Protein AF-A0A673GNB3-F1 (afdb_monomer_lite)

Foldseek 3Di:
DPLCPDPPFLLAADLALVRLVVVLVVLVVVLVVCVVCVVVLVVVLVVLCVVLVVDPPCVVVSVVVSVVSVVVSVVVNVSSVLSSVLSVLVNQLRVLLVQLVVLLVVLVVLLVPVVPDPDPPCLVVNLVVLVVSLVSNVVSLVSNVVSLVVNLVSLVVSCPPPSNVDHSSVVSSVNRNCSSVVSNVVSVVSSVVSVVSSVVVSVVSVVVNVVVVVVVVVVVVVVVVVVVVVVVVVVVVVLVVVLVVLVVVVVPDDDPVCPVSVVVSVVSVVVVVVVVVVVVVVVVLVVLVVQLVVLLVQLVVLVVVVVVVVVVVVPDDDDDLVVVLVVLVVSLVVLVVSLPVNLVSLVVSLVVDDPPDPVNVVSVVSNVVSVVVSVLSNVLSVLVVVLSVLVVVLVVLVVVLVVDDDDPVCPVVVVVSVVVSVVSVVVSVVSVVVSVVSVVVVVVVVVVVVVVVVVPD

Structure (mmCIF, N/CA/C/O backbone):
data_AF-A0A673GNB3-F1
#
_entry.id   AF-A0A673GNB3-F1
#
loop_
_atom_site.group_PDB
_atom_site.id
_atom_site.type_symbol
_atom_site.label_atom_id
_atom_site.label_alt_id
_atom_site.label_comp_id
_atom_site.label_asym_id
_atom_site.label_entity_id
_atom_site.label_seq_id
_atom_site.pdbx_PDB_ins_code
_atom_site.Cartn_x
_atom_site.Cartn_y
_atom_site.Cartn_z
_atom_site.occupancy
_atom_site.B_iso_or_equiv
_atom_site.auth_seq_id
_atom_site.auth_comp_id
_atom_site.auth_asym_id
_atom_site.auth_atom_id
_atom_site.pdbx_PDB_model_num
ATOM 1 N N . LEU A 1 1 ? -24.285 -6.007 40.464 1.00 45.19 1 LEU A N 1
ATOM 2 C CA . LEU A 1 1 ? -24.582 -6.164 39.019 1.00 45.19 1 LEU A CA 1
ATOM 3 C C . LEU A 1 1 ? -23.348 -6.726 38.317 1.00 45.19 1 LEU A C 1
ATOM 5 O O . LEU A 1 1 ? -22.386 -5.992 38.129 1.00 45.19 1 LEU A O 1
ATOM 9 N N . GLN A 1 2 ? -23.335 -8.018 37.974 1.00 54.91 2 GLN A N 1
ATOM 10 C CA . GLN A 1 2 ? -22.237 -8.650 37.222 1.00 54.91 2 GLN A CA 1
ATOM 11 C C . GLN A 1 2 ? -22.321 -8.281 35.728 1.00 54.91 2 GLN A C 1
ATOM 13 O O . GLN A 1 2 ? -22.554 -9.117 34.864 1.00 54.91 2 GLN A O 1
ATOM 18 N N . LEU A 1 3 ? -22.131 -6.997 35.406 1.00 57.84 3 LEU A N 1
ATOM 19 C CA . LEU A 1 3 ? -22.045 -6.506 34.018 1.00 57.84 3 LEU A CA 1
ATOM 20 C C . LEU A 1 3 ? -20.883 -7.136 33.232 1.00 57.84 3 LEU A C 1
ATOM 22 O O . LEU A 1 3 ? -20.882 -7.144 32.005 1.00 57.84 3 LEU A O 1
ATOM 26 N N . THR A 1 4 ? -19.913 -7.703 33.946 1.00 55.66 4 THR A N 1
ATOM 27 C CA . THR A 1 4 ? -18.800 -8.502 33.427 1.00 55.66 4 THR A CA 1
ATOM 28 C C . THR A 1 4 ? -19.223 -9.859 32.848 1.00 55.66 4 THR A C 1
ATOM 30 O O . THR A 1 4 ? -18.401 -10.518 32.210 1.00 55.66 4 THR A O 1
ATOM 33 N N . GLU A 1 5 ? -20.479 -10.278 33.043 1.00 60.00 5 GLU A N 1
ATOM 34 C CA . GLU A 1 5 ? -21.048 -11.534 32.532 1.00 60.00 5 GLU A CA 1
ATOM 35 C C . GLU A 1 5 ? -22.046 -11.338 31.380 1.00 60.00 5 GLU A C 1
ATOM 37 O O . GLU A 1 5 ? -22.580 -12.319 30.866 1.00 60.00 5 GLU A O 1
ATOM 42 N N . ALA A 1 6 ? -22.277 -10.096 30.940 1.00 64.25 6 ALA A N 1
ATOM 43 C CA . ALA A 1 6 ? -23.158 -9.811 29.812 1.00 64.25 6 ALA A CA 1
ATOM 44 C C . ALA A 1 6 ? -22.643 -10.451 28.506 1.00 64.25 6 ALA A C 1
ATOM 46 O O . ALA A 1 6 ? -21.442 -10.427 28.218 1.00 64.25 6 ALA A O 1
ATOM 47 N N . GLN A 1 7 ? -23.569 -10.999 27.714 1.00 65.31 7 GLN A N 1
ATOM 48 C CA . GLN A 1 7 ? -23.326 -11.480 26.355 1.00 65.31 7 GLN A CA 1
ATOM 49 C C . GLN A 1 7 ? -24.079 -10.596 25.351 1.00 65.31 7 GLN A C 1
ATOM 51 O O . GLN A 1 7 ? -25.292 -10.434 25.504 1.00 65.31 7 GLN A O 1
ATOM 56 N N . PRO A 1 8 ? -23.409 -10.058 24.316 1.00 69.62 8 PRO A N 1
ATOM 57 C CA . PRO A 1 8 ? -21.959 -10.066 24.092 1.00 69.62 8 PRO A CA 1
ATOM 58 C C . PRO A 1 8 ? -21.201 -9.197 25.109 1.00 69.62 8 PRO A C 1
ATOM 60 O O . PRO A 1 8 ? -21.782 -8.339 25.777 1.00 69.62 8 PRO A O 1
ATOM 63 N N . ASN A 1 9 ? -19.896 -9.437 25.240 1.00 81.88 9 ASN A N 1
ATOM 64 C CA . ASN A 1 9 ? -19.072 -8.783 26.253 1.00 81.88 9 ASN A CA 1
ATOM 65 C C . ASN A 1 9 ? -19.045 -7.258 26.065 1.00 81.88 9 ASN A C 1
ATOM 67 O O . ASN A 1 9 ? -18.984 -6.780 24.936 1.00 81.88 9 ASN A O 1
ATOM 71 N N . LEU A 1 10 ? -19.016 -6.485 27.158 1.00 84.62 10 LEU A N 1
ATOM 72 C CA . LEU A 1 10 ? -19.120 -5.019 27.124 1.00 84.62 10 LEU A CA 1
ATOM 73 C C . LEU A 1 10 ? -18.053 -4.322 26.255 1.00 84.62 10 LEU A C 1
ATOM 75 O O . LEU A 1 10 ? -18.330 -3.262 25.690 1.00 84.62 10 LEU A O 1
ATOM 79 N N . LEU A 1 11 ? -16.864 -4.916 26.133 1.00 88.00 11 LEU A N 1
ATOM 80 C CA . LEU A 1 11 ? -15.742 -4.384 25.349 1.00 88.00 11 LEU A CA 1
ATOM 81 C C . LEU A 1 11 ? -15.547 -5.101 24.009 1.00 88.00 11 LEU A C 1
ATOM 83 O O . LEU A 1 11 ? -14.656 -4.738 23.244 1.00 88.00 11 LEU A O 1
ATOM 87 N N . GLU A 1 12 ? -16.366 -6.105 23.713 1.00 88.94 12 GLU A N 1
ATOM 88 C CA . GLU A 1 12 ? -16.326 -6.816 22.441 1.00 88.94 12 GLU A CA 1
ATOM 89 C C . GLU A 1 12 ? -16.997 -5.995 21.337 1.00 88.94 12 GLU A C 1
ATOM 91 O O . GLU A 1 12 ? -18.131 -5.524 21.496 1.00 88.94 12 GLU A O 1
ATOM 96 N N . ILE A 1 13 ? -16.269 -5.850 20.228 1.00 92.31 13 ILE A N 1
ATOM 97 C CA . ILE A 1 13 ? -16.733 -5.286 18.956 1.00 92.31 13 ILE A CA 1
ATOM 98 C C . ILE A 1 13 ? -16.946 -6.409 17.926 1.00 92.31 13 ILE A C 1
ATOM 100 O O . ILE A 1 13 ? -16.361 -7.493 18.048 1.00 92.31 13 ILE A O 1
ATOM 104 N N . GLY A 1 14 ? -17.755 -6.145 16.896 1.00 90.62 14 GLY A N 1
ATOM 105 C CA . GLY A 1 14 ? -17.973 -7.075 15.781 1.00 90.62 14 GLY A CA 1
ATOM 106 C C . GLY A 1 14 ? -16.702 -7.316 14.959 1.00 90.62 14 GLY A C 1
ATOM 107 O O . GLY A 1 14 ? -15.718 -6.588 15.086 1.00 90.62 14 GLY A O 1
ATOM 108 N N . ASN A 1 15 ? -16.693 -8.353 14.120 1.00 89.50 15 ASN A N 1
ATOM 109 C CA . ASN A 1 15 ? -15.533 -8.667 13.274 1.00 89.50 15 ASN A CA 1
ATOM 110 C C . ASN A 1 15 ? -15.468 -7.819 11.996 1.00 89.50 15 ASN A C 1
ATOM 112 O O . ASN A 1 15 ? -14.422 -7.739 11.357 1.00 89.50 15 ASN A O 1
ATOM 116 N N . ASN A 1 16 ? -16.586 -7.214 11.604 1.00 90.94 16 ASN A N 1
ATOM 117 C CA . ASN A 1 16 ? -16.725 -6.423 10.387 1.00 90.94 16 ASN A CA 1
ATOM 118 C C . ASN A 1 16 ? -17.782 -5.320 10.576 1.00 90.94 16 ASN A C 1
ATOM 120 O O . ASN A 1 16 ? -18.380 -5.179 11.651 1.00 90.94 16 ASN A O 1
ATOM 124 N N . GLN A 1 17 ? -17.997 -4.525 9.523 1.00 92.50 17 GLN A N 1
ATOM 125 C CA . GLN A 1 17 ? -18.946 -3.413 9.532 1.00 92.50 17 GLN A CA 1
ATOM 126 C C . GLN A 1 17 ? -20.375 -3.874 9.856 1.00 92.50 17 GLN A C 1
ATOM 128 O O . GLN A 1 17 ? -21.034 -3.251 10.687 1.00 92.50 17 GLN A O 1
ATOM 133 N N . ASP A 1 18 ? -20.837 -4.965 9.245 1.00 93.50 18 ASP A N 1
ATOM 134 C CA . ASP A 1 18 ? -22.217 -5.441 9.377 1.00 93.50 18 ASP A CA 1
ATOM 135 C C . ASP A 1 18 ? -22.498 -5.997 10.773 1.00 93.50 18 ASP A C 1
ATOM 137 O O . ASP A 1 18 ? -23.482 -5.625 11.411 1.00 93.50 18 ASP A O 1
ATOM 141 N N . GLU A 1 19 ? -21.594 -6.826 11.298 1.00 94.25 19 GLU A N 1
ATOM 142 C CA . GLU A 1 19 ? -21.684 -7.343 12.664 1.00 94.25 19 GLU A CA 1
ATOM 143 C C . GLU A 1 19 ? -21.661 -6.212 13.693 1.00 94.25 19 GLU A C 1
ATOM 145 O O . GLU A 1 19 ? -22.434 -6.227 14.647 1.00 94.25 19 GLU A O 1
ATOM 150 N N . THR A 1 20 ? -20.805 -5.206 13.500 1.00 94.81 20 THR A N 1
ATOM 151 C CA . THR A 1 20 ? -20.715 -4.072 14.430 1.00 94.81 20 THR A CA 1
ATOM 152 C C . THR A 1 20 ? -21.973 -3.208 14.386 1.00 94.81 20 THR A C 1
ATOM 154 O O . THR A 1 20 ? -22.466 -2.808 15.441 1.00 94.81 20 THR A O 1
ATOM 157 N N . LYS A 1 21 ? -22.539 -2.968 13.195 1.00 94.62 21 LYS A N 1
ATOM 158 C CA . LYS A 1 21 ? -23.822 -2.266 13.038 1.00 94.62 21 LYS A CA 1
ATOM 159 C C . LYS A 1 21 ? -24.962 -3.027 13.705 1.00 94.62 21 LYS A C 1
ATOM 161 O O . LYS A 1 21 ? -25.739 -2.422 14.435 1.00 94.62 21 LYS A O 1
ATOM 166 N N . LYS A 1 22 ? -25.019 -4.348 13.522 1.00 95.19 22 LYS A N 1
ATOM 167 C CA . LYS A 1 22 ? -26.011 -5.204 14.180 1.00 95.19 22 LYS A CA 1
ATOM 168 C C . LYS A 1 22 ? -25.894 -5.134 15.706 1.00 95.19 22 LYS A C 1
ATOM 170 O O . LYS A 1 22 ? -26.893 -4.929 16.386 1.00 95.19 22 LYS A O 1
ATOM 175 N N . LEU A 1 23 ? -24.674 -5.231 16.241 1.00 94.62 23 LEU A N 1
ATOM 176 C CA . LEU A 1 23 ? -24.421 -5.086 17.678 1.00 94.62 23 LEU A CA 1
ATOM 177 C C . LEU A 1 23 ? -24.840 -3.708 18.206 1.00 94.62 23 LEU A C 1
ATOM 179 O O . LEU A 1 23 ? -25.363 -3.615 19.316 1.00 94.62 23 LEU A O 1
ATOM 183 N N . LEU A 1 24 ? -24.606 -2.641 17.435 1.00 95.75 24 LEU A N 1
ATOM 184 C CA . LEU A 1 24 ? -25.037 -1.290 17.791 1.00 95.75 24 LEU A CA 1
ATOM 185 C C . LEU A 1 24 ? -26.564 -1.191 17.839 1.00 95.75 24 LEU A C 1
ATOM 187 O O . LEU A 1 24 ? -27.097 -0.685 18.822 1.00 95.75 24 LEU A O 1
ATOM 191 N N . GLU A 1 25 ? -27.257 -1.708 16.827 1.00 95.56 25 GLU A N 1
ATOM 192 C CA . GLU A 1 25 ? -28.718 -1.682 16.759 1.00 95.56 25 GLU A CA 1
ATOM 193 C C . GLU A 1 25 ? -29.354 -2.448 17.930 1.00 95.56 25 GLU A C 1
ATOM 195 O O . GLU A 1 25 ? -30.211 -1.915 18.638 1.00 95.56 25 GLU A O 1
ATOM 200 N N . GLU A 1 26 ? -28.888 -3.671 18.199 1.00 93.56 26 GLU A N 1
ATOM 201 C CA . GLU A 1 26 ? -29.346 -4.477 19.337 1.00 93.56 26 GLU A CA 1
ATOM 202 C C . GLU A 1 26 ? -29.107 -3.756 20.676 1.00 93.56 26 GLU A C 1
ATOM 204 O O . GLU A 1 26 ? -29.965 -3.764 21.568 1.00 93.56 26 GLU A O 1
ATOM 209 N N . HIS A 1 27 ? -27.964 -3.077 20.814 1.00 94.00 27 HIS A N 1
ATOM 210 C CA . HIS A 1 27 ? -27.614 -2.318 22.015 1.00 94.00 27 HIS A CA 1
ATOM 211 C C . HIS A 1 27 ? -28.463 -1.049 22.186 1.00 94.00 27 HIS A C 1
ATOM 213 O O . HIS A 1 27 ? -28.886 -0.733 23.300 1.00 94.00 27 HIS A O 1
ATOM 219 N N . GLU A 1 28 ? -28.770 -0.335 21.103 1.00 94.19 28 GLU A N 1
ATOM 220 C CA . GLU A 1 28 ? -29.668 0.826 21.131 1.00 94.19 28 GLU A CA 1
ATOM 221 C C . GLU A 1 28 ? -31.108 0.424 21.478 1.00 94.19 28 GLU A C 1
ATOM 223 O O . GLU A 1 28 ? -31.759 1.094 22.285 1.00 94.19 28 GLU A O 1
ATOM 228 N N . GLN A 1 29 ? -31.586 -0.715 20.966 1.00 92.94 29 GLN A N 1
ATOM 229 C CA . GLN A 1 29 ? -32.883 -1.277 21.352 1.00 92.94 29 GLN A CA 1
ATOM 230 C C . GLN A 1 29 ? -32.926 -1.652 22.842 1.00 92.94 29 GLN A C 1
ATOM 232 O O . GLN A 1 29 ? -33.930 -1.400 23.518 1.00 92.94 29 GLN A O 1
ATOM 237 N N . LEU A 1 30 ? -31.848 -2.234 23.379 1.00 90.38 30 LEU A N 1
ATOM 238 C CA . LEU A 1 30 ? -31.727 -2.539 24.806 1.00 90.38 30 LEU A CA 1
ATOM 239 C C . LEU A 1 30 ? -31.753 -1.261 25.658 1.00 90.38 30 LEU A C 1
ATOM 241 O O . LEU A 1 30 ? -32.502 -1.195 26.634 1.00 90.38 30 LEU A O 1
ATOM 245 N N . LEU A 1 31 ? -30.9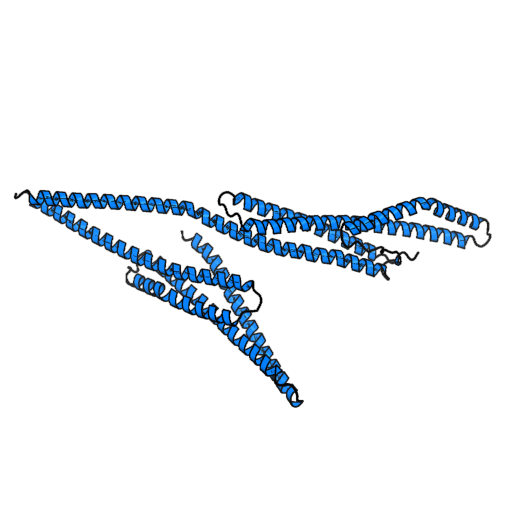96 -0.232 25.269 1.00 89.25 31 LEU A N 1
ATOM 246 C CA . LEU A 1 31 ? -31.004 1.071 25.939 1.00 89.25 31 LEU A CA 1
ATOM 247 C C . LEU A 1 31 ? -32.396 1.714 25.934 1.00 89.25 31 LEU A C 1
ATOM 249 O O . LEU A 1 31 ? -32.831 2.231 26.962 1.00 89.25 31 LEU A O 1
ATOM 253 N N . ALA A 1 32 ? -33.122 1.645 24.816 1.00 89.94 32 ALA A N 1
ATOM 254 C CA . ALA A 1 32 ? -34.486 2.157 24.724 1.00 89.94 32 ALA A CA 1
ATOM 255 C C . ALA A 1 32 ? -35.447 1.421 25.676 1.00 89.94 32 ALA A C 1
ATOM 257 O O . ALA A 1 32 ? -36.248 2.056 26.365 1.00 89.94 32 ALA A O 1
ATOM 258 N N . LYS A 1 33 ? -35.340 0.087 25.772 1.00 88.44 33 LYS A N 1
ATOM 259 C CA . LYS A 1 33 ? -36.127 -0.723 26.721 1.00 88.44 33 LYS A CA 1
ATOM 260 C C . LYS A 1 33 ? -35.794 -0.388 28.178 1.00 88.44 33 LYS A C 1
ATOM 262 O O . LYS A 1 33 ? -36.706 -0.256 28.989 1.00 88.44 33 LYS A O 1
ATOM 267 N N . LEU A 1 34 ? -34.513 -0.213 28.504 1.00 86.31 34 LEU A N 1
ATOM 268 C CA . LEU A 1 34 ? -34.065 0.181 29.844 1.00 86.31 34 LEU A CA 1
ATOM 269 C C . LEU A 1 34 ? -34.589 1.564 30.240 1.00 86.31 34 LEU A C 1
ATOM 271 O O . LEU A 1 34 ? -35.147 1.699 31.325 1.00 86.31 34 LEU A O 1
ATOM 275 N N . LYS A 1 35 ? -34.493 2.556 29.345 1.00 86.00 35 LYS A N 1
ATOM 276 C CA . LYS A 1 35 ? -35.039 3.906 29.572 1.00 86.00 35 LYS A CA 1
ATOM 277 C C . LYS A 1 35 ? -36.557 3.892 29.759 1.00 86.00 35 LYS A C 1
ATOM 279 O O . LYS A 1 35 ? -37.076 4.594 30.616 1.00 86.00 35 LYS A O 1
ATOM 284 N N . LYS A 1 36 ? -37.287 3.045 29.027 1.00 88.12 36 LYS A N 1
ATOM 285 C CA . LYS A 1 36 ? -38.739 2.887 29.221 1.00 88.12 36 LYS A CA 1
ATOM 286 C C . LYS A 1 36 ? -39.097 2.342 30.612 1.00 88.12 36 LYS A C 1
ATOM 288 O O . LYS A 1 36 ? -40.123 2.723 31.168 1.00 88.12 36 LYS A O 1
ATOM 293 N N . ASN A 1 37 ? -38.254 1.474 31.169 1.00 83.81 37 ASN A N 1
ATOM 294 C CA . ASN A 1 37 ? -38.468 0.856 32.480 1.00 83.81 37 ASN A CA 1
ATOM 295 C C . ASN A 1 37 ? -37.892 1.680 33.645 1.00 83.81 37 ASN A C 1
ATOM 297 O O . ASN A 1 37 ? -38.102 1.321 34.802 1.00 83.81 37 ASN A O 1
ATOM 301 N N . GLU A 1 38 ? -37.204 2.787 33.358 1.00 83.69 38 GLU A N 1
ATOM 302 C CA . GLU A 1 38 ? -36.570 3.655 34.353 1.00 83.69 38 GLU A CA 1
ATOM 303 C C . GLU A 1 38 ? -37.576 4.185 35.385 1.00 83.69 38 GLU A C 1
ATOM 305 O O . GLU A 1 38 ? -37.302 4.154 36.582 1.00 83.69 38 GLU A O 1
ATOM 310 N N . GLY A 1 39 ? -38.782 4.568 34.952 1.00 81.94 39 GLY A N 1
ATOM 311 C CA . GLY A 1 39 ? -39.847 5.002 35.864 1.00 81.94 39 GLY A CA 1
ATOM 312 C C . GLY A 1 39 ? -40.254 3.933 36.887 1.00 81.94 39 GLY A C 1
ATOM 313 O O . GLY A 1 39 ? -40.563 4.264 38.026 1.00 81.94 39 GLY A O 1
ATOM 314 N N . GLY A 1 40 ? -40.190 2.647 36.518 1.00 81.50 40 GLY A N 1
ATOM 315 C CA . GLY A 1 40 ? -40.452 1.540 37.441 1.00 81.50 40 GLY A CA 1
ATOM 316 C C . GLY A 1 40 ? -39.346 1.359 38.484 1.00 81.50 40 GLY A C 1
ATOM 317 O O . GLY A 1 40 ? -39.633 1.028 39.630 1.00 81.50 40 GLY A O 1
ATOM 318 N N . VAL A 1 41 ? -38.089 1.628 38.117 1.00 79.75 41 VAL A N 1
ATOM 319 C CA . VAL A 1 41 ? -36.953 1.611 39.055 1.00 79.75 41 VAL A CA 1
ATOM 320 C C . VAL A 1 41 ? -37.069 2.758 40.060 1.00 79.75 41 VAL A C 1
ATOM 322 O O . VAL A 1 41 ? -36.877 2.539 41.252 1.00 79.75 41 VAL A O 1
ATOM 325 N N . TRP A 1 42 ? -37.456 3.953 39.604 1.00 81.44 42 TRP A N 1
ATOM 326 C CA . TRP A 1 42 ? -37.707 5.093 40.491 1.00 81.44 42 TRP A CA 1
ATOM 327 C C . TRP A 1 42 ? -38.902 4.869 41.420 1.00 81.44 42 TRP A C 1
ATOM 329 O O . TRP A 1 42 ? -38.804 5.181 42.601 1.00 81.44 42 TRP A O 1
ATOM 339 N N . ALA A 1 43 ? -39.983 4.259 40.930 1.00 83.81 43 ALA A N 1
ATOM 340 C CA . ALA A 1 43 ? -41.129 3.907 41.768 1.00 83.81 43 ALA A CA 1
ATOM 341 C C . ALA A 1 43 ? -40.762 2.897 42.872 1.00 83.81 43 ALA A C 1
ATOM 343 O O . ALA A 1 43 ? -41.227 3.022 44.001 1.00 83.81 43 ALA A O 1
ATOM 344 N N . LEU A 1 44 ? -39.899 1.918 42.574 1.00 80.75 44 LEU A N 1
ATOM 345 C CA . LEU A 1 44 ? -39.399 0.963 43.571 1.00 80.75 44 LEU A CA 1
ATOM 346 C C . LEU A 1 44 ? -38.493 1.621 44.620 1.00 80.75 44 LEU A C 1
ATOM 348 O O . LEU A 1 44 ? -38.538 1.233 45.784 1.00 80.75 44 LEU A O 1
ATOM 352 N N . LEU A 1 45 ? -37.685 2.606 44.218 1.00 78.62 45 LEU A N 1
ATOM 353 C CA . LEU A 1 45 ? -36.885 3.409 45.146 1.00 78.62 45 LEU A CA 1
ATOM 354 C C . LEU A 1 45 ? -37.783 4.251 46.063 1.00 78.62 45 LEU A C 1
ATOM 356 O O . LEU A 1 45 ? -37.593 4.236 47.273 1.00 78.62 45 LEU A O 1
ATOM 360 N N . GLU A 1 46 ? -38.814 4.893 45.510 1.00 81.25 46 GLU A N 1
ATOM 361 C CA . GLU A 1 46 ? -39.776 5.686 46.285 1.00 81.25 46 GLU A CA 1
ATOM 362 C C . GLU A 1 46 ? -40.566 4.823 47.288 1.00 81.25 46 GLU A C 1
ATOM 364 O O . GLU A 1 46 ? -40.839 5.246 48.411 1.00 81.25 46 GLU A O 1
ATOM 369 N N . GLU A 1 47 ? -40.918 3.591 46.910 1.00 80.81 47 GLU A N 1
ATOM 370 C CA . GLU A 1 47 ? -41.572 2.635 47.810 1.00 80.81 47 GLU A CA 1
ATOM 371 C C . GLU A 1 47 ? -40.628 2.156 48.925 1.00 80.81 47 GLU A C 1
ATOM 373 O O . GLU A 1 47 ? -41.046 2.006 50.078 1.00 80.81 47 GLU A O 1
ATOM 378 N N . ALA A 1 48 ? -39.341 1.962 48.618 1.00 75.75 48 ALA A N 1
ATOM 379 C CA . ALA A 1 48 ? -38.327 1.639 49.620 1.00 75.75 48 ALA A CA 1
ATOM 380 C C . ALA A 1 48 ? -38.155 2.783 50.637 1.00 75.75 48 ALA A C 1
ATOM 382 O O . ALA A 1 48 ? -38.132 2.517 51.840 1.00 75.75 48 ALA A O 1
ATOM 383 N N . ASP A 1 49 ? -38.143 4.037 50.175 1.00 76.44 49 ASP A N 1
ATOM 384 C CA . ASP A 1 49 ? -38.072 5.228 51.032 1.00 76.44 49 ASP A CA 1
ATOM 385 C C . ASP A 1 49 ? -39.315 5.356 51.935 1.00 76.44 49 ASP A C 1
ATOM 387 O O . ASP A 1 49 ? -39.206 5.613 53.137 1.00 76.44 49 ASP A O 1
ATOM 391 N N . LYS A 1 50 ? -40.518 5.099 51.397 1.00 80.88 50 LYS A N 1
ATOM 392 C CA . LYS A 1 50 ? -41.767 5.064 52.186 1.00 80.88 50 LYS A CA 1
ATOM 393 C C . LYS A 1 50 ? -41.753 3.964 53.246 1.00 80.88 50 LYS A C 1
ATOM 395 O O . LYS A 1 50 ? -42.211 4.185 54.368 1.00 80.88 50 LYS A O 1
ATOM 400 N N . THR A 1 51 ? -41.228 2.789 52.906 1.00 77.25 51 THR A N 1
ATOM 401 C CA . THR A 1 51 ? -41.125 1.645 53.826 1.00 77.25 51 THR A CA 1
ATOM 402 C C . THR A 1 51 ? -40.111 1.921 54.943 1.00 77.25 51 THR A C 1
ATOM 404 O O . THR A 1 51 ? -40.362 1.563 56.097 1.00 77.25 51 THR A O 1
ATOM 407 N N . ALA A 1 52 ? -39.010 2.615 54.631 1.00 74.75 52 ALA A N 1
ATOM 408 C CA . ALA A 1 52 ? -38.025 3.075 55.610 1.00 74.75 52 ALA A CA 1
ATOM 409 C C . ALA A 1 52 ? -38.677 3.953 56.689 1.00 74.75 52 ALA A C 1
ATOM 411 O O . ALA A 1 52 ? -38.547 3.662 57.876 1.00 74.75 52 ALA A O 1
ATOM 412 N N . ALA A 1 53 ? -39.473 4.945 56.274 1.00 75.19 53 ALA A N 1
ATOM 413 C CA . ALA A 1 53 ? -40.157 5.877 57.176 1.00 75.19 53 ALA A CA 1
ATOM 414 C C . ALA A 1 53 ? -41.197 5.206 58.101 1.00 75.19 53 ALA A C 1
ATOM 416 O O . ALA A 1 53 ? -41.554 5.744 59.150 1.00 75.19 53 ALA A O 1
ATOM 417 N N . GLN A 1 54 ? -41.712 4.030 57.723 1.00 77.00 54 GLN A N 1
ATOM 418 C CA . GLN A 1 54 ? -42.689 3.280 58.521 1.00 77.00 54 GLN A CA 1
ATOM 419 C C . GLN A 1 54 ? -42.034 2.326 59.535 1.00 77.00 54 GLN A C 1
ATOM 421 O O . GLN A 1 54 ? -42.619 2.053 60.588 1.00 77.00 54 GLN A O 1
ATOM 426 N N . LYS A 1 55 ? -40.824 1.819 59.260 1.00 72.31 55 LYS A N 1
ATOM 427 C CA . LYS A 1 55 ? -40.107 0.878 60.135 1.00 72.31 55 LYS A CA 1
ATOM 428 C C . LYS A 1 55 ? -39.124 1.597 61.066 1.00 72.31 55 LYS A C 1
ATOM 430 O O . LYS A 1 55 ? -37.948 1.776 60.752 1.00 72.3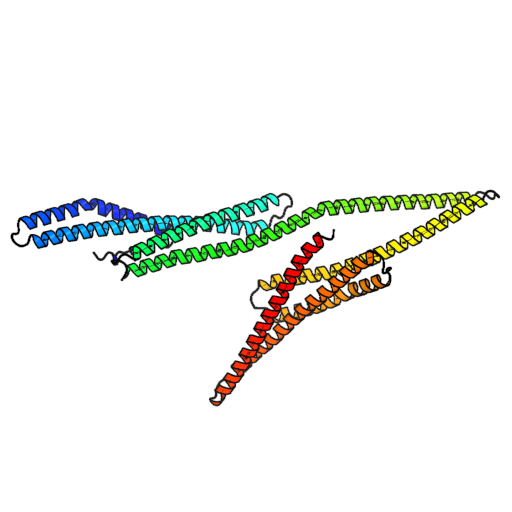1 55 LYS A O 1
ATOM 435 N N . LYS A 1 56 ? -39.585 1.928 62.278 1.00 64.81 56 LYS A N 1
ATOM 436 C CA . LYS A 1 56 ? -38.732 2.488 63.344 1.00 64.81 56 LYS A CA 1
ATOM 437 C C . LYS A 1 56 ? -37.550 1.560 63.667 1.00 64.81 56 LYS A C 1
ATOM 439 O O . LYS A 1 56 ? -37.757 0.465 64.182 1.00 64.81 56 LYS A O 1
ATOM 444 N N . GLY A 1 57 ? -36.327 2.036 63.418 1.00 68.75 57 GLY A N 1
ATOM 445 C CA . GLY A 1 57 ? -35.067 1.360 63.765 1.00 68.75 57 GLY A CA 1
ATOM 446 C C . GLY A 1 57 ? -34.269 0.785 62.587 1.00 68.75 57 GLY A C 1
ATOM 447 O O . GLY A 1 57 ? -33.099 0.467 62.772 1.00 68.75 57 GLY A O 1
ATOM 448 N N . GLU A 1 58 ? -34.852 0.698 61.385 1.00 71.38 58 GLU A N 1
ATOM 449 C CA . GLU A 1 58 ? -34.176 0.187 60.174 1.00 71.38 58 GLU A CA 1
ATOM 450 C C . GLU A 1 58 ? -33.929 1.272 59.101 1.00 71.38 58 GLU A C 1
ATOM 452 O O . GLU A 1 58 ? -33.367 0.962 58.052 1.00 71.38 58 GLU A O 1
ATOM 457 N N . GLU A 1 59 ? -34.301 2.537 59.349 1.00 73.69 59 GLU A N 1
ATOM 458 C CA . GLU A 1 59 ? -34.202 3.655 58.383 1.00 73.69 59 GLU A CA 1
ATOM 459 C C . GLU A 1 59 ? -32.830 3.754 57.701 1.00 73.69 59 GLU A C 1
ATOM 461 O O . GLU A 1 59 ? -32.762 3.810 56.476 1.00 73.69 59 GLU A O 1
ATOM 466 N N . LEU A 1 60 ? -31.738 3.665 58.471 1.00 74.88 60 LEU A N 1
ATOM 467 C CA . LEU A 1 60 ? -30.368 3.761 57.948 1.00 74.88 60 LEU A CA 1
ATOM 468 C C . LEU A 1 60 ? -30.025 2.661 56.931 1.00 74.88 60 LEU A C 1
ATOM 470 O O . LEU A 1 60 ? -29.213 2.880 56.034 1.00 74.88 60 LEU A O 1
ATOM 474 N N . VAL A 1 61 ? -30.617 1.469 57.064 1.00 80.56 61 VAL A N 1
ATOM 475 C CA . VAL A 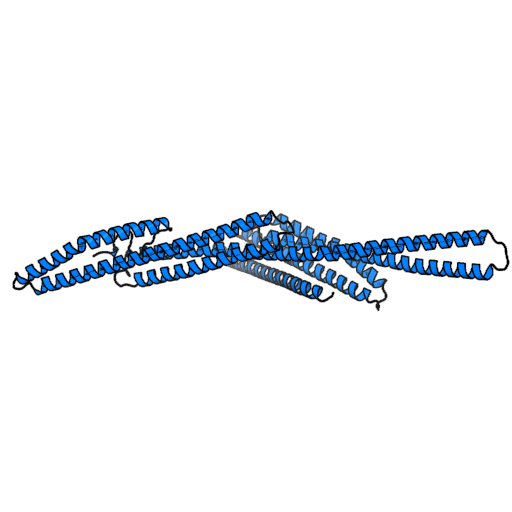1 61 ? -30.365 0.346 56.150 1.00 80.56 61 VAL A CA 1
ATOM 476 C C . VAL A 1 61 ? -31.093 0.573 54.830 1.00 80.56 61 VAL A C 1
ATOM 478 O O . VAL A 1 61 ? -30.485 0.417 53.772 1.00 80.56 61 VAL A O 1
ATOM 481 N N . TYR A 1 62 ? -32.364 0.981 54.875 1.00 77.94 62 TYR A N 1
ATOM 482 C CA . TYR A 1 62 ? -33.133 1.266 53.661 1.00 77.94 62 TYR A CA 1
ATOM 483 C C . TYR A 1 62 ? -32.606 2.503 52.930 1.00 77.94 62 TYR A C 1
ATOM 485 O O . TYR A 1 62 ? -32.495 2.467 51.708 1.00 77.94 62 TYR A O 1
ATOM 493 N N . GLU A 1 63 ? -32.184 3.541 53.657 1.00 78.06 63 GLU A N 1
ATOM 494 C CA . GLU A 1 63 ? -31.538 4.717 53.071 1.00 78.06 63 GLU A CA 1
ATOM 495 C C . GLU A 1 63 ? -30.222 4.336 52.370 1.00 78.06 63 GLU A C 1
ATOM 497 O O . GLU A 1 63 ? -30.015 4.662 51.199 1.00 78.06 63 GLU A O 1
ATOM 502 N N . ALA A 1 64 ? -29.359 3.549 53.024 1.00 81.19 64 ALA A N 1
ATOM 503 C CA . ALA A 1 64 ? -28.130 3.051 52.404 1.00 81.19 64 ALA A CA 1
ATOM 504 C C . ALA A 1 64 ? -28.403 2.157 51.177 1.00 81.19 64 ALA A C 1
ATOM 506 O O . ALA A 1 64 ? -27.667 2.219 50.187 1.00 81.19 64 ALA A O 1
ATOM 507 N N . MET A 1 65 ? -29.467 1.345 51.203 1.00 80.62 65 MET A N 1
ATOM 508 C CA . MET A 1 65 ? -29.889 0.520 50.066 1.00 80.62 65 MET A CA 1
ATOM 509 C C . MET A 1 65 ? -30.405 1.364 48.896 1.00 80.62 65 MET A C 1
ATOM 511 O O . MET A 1 65 ? -30.026 1.091 47.756 1.00 80.62 65 MET A O 1
ATOM 515 N N . ALA A 1 66 ? -31.219 2.390 49.152 1.00 79.31 66 ALA A N 1
ATOM 516 C CA . ALA A 1 66 ? -31.726 3.301 48.128 1.00 79.31 66 ALA A CA 1
ATOM 517 C C . ALA A 1 66 ? -30.582 4.078 47.456 1.00 79.31 66 ALA A C 1
ATOM 519 O O . ALA A 1 66 ? -30.503 4.133 46.224 1.00 79.31 66 ALA A O 1
ATOM 520 N N . VAL A 1 67 ? -29.630 4.589 48.249 1.00 81.88 67 VAL A N 1
ATOM 521 C CA . VAL A 1 67 ? -28.410 5.244 47.746 1.00 81.88 67 VAL A CA 1
ATOM 522 C C . VAL A 1 67 ? -27.578 4.278 46.901 1.00 81.88 67 VAL A C 1
ATOM 524 O O . VAL A 1 67 ? -27.223 4.608 45.767 1.00 81.88 67 VAL A O 1
ATOM 527 N N . SER A 1 68 ? -27.326 3.063 47.397 1.00 85.00 68 SER A N 1
ATOM 528 C CA . SER A 1 68 ? -26.550 2.049 46.674 1.00 85.00 68 SER A CA 1
ATOM 529 C C . SER A 1 68 ? -27.213 1.635 45.356 1.00 85.00 68 SER A C 1
ATOM 531 O O . SER A 1 68 ? -26.541 1.515 44.331 1.00 85.00 68 SER A O 1
ATOM 533 N N . LEU A 1 69 ? -28.537 1.461 45.346 1.00 82.62 69 LEU A N 1
ATOM 534 C CA . LEU A 1 69 ? -29.294 1.081 44.155 1.00 82.62 69 LEU A CA 1
ATOM 535 C C . LEU A 1 69 ? -29.335 2.221 43.121 1.00 82.62 69 LEU A C 1
ATOM 537 O O . LEU A 1 69 ? -29.153 1.969 41.929 1.00 82.62 69 LEU A O 1
ATOM 541 N N . SER A 1 70 ? -29.496 3.470 43.568 1.00 81.94 70 SER A N 1
ATOM 542 C CA . SER A 1 70 ? -29.414 4.669 42.720 1.00 81.94 70 SER A CA 1
ATOM 543 C C . SER A 1 70 ? -28.033 4.815 42.074 1.00 81.94 70 SER A C 1
ATOM 545 O O . SER A 1 70 ? -27.918 5.028 40.863 1.00 81.94 70 SER A O 1
ATOM 547 N N . G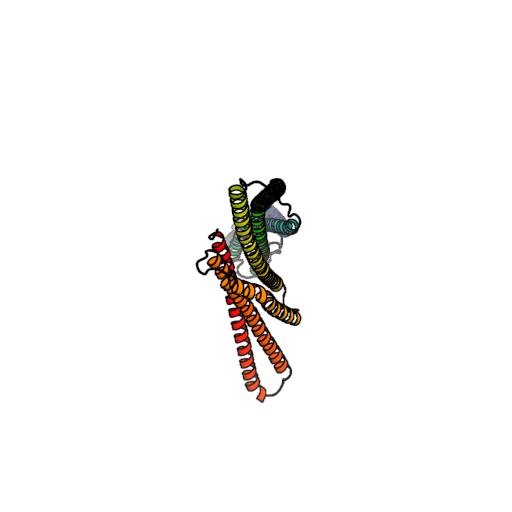LU A 1 71 ? -26.963 4.644 42.851 1.00 84.44 71 GLU A N 1
ATOM 548 C CA . GLU A 1 71 ? -25.587 4.696 42.351 1.00 84.44 71 GLU A CA 1
ATOM 549 C C . GLU A 1 71 ? -25.280 3.538 41.389 1.00 84.44 71 GLU A C 1
ATOM 551 O O . GLU A 1 71 ? -24.666 3.741 40.334 1.00 84.44 71 GLU A O 1
ATOM 556 N N . ALA A 1 72 ? -25.776 2.335 41.686 1.00 83.25 72 ALA A N 1
ATOM 557 C CA . ALA A 1 72 ? -25.656 1.173 40.814 1.00 83.25 72 ALA A CA 1
ATOM 558 C C . ALA A 1 72 ? -26.391 1.372 39.476 1.00 83.25 72 ALA A C 1
ATOM 560 O O . ALA A 1 72 ? -25.840 1.034 38.425 1.00 83.25 72 ALA A O 1
ATOM 561 N N . TRP A 1 73 ? -27.594 1.960 39.490 1.00 84.88 73 TRP A N 1
ATOM 562 C CA . TRP A 1 73 ? -28.347 2.298 38.278 1.00 84.88 73 TRP A CA 1
ATOM 563 C C . TRP A 1 73 ? -27.617 3.343 37.429 1.00 84.88 73 TRP A C 1
ATOM 565 O O . TRP A 1 73 ? -27.388 3.121 36.239 1.00 84.88 73 TRP A O 1
ATOM 575 N N . LYS A 1 74 ? -27.160 4.446 38.039 1.00 85.69 74 LYS A N 1
ATOM 576 C CA . LYS A 1 74 ? -26.366 5.480 37.349 1.00 85.69 74 LYS A CA 1
ATOM 577 C C . LYS A 1 74 ? -25.104 4.891 36.720 1.00 85.69 74 LYS A C 1
ATOM 579 O O . LYS A 1 74 ? -24.788 5.182 35.566 1.00 85.69 74 LYS A O 1
ATOM 584 N N . THR A 1 75 ? -24.412 4.020 37.452 1.00 85.62 75 THR A N 1
ATOM 585 C CA . THR A 1 75 ? -23.212 3.331 36.968 1.00 85.62 75 THR A CA 1
ATOM 586 C C . THR A 1 75 ? -23.529 2.415 35.786 1.00 85.62 75 THR A C 1
ATOM 588 O O . THR A 1 75 ? -22.801 2.438 34.792 1.00 85.62 75 THR A O 1
ATOM 591 N N . LEU A 1 76 ? -24.617 1.643 35.851 1.00 85.00 76 LEU A N 1
ATOM 592 C CA . LEU A 1 76 ? -25.082 0.784 34.759 1.00 85.00 76 LEU A CA 1
ATOM 593 C C . LEU A 1 76 ? -25.364 1.595 33.489 1.00 85.00 76 LEU A C 1
ATOM 595 O O . LEU A 1 76 ? -24.812 1.284 32.433 1.00 85.00 76 LEU A O 1
ATOM 599 N N . VAL A 1 77 ? -26.173 2.653 33.594 1.00 86.56 77 VAL A N 1
ATOM 600 C CA . VAL A 1 77 ? -26.517 3.520 32.456 1.00 86.56 77 VAL A CA 1
ATOM 601 C C . VAL A 1 77 ? -25.255 4.137 31.850 1.00 86.56 77 VAL A C 1
ATOM 603 O O . VAL A 1 77 ? -25.076 4.094 30.634 1.00 86.56 77 VAL A O 1
ATOM 606 N N . ALA A 1 78 ? -24.324 4.618 32.681 1.00 88.19 78 ALA A N 1
ATOM 607 C CA . ALA A 1 78 ? -23.055 5.169 32.214 1.00 88.19 78 ALA A CA 1
ATOM 608 C C . ALA A 1 78 ? -22.199 4.143 31.442 1.00 88.19 78 ALA A C 1
ATOM 610 O O . ALA A 1 78 ? -21.603 4.483 30.419 1.00 88.19 78 ALA A O 1
ATOM 611 N N . HIS A 1 79 ? -22.142 2.884 31.891 1.00 87.19 79 HIS A N 1
ATOM 612 C CA . HIS A 1 79 ? -21.415 1.822 31.183 1.00 87.19 79 HIS A CA 1
ATOM 613 C C . HIS A 1 79 ? -22.077 1.457 29.848 1.00 87.19 79 HIS A C 1
ATOM 615 O O . HIS A 1 79 ? -21.377 1.231 28.858 1.00 87.19 79 HIS A O 1
ATOM 621 N N . LEU A 1 80 ? -23.410 1.423 29.794 1.00 88.94 80 LEU A N 1
ATOM 622 C CA . LEU A 1 80 ? -24.141 1.126 28.563 1.00 88.94 80 LEU A CA 1
ATOM 623 C C . LEU A 1 80 ? -24.015 2.257 27.535 1.00 88.94 80 LEU A C 1
ATOM 625 O O . LEU A 1 80 ? -23.792 1.976 26.360 1.00 88.94 80 LEU A O 1
ATOM 629 N N . GLU A 1 81 ? -24.076 3.522 27.950 1.00 92.00 81 GLU A N 1
ATOM 630 C CA . GLU A 1 81 ? -23.823 4.653 27.046 1.00 92.00 81 GLU A CA 1
ATOM 631 C C . GLU A 1 81 ? -22.360 4.658 26.554 1.00 92.00 81 GLU A C 1
ATOM 633 O O . GLU A 1 81 ? -22.106 4.883 25.372 1.00 92.00 81 GLU A O 1
ATOM 638 N N . LYS A 1 82 ? -21.379 4.290 27.396 1.00 91.94 82 LYS A N 1
ATOM 639 C CA . LYS A 1 82 ? -19.985 4.098 26.940 1.00 91.94 82 LYS A CA 1
ATOM 640 C C . LYS A 1 82 ? -19.847 2.976 25.911 1.00 91.94 82 LYS A C 1
ATOM 642 O O . LYS A 1 82 ? -19.132 3.151 24.926 1.00 91.94 82 LYS A O 1
ATOM 647 N N . ARG A 1 83 ? -20.535 1.845 26.100 1.00 92.25 83 ARG A N 1
ATOM 648 C CA . ARG A 1 83 ? -20.571 0.765 25.099 1.00 92.25 83 ARG A CA 1
ATOM 649 C C . ARG A 1 83 ? -21.196 1.228 23.787 1.00 92.25 83 ARG A C 1
ATOM 651 O O . ARG A 1 83 ? -20.687 0.877 22.728 1.00 92.25 83 ARG A O 1
ATOM 658 N N . ARG A 1 84 ? -22.245 2.049 23.839 1.00 94.69 84 ARG A N 1
ATOM 659 C CA . ARG A 1 84 ? -22.836 2.649 22.639 1.00 94.69 84 ARG A CA 1
ATOM 660 C C . ARG A 1 84 ? -21.808 3.499 21.888 1.00 94.69 84 ARG A C 1
ATOM 662 O O . ARG A 1 84 ? -21.601 3.283 20.698 1.00 94.69 84 ARG A O 1
ATOM 669 N N . SER A 1 85 ? -21.107 4.392 22.587 1.00 96.31 85 SER A N 1
ATOM 670 C CA . SER A 1 85 ? -20.033 5.204 21.996 1.00 96.31 85 SER A CA 1
ATOM 671 C C . SER A 1 85 ? -18.907 4.355 21.397 1.00 96.31 85 SER A C 1
ATOM 673 O O . SER A 1 85 ? -18.437 4.657 20.301 1.00 96.31 85 SER A O 1
ATOM 675 N N . LEU A 1 86 ? -18.516 3.262 22.065 1.00 95.75 86 LEU A N 1
ATOM 676 C CA . LEU A 1 86 ? -17.541 2.301 21.539 1.00 95.75 86 LEU A CA 1
ATOM 677 C C . LEU A 1 86 ? -18.002 1.693 20.207 1.00 95.75 86 LEU A C 1
ATOM 679 O O . LEU A 1 86 ? -17.234 1.663 19.248 1.00 95.75 86 LEU A O 1
ATOM 683 N N . LEU A 1 87 ? -19.246 1.212 20.142 1.00 96.12 87 LEU A N 1
ATOM 684 C CA . LEU A 1 87 ? -19.795 0.570 18.945 1.00 96.12 87 LEU A CA 1
ATOM 685 C C . LEU A 1 87 ? -19.959 1.558 17.781 1.00 96.12 87 LEU A C 1
ATOM 687 O O . LEU A 1 87 ? -19.681 1.196 16.639 1.00 96.12 87 LEU A O 1
ATOM 691 N N . ILE A 1 88 ? -20.326 2.813 18.058 1.00 96.69 88 ILE A N 1
ATOM 692 C CA . ILE A 1 88 ? -20.356 3.889 17.052 1.00 96.69 88 ILE A CA 1
ATOM 693 C C . ILE A 1 88 ? -18.953 4.129 16.482 1.00 96.69 88 ILE A C 1
ATOM 695 O O . ILE A 1 88 ? -18.768 4.195 15.267 1.00 96.69 88 ILE A O 1
ATOM 699 N N . LEU A 1 89 ? -17.943 4.223 17.348 1.00 97.25 89 LEU A N 1
ATOM 700 C CA . LEU A 1 89 ? -16.563 4.436 16.921 1.00 97.25 89 LEU A CA 1
ATOM 701 C C . LEU A 1 89 ? -16.018 3.242 16.121 1.00 97.25 89 LEU A C 1
ATOM 703 O O . LEU A 1 89 ? -15.335 3.435 15.115 1.00 97.25 89 LEU A O 1
ATOM 707 N N . ALA A 1 90 ? -16.379 2.020 16.517 1.00 97.38 90 ALA A N 1
ATOM 708 C CA . ALA A 1 90 ? -16.065 0.808 15.770 1.00 97.38 90 ALA A CA 1
ATOM 709 C C . ALA A 1 90 ? -16.745 0.787 14.388 1.00 97.38 90 ALA A C 1
ATOM 711 O O . ALA A 1 90 ? -16.090 0.444 13.405 1.00 97.38 90 ALA A O 1
ATOM 712 N N . CYS A 1 91 ? -18.006 1.225 14.273 1.00 96.81 91 CYS A N 1
ATOM 713 C CA . CYS A 1 91 ? -18.685 1.364 12.979 1.00 96.81 91 CYS A CA 1
ATOM 714 C C . CYS A 1 91 ? -17.923 2.307 12.040 1.00 96.81 91 CYS A C 1
ATOM 716 O O . CYS A 1 91 ? -17.637 1.931 10.904 1.00 96.81 91 CYS A O 1
ATOM 718 N N . HIS A 1 92 ? -17.539 3.493 12.526 1.00 97.00 92 HIS A N 1
ATOM 719 C CA . HIS A 1 92 ? -16.763 4.451 11.734 1.00 97.00 92 HIS A CA 1
ATOM 720 C C . HIS A 1 92 ? -15.391 3.901 11.330 1.00 97.00 92 HIS A C 1
ATOM 722 O O . HIS A 1 92 ? -14.937 4.137 10.211 1.00 97.00 92 HIS A O 1
ATOM 728 N N . PHE A 1 93 ? -14.721 3.162 12.220 1.00 98.06 93 PHE A N 1
ATOM 729 C CA . PHE A 1 93 ? -13.459 2.500 11.898 1.00 98.06 93 PHE A CA 1
ATOM 730 C C . PHE A 1 93 ? -13.628 1.491 10.756 1.00 98.06 93 PHE A C 1
ATOM 732 O O . PHE A 1 93 ? -12.893 1.573 9.772 1.00 98.06 93 PHE A O 1
ATOM 739 N N . PHE A 1 94 ? -14.600 0.577 10.852 1.00 97.62 94 PHE A N 1
ATOM 740 C CA . PHE A 1 94 ? -14.822 -0.436 9.819 1.00 97.62 94 PHE A CA 1
ATOM 741 C C . PHE A 1 94 ? -15.286 0.167 8.490 1.00 97.62 94 PHE A C 1
ATOM 743 O O . PHE A 1 94 ? -14.892 -0.321 7.436 1.00 97.62 94 PHE A O 1
ATOM 750 N N . GLU A 1 95 ? -16.061 1.251 8.521 1.00 96.38 95 GLU A N 1
ATOM 751 C CA . GLU A 1 95 ? -16.422 2.010 7.322 1.00 96.38 95 GLU A CA 1
ATOM 752 C C . GLU A 1 95 ? -15.185 2.619 6.646 1.00 96.38 95 GLU A C 1
ATOM 754 O O . GLU A 1 95 ? -14.955 2.392 5.460 1.00 96.38 95 GLU A O 1
ATOM 759 N N . CYS A 1 96 ? -14.320 3.296 7.409 1.00 97.25 96 CYS A N 1
ATOM 760 C CA . CYS A 1 96 ? -13.063 3.834 6.881 1.00 97.25 96 CYS A CA 1
ATOM 761 C C . CYS A 1 96 ? -12.132 2.727 6.357 1.00 97.25 96 CYS A C 1
ATOM 763 O O . CYS A 1 96 ? -11.433 2.922 5.362 1.00 97.25 96 CYS A O 1
ATOM 765 N N . ALA A 1 97 ? -12.104 1.570 7.024 1.00 97.69 97 ALA A N 1
ATOM 766 C CA . ALA A 1 97 ? -11.310 0.419 6.608 1.00 97.69 97 ALA A CA 1
ATOM 767 C C . ALA A 1 97 ? -11.812 -0.172 5.283 1.00 97.69 97 ALA A C 1
ATOM 769 O O . ALA A 1 97 ? -10.997 -0.489 4.417 1.00 97.69 97 ALA A O 1
ATOM 770 N N . LEU A 1 98 ? -13.133 -0.259 5.098 1.00 96.38 98 LEU A N 1
ATOM 771 C CA . LEU A 1 98 ? -13.746 -0.697 3.846 1.00 96.38 98 LEU A CA 1
ATOM 772 C C . LEU A 1 98 ? -13.439 0.278 2.706 1.00 96.38 98 LEU A C 1
ATOM 774 O O . LEU A 1 98 ? -12.985 -0.141 1.646 1.00 96.38 98 LEU A O 1
ATOM 778 N N . GLU A 1 99 ? -13.616 1.582 2.928 1.00 96.38 99 GLU A N 1
ATOM 779 C CA . GLU A 1 99 ? -13.266 2.597 1.930 1.00 96.38 99 GLU A CA 1
ATOM 780 C C . GLU A 1 99 ? -11.785 2.535 1.542 1.00 96.38 99 GLU A C 1
ATOM 782 O O . GLU A 1 99 ? -11.439 2.701 0.372 1.00 96.38 99 GLU A O 1
ATOM 787 N N . PHE A 1 100 ? -10.899 2.298 2.511 1.00 98.06 100 PHE A N 1
ATOM 788 C CA . PHE A 1 100 ? -9.478 2.133 2.240 1.00 98.06 100 PHE A CA 1
ATOM 789 C C . PHE A 1 100 ? -9.196 0.872 1.419 1.00 98.06 100 PHE A C 1
ATOM 791 O O . PHE A 1 100 ? -8.444 0.956 0.449 1.00 98.06 100 PHE A O 1
ATOM 798 N N . ALA A 1 101 ? -9.825 -0.258 1.753 1.00 97.19 101 ALA A N 1
ATOM 799 C CA . ALA A 1 101 ? -9.711 -1.493 0.983 1.00 97.19 101 ALA A CA 1
ATOM 800 C C . ALA A 1 101 ? -10.147 -1.291 -0.476 1.00 97.19 101 ALA A C 1
ATOM 802 O O . ALA A 1 101 ? -9.383 -1.624 -1.375 1.00 97.19 101 ALA A O 1
ATOM 803 N N . ILE A 1 102 ? -11.280 -0.618 -0.712 1.00 96.44 102 ILE A N 1
ATOM 804 C CA . ILE A 1 102 ? -11.756 -0.285 -2.065 1.00 96.44 102 ILE A CA 1
ATOM 805 C C . ILE A 1 102 ? -10.703 0.522 -2.841 1.00 96.44 102 ILE A C 1
ATOM 807 O O . ILE A 1 102 ? -10.455 0.252 -4.011 1.00 96.44 102 ILE A O 1
ATOM 811 N N . ARG A 1 103 ? -10.027 1.491 -2.205 1.00 95.88 103 ARG A N 1
ATOM 812 C CA . ARG A 1 103 ? -8.958 2.261 -2.874 1.00 95.88 103 ARG A CA 1
ATOM 813 C C . ARG A 1 103 ? -7.701 1.450 -3.167 1.00 95.88 103 ARG A C 1
ATOM 815 O O . ARG A 1 103 ? -6.994 1.774 -4.119 1.00 95.88 103 ARG A O 1
ATOM 822 N N . ILE A 1 104 ? -7.401 0.441 -2.353 1.00 96.19 104 ILE A N 1
ATOM 823 C CA . ILE A 1 104 ? -6.325 -0.513 -2.640 1.00 96.19 104 ILE A CA 1
ATOM 824 C C . ILE A 1 104 ? -6.720 -1.357 -3.856 1.00 96.19 104 ILE A C 1
ATOM 826 O O . ILE A 1 104 ? -5.921 -1.466 -4.782 1.00 96.19 104 ILE A O 1
ATOM 830 N N . ASP A 1 105 ? -7.953 -1.862 -3.896 1.00 94.94 105 ASP A N 1
ATOM 831 C CA . ASP A 1 105 ? -8.468 -2.670 -5.007 1.00 94.94 105 ASP A CA 1
ATOM 832 C C . ASP A 1 105 ? -8.467 -1.865 -6.324 1.00 94.94 105 ASP A C 1
ATOM 834 O O . ASP A 1 105 ? -7.928 -2.319 -7.329 1.00 94.94 105 ASP A O 1
ATOM 838 N N . GLU A 1 106 ? -8.934 -0.608 -6.308 1.00 92.25 106 GLU A N 1
ATOM 839 C CA . GLU A 1 106 ? -8.854 0.311 -7.459 1.00 92.25 106 GLU A CA 1
ATOM 840 C C . GLU A 1 106 ? -7.411 0.487 -7.973 1.00 92.25 106 GLU A C 1
ATOM 842 O O . GLU A 1 106 ? -7.167 0.607 -9.180 1.00 92.25 106 GLU A O 1
ATOM 847 N N . ALA A 1 107 ? -6.435 0.528 -7.061 1.00 91.38 107 ALA A N 1
ATOM 848 C CA . ALA A 1 107 ? -5.026 0.668 -7.405 1.00 91.38 107 ALA A CA 1
ATOM 849 C C . ALA A 1 107 ? -4.424 -0.632 -7.962 1.00 91.38 107 ALA A C 1
ATOM 851 O O . ALA A 1 107 ? -3.588 -0.570 -8.867 1.00 91.38 107 ALA A O 1
ATOM 852 N N . GLU A 1 108 ? -4.843 -1.792 -7.456 1.00 90.12 108 GLU A N 1
ATOM 853 C CA . GLU A 1 108 ? -4.474 -3.118 -7.969 1.00 90.12 108 GLU A CA 1
ATOM 854 C C . GLU A 1 108 ? -5.060 -3.348 -9.374 1.00 90.12 108 GLU A C 1
ATOM 856 O O . GLU A 1 108 ? -4.341 -3.741 -10.300 1.00 90.12 108 GLU A O 1
ATOM 861 N N . ASP A 1 109 ? -6.328 -2.993 -9.584 1.00 88.50 109 ASP A N 1
ATOM 862 C CA . ASP A 1 109 ? -6.995 -3.086 -10.883 1.00 88.50 109 ASP A CA 1
ATOM 863 C C . ASP A 1 109 ? -6.313 -2.202 -11.928 1.00 88.50 109 ASP A C 1
ATOM 865 O O . ASP A 1 109 ? -6.018 -2.655 -13.041 1.00 88.50 109 ASP A O 1
ATOM 869 N N . PHE A 1 110 ? -5.972 -0.962 -11.563 1.00 84.56 110 PHE A N 1
ATOM 870 C CA . PHE A 1 110 ? -5.237 -0.059 -12.446 1.00 84.56 110 PHE A CA 1
ATOM 871 C C . PHE A 1 110 ? -3.887 -0.646 -12.886 1.00 84.56 110 PHE A C 1
ATOM 873 O O . PHE A 1 110 ? -3.523 -0.524 -14.058 1.00 84.56 110 PHE A O 1
ATOM 880 N N . GLN A 1 111 ? -3.166 -1.333 -11.993 1.00 77.19 111 GLN A N 1
ATOM 881 C CA . GLN A 1 111 ? -1.905 -2.001 -12.338 1.00 77.19 111 GLN A CA 1
ATOM 882 C C . GLN A 1 111 ? -2.110 -3.135 -13.348 1.00 77.19 111 GLN A C 1
ATOM 884 O O . GLN A 1 111 ? -1.295 -3.295 -14.260 1.00 77.19 111 GLN A O 1
ATOM 889 N N . SER A 1 112 ? -3.191 -3.906 -13.206 1.00 72.62 112 SER A N 1
ATOM 890 C CA . SER A 1 112 ? -3.501 -5.030 -14.098 1.00 72.62 112 SER A CA 1
ATOM 891 C C . SER A 1 112 ? -3.889 -4.576 -15.517 1.00 72.62 112 SER A C 1
ATOM 893 O O . SER A 1 112 ? -3.561 -5.237 -16.509 1.00 72.62 112 SER A O 1
ATOM 895 N N . VAL A 1 113 ? -4.559 -3.423 -15.627 1.00 62.84 113 VAL A N 1
ATOM 896 C CA . VAL A 1 113 ? -5.037 -2.843 -16.893 1.00 62.84 113 VAL A CA 1
ATOM 897 C C . VAL A 1 113 ? -3.956 -1.993 -17.572 1.00 62.84 113 VAL A C 1
ATOM 899 O O . VAL A 1 113 ? -3.820 -2.030 -18.800 1.00 62.84 113 VAL A O 1
ATOM 902 N N . GLY A 1 114 ? -3.138 -1.274 -16.796 1.00 58.50 114 GLY A N 1
ATOM 903 C CA . GLY A 1 114 ? -2.074 -0.395 -17.296 1.00 58.50 114 GLY A CA 1
ATOM 904 C C . GLY A 1 114 ? -0.993 -1.115 -18.111 1.00 58.50 114 GLY A C 1
ATOM 905 O O . GLY A 1 114 ? -0.416 -0.525 -19.020 1.00 58.50 114 GLY A O 1
ATOM 906 N N . GLN A 1 115 ? -0.778 -2.413 -17.877 1.00 55.12 115 GLN A N 1
ATOM 907 C CA . GLN A 1 115 ? 0.160 -3.232 -18.658 1.00 55.12 115 GLN A CA 1
ATOM 908 C C . GLN A 1 115 ? -0.296 -3.510 -20.105 1.00 55.12 115 GLN A C 1
ATOM 910 O O . GLN A 1 115 ? 0.515 -3.949 -20.916 1.00 55.12 115 GLN A O 1
ATOM 915 N N . LYS A 1 116 ? -1.572 -3.275 -20.450 1.00 54.00 116 LYS A N 1
ATOM 916 C CA . LYS A 1 116 ? -2.165 -3.704 -21.733 1.00 54.00 116 LYS A CA 1
ATOM 917 C C . LYS A 1 116 ? -2.381 -2.582 -22.759 1.00 54.00 116 LYS A C 1
ATOM 919 O O . LYS A 1 116 ? -2.663 -2.888 -23.912 1.00 54.00 116 LYS A O 1
ATOM 924 N N . SER A 1 117 ? -2.268 -1.306 -22.377 1.00 50.34 117 SER A N 1
ATOM 925 C CA . SER A 1 117 ? -2.687 -0.162 -23.214 1.00 50.34 117 SER A CA 1
ATOM 926 C C . SER A 1 117 ? -1.598 0.908 -23.371 1.00 50.34 117 SER A C 1
ATOM 928 O O . SER A 1 117 ? -1.754 2.060 -22.984 1.00 50.34 117 SER A O 1
ATOM 930 N N . THR A 1 118 ? -0.456 0.546 -23.952 1.00 52.44 118 THR A N 1
ATOM 931 C CA . THR A 1 118 ? 0.682 1.464 -24.156 1.00 52.44 118 THR A CA 1
ATOM 932 C C . THR A 1 118 ? 0.623 2.220 -25.495 1.00 52.44 118 THR A C 1
ATOM 934 O O . THR A 1 118 ? 1.595 2.245 -26.253 1.00 52.44 118 THR A O 1
ATOM 937 N N . THR A 1 119 ? -0.494 2.884 -25.804 1.00 51.84 119 THR A N 1
ATOM 938 C CA . THR A 1 119 ? -0.572 3.837 -26.931 1.00 51.84 119 THR A CA 1
ATOM 939 C C . THR A 1 119 ? 0.077 5.179 -26.563 1.00 51.84 119 THR A C 1
ATOM 941 O O . THR A 1 119 ? 0.031 5.613 -25.414 1.00 51.84 119 THR A O 1
ATOM 944 N N . ALA A 1 120 ? 0.756 5.820 -27.520 1.00 52.09 120 ALA A N 1
ATOM 945 C CA . ALA A 1 120 ? 1.659 6.947 -27.262 1.00 52.09 120 ALA A CA 1
ATOM 946 C C . ALA A 1 120 ? 0.986 8.259 -26.833 1.00 52.09 120 ALA A C 1
ATOM 948 O O . ALA A 1 120 ? 1.605 9.027 -26.095 1.00 52.09 120 ALA A O 1
ATOM 949 N N . ASP A 1 121 ? -0.276 8.469 -27.203 1.00 55.34 121 ASP A N 1
ATOM 950 C CA . ASP A 1 121 ? -0.946 9.763 -27.032 1.00 55.34 121 ASP A CA 1
ATOM 951 C C . ASP A 1 121 ? -1.542 9.992 -25.627 1.00 55.34 121 ASP A C 1
ATOM 953 O O . ASP A 1 121 ? -1.791 11.132 -25.244 1.00 55.34 121 ASP A O 1
ATOM 957 N N . ASN A 1 122 ? -1.658 8.950 -24.792 1.00 68.88 122 ASN A N 1
ATOM 958 C CA . ASN A 1 122 ? -2.340 9.024 -23.484 1.00 68.88 122 ASN A CA 1
ATOM 959 C C . ASN A 1 122 ? -1.387 9.008 -22.268 1.00 68.88 122 ASN A C 1
ATOM 961 O O . ASN A 1 122 ? -1.812 8.840 -21.125 1.00 68.88 122 ASN A O 1
ATOM 965 N N . MET A 1 123 ? -0.077 9.174 -22.479 1.00 69.12 123 MET A N 1
ATOM 966 C CA . MET A 1 123 ? 0.936 8.959 -21.432 1.00 69.12 123 MET A CA 1
ATOM 967 C C . MET A 1 123 ? 0.848 9.965 -20.266 1.00 69.12 123 MET A C 1
ATOM 969 O O . MET A 1 123 ? 0.988 9.585 -19.103 1.00 69.12 123 MET A O 1
ATOM 973 N N . ASN A 1 124 ? 0.590 11.245 -20.561 1.00 76.12 124 ASN A N 1
ATOM 974 C CA . ASN A 1 124 ? 0.430 12.284 -19.534 1.00 76.12 124 ASN A CA 1
ATOM 975 C C . ASN A 1 124 ? -0.831 12.068 -18.692 1.00 76.12 124 ASN A C 1
ATOM 977 O O . ASN A 1 124 ? -0.794 12.221 -17.472 1.00 76.12 124 ASN A O 1
ATOM 981 N N . GLU A 1 125 ? -1.928 11.672 -19.335 1.00 81.38 125 GLU A N 1
ATOM 982 C CA . GLU A 1 125 ? -3.175 11.329 -18.656 1.00 81.38 125 GLU A CA 1
ATOM 983 C C . GLU A 1 125 ? -2.967 10.126 -17.725 1.00 81.38 125 GLU A C 1
ATOM 985 O O . GLU A 1 125 ? -3.390 10.145 -16.570 1.00 81.38 125 GLU A O 1
ATOM 990 N N . LEU A 1 126 ? -2.215 9.118 -18.176 1.00 78.06 126 LEU A N 1
ATOM 991 C CA . LEU A 1 126 ? -1.894 7.930 -17.389 1.00 78.06 126 LEU A CA 1
ATOM 992 C C . LEU A 1 126 ? -1.024 8.255 -16.158 1.00 78.06 126 LEU A C 1
ATOM 994 O O . LEU A 1 126 ? -1.305 7.771 -15.058 1.00 78.06 126 LEU A O 1
ATOM 998 N N . LEU A 1 127 ? -0.023 9.134 -16.300 1.00 78.75 127 LEU A N 1
ATOM 999 C CA . LEU A 1 127 ? 0.786 9.631 -15.177 1.00 78.75 127 LEU A CA 1
ATOM 1000 C C . LEU A 1 127 ? -0.040 10.465 -14.184 1.00 78.75 127 LEU A C 1
ATOM 1002 O O . LEU A 1 127 ? 0.124 10.317 -12.967 1.00 78.75 127 LEU A O 1
ATOM 1006 N N . GLN A 1 128 ? -0.951 11.312 -14.673 1.00 85.00 128 GLN A N 1
ATOM 1007 C CA . GLN A 1 128 ? -1.877 12.047 -13.811 1.00 85.00 128 GLN A CA 1
ATOM 1008 C C . GLN A 1 128 ? -2.790 11.091 -13.044 1.00 85.00 128 GLN A C 1
ATOM 1010 O O . GLN A 1 128 ? -2.907 11.212 -11.822 1.00 85.00 128 GLN A O 1
ATOM 1015 N N . ARG A 1 129 ? -3.363 10.090 -13.718 1.00 86.31 129 ARG A N 1
ATOM 1016 C CA . ARG A 1 129 ? -4.240 9.084 -13.106 1.00 86.31 129 ARG A CA 1
ATOM 1017 C C . ARG A 1 129 ? -3.523 8.303 -12.006 1.00 86.31 129 ARG A C 1
ATOM 1019 O O . ARG A 1 129 ? -4.053 8.177 -10.903 1.00 86.31 129 ARG A O 1
ATOM 1026 N N . HIS A 1 130 ? -2.276 7.900 -12.250 1.00 86.88 130 HIS A N 1
ATOM 1027 C CA . HIS A 1 130 ? -1.415 7.282 -11.242 1.00 86.88 130 HIS A CA 1
ATOM 1028 C C . HIS A 1 130 ? -1.230 8.182 -10.007 1.00 86.88 130 HIS A C 1
ATOM 1030 O O . HIS A 1 130 ? -1.243 7.709 -8.868 1.00 86.88 130 HIS A O 1
ATOM 1036 N N . SER A 1 131 ? -1.036 9.489 -10.204 1.00 87.88 131 SER A N 1
ATOM 1037 C CA . SER A 1 131 ? -0.891 10.438 -9.094 1.00 87.88 131 SER A CA 1
ATOM 1038 C C . SER A 1 131 ? -2.178 10.579 -8.271 1.00 87.88 131 SER A C 1
ATOM 1040 O O . SER A 1 131 ? -2.111 10.633 -7.042 1.00 87.88 131 SER A O 1
ATOM 1042 N N . THR A 1 132 ? -3.337 10.587 -8.933 1.00 91.44 132 THR A N 1
ATOM 1043 C CA . THR A 1 132 ? -4.655 10.716 -8.300 1.00 91.44 132 THR A CA 1
ATOM 1044 C C . THR A 1 132 ? -4.998 9.480 -7.476 1.00 91.44 132 THR A C 1
ATOM 1046 O O . THR A 1 132 ? -5.354 9.618 -6.308 1.00 91.44 132 THR A O 1
ATOM 1049 N N . ILE A 1 133 ? -4.812 8.280 -8.037 1.00 91.00 133 ILE A N 1
ATOM 1050 C CA . ILE A 1 133 ? -5.069 7.008 -7.340 1.00 91.00 133 ILE A CA 1
ATOM 1051 C C . ILE A 1 133 ? -4.197 6.904 -6.087 1.00 91.00 133 ILE A C 1
ATOM 1053 O O . ILE A 1 133 ? -4.699 6.673 -4.988 1.00 91.00 133 ILE A O 1
ATOM 1057 N N . ARG A 1 134 ? -2.890 7.166 -6.223 1.00 90.75 134 ARG A N 1
ATOM 1058 C CA . ARG A 1 134 ? -1.962 7.116 -5.088 1.00 90.75 134 ARG A CA 1
ATOM 1059 C C . ARG A 1 134 ? -2.346 8.106 -3.987 1.00 90.75 134 ARG A C 1
ATOM 1061 O O . ARG A 1 134 ? -2.250 7.773 -2.810 1.00 90.75 134 ARG A O 1
ATOM 1068 N N . ARG A 1 135 ? -2.775 9.316 -4.353 1.00 93.44 135 ARG A N 1
ATOM 1069 C CA . ARG A 1 135 ? -3.224 10.330 -3.390 1.00 93.44 135 ARG A CA 1
ATOM 1070 C C . ARG A 1 135 ? -4.479 9.879 -2.645 1.00 93.44 135 ARG A C 1
ATOM 1072 O O . ARG A 1 135 ? -4.460 9.876 -1.420 1.00 93.44 135 ARG A O 1
ATOM 1079 N N . GLY A 1 136 ? -5.505 9.423 -3.365 1.00 94.19 136 GLY A N 1
ATOM 1080 C CA . GLY A 1 136 ? -6.751 8.942 -2.759 1.00 94.19 136 GLY A CA 1
ATOM 1081 C C . GLY A 1 136 ? -6.532 7.753 -1.819 1.00 94.19 136 GLY A C 1
ATOM 1082 O O . GLY A 1 136 ? -7.081 7.719 -0.719 1.00 94.19 136 GLY A O 1
ATOM 1083 N N . MET A 1 137 ? -5.658 6.814 -2.195 1.00 94.94 137 MET A N 1
ATOM 1084 C CA . MET A 1 137 ? -5.262 5.701 -1.326 1.00 94.94 137 MET A CA 1
ATOM 1085 C C . MET A 1 137 ? -4.574 6.188 -0.037 1.00 94.94 137 MET A C 1
ATOM 1087 O O . MET A 1 137 ? -4.881 5.697 1.048 1.00 94.94 137 MET A O 1
ATOM 1091 N N . LEU A 1 138 ? -3.662 7.165 -0.126 1.00 94.69 138 LEU A N 1
ATOM 1092 C CA . LEU A 1 138 ? -2.971 7.727 1.043 1.00 94.69 138 LEU A CA 1
ATOM 1093 C C . LEU A 1 138 ? -3.914 8.500 1.971 1.00 94.69 138 LEU A C 1
ATOM 1095 O O . LEU A 1 138 ? -3.801 8.377 3.190 1.00 94.69 138 LEU A O 1
ATOM 1099 N N . GLU A 1 139 ? -4.851 9.263 1.411 1.00 96.50 139 GLU A N 1
ATOM 1100 C CA . GLU A 1 139 ? -5.874 9.986 2.172 1.00 96.50 139 GLU A CA 1
ATOM 1101 C C . GLU A 1 139 ? -6.731 9.018 2.998 1.00 96.50 139 GLU A C 1
ATOM 1103 O O . GLU A 1 139 ? -6.874 9.195 4.211 1.00 96.50 139 GLU A O 1
ATOM 1108 N N . LYS A 1 140 ? -7.228 7.938 2.377 1.00 96.94 140 LYS A N 1
ATOM 1109 C CA . LYS A 1 140 ? -8.009 6.908 3.081 1.00 96.94 140 LYS A CA 1
ATOM 1110 C C . LYS A 1 140 ? -7.169 6.114 4.084 1.00 96.94 140 LYS A C 1
ATOM 1112 O O . LYS A 1 140 ? -7.636 5.872 5.195 1.00 96.94 140 LYS A O 1
ATOM 1117 N N . SER A 1 141 ? -5.907 5.812 3.763 1.00 97.44 141 SER A N 1
ATOM 1118 C CA . SER A 1 141 ? -4.962 5.207 4.713 1.00 97.44 141 SER A CA 1
ATOM 1119 C C . SER A 1 141 ? -4.783 6.065 5.968 1.00 97.44 141 SER A C 1
ATOM 1121 O O . SER A 1 141 ? -4.696 5.531 7.072 1.00 97.44 141 SER A O 1
ATOM 1123 N N . MET A 1 142 ? -4.678 7.387 5.815 1.00 97.12 142 MET A N 1
ATOM 1124 C CA . MET A 1 142 ? -4.515 8.298 6.949 1.00 97.12 142 MET A CA 1
ATOM 1125 C C . MET A 1 142 ? -5.790 8.363 7.794 1.00 97.12 142 MET A C 1
ATOM 1127 O O . MET A 1 142 ? -5.721 8.335 9.023 1.00 97.12 142 MET A O 1
ATOM 1131 N N . LEU A 1 143 ? -6.955 8.404 7.141 1.00 96.62 143 LEU A N 1
ATOM 1132 C CA . LEU A 1 143 ? -8.249 8.430 7.816 1.00 96.62 143 LEU A CA 1
ATOM 1133 C C . LEU A 1 143 ? -8.449 7.190 8.699 1.00 96.62 143 LEU A C 1
ATOM 1135 O O . LEU A 1 143 ? -8.738 7.329 9.889 1.00 96.62 143 LEU A O 1
ATOM 1139 N N . VAL A 1 144 ? -8.224 5.989 8.152 1.00 97.38 144 VAL A N 1
ATOM 1140 C CA . VAL A 1 144 ? -8.390 4.744 8.916 1.00 97.38 144 VAL A CA 1
ATOM 1141 C C . VAL A 1 144 ? -7.358 4.613 10.043 1.00 97.38 144 VAL A C 1
ATOM 1143 O O . VAL A 1 144 ? -7.710 4.159 11.126 1.00 97.38 144 VAL A O 1
ATOM 1146 N N . LEU A 1 145 ? -6.116 5.086 9.855 1.00 97.38 145 LEU A N 1
ATOM 1147 C CA . LEU A 1 145 ? -5.096 5.124 10.917 1.00 97.38 145 LEU A CA 1
ATOM 1148 C C . LEU A 1 145 ? -5.498 6.034 12.083 1.00 97.38 145 LEU A C 1
ATOM 1150 O O . LEU A 1 145 ? -5.257 5.707 13.245 1.00 97.38 145 LEU A O 1
ATOM 1154 N N . ASN A 1 146 ? -6.096 7.187 11.791 1.00 96.81 146 ASN A N 1
ATOM 1155 C CA . ASN A 1 146 ? -6.575 8.089 12.834 1.00 96.81 146 ASN A CA 1
ATOM 1156 C C . ASN A 1 146 ? -7.754 7.468 13.590 1.00 96.81 146 ASN A C 1
ATOM 1158 O O . ASN A 1 146 ? -7.769 7.495 14.820 1.00 96.81 146 ASN A O 1
ATOM 1162 N N . LYS A 1 147 ? -8.697 6.847 12.869 1.00 97.19 147 LYS A N 1
ATOM 1163 C CA . LYS A 1 147 ? -9.843 6.166 13.484 1.00 97.19 147 LYS A CA 1
ATOM 1164 C C . LYS A 1 147 ? -9.459 4.921 14.271 1.00 97.19 147 LYS A C 1
ATOM 1166 O O . LYS A 1 147 ? -10.032 4.701 15.334 1.00 97.19 147 LYS A O 1
ATOM 1171 N N . SER A 1 148 ? -8.456 4.159 13.835 1.00 97.56 148 SER A N 1
ATOM 1172 C CA . SER A 1 148 ? -7.947 3.033 14.619 1.00 97.56 148 SER A CA 1
ATOM 1173 C C . SER A 1 148 ? -7.328 3.511 15.933 1.00 97.56 148 SER A C 1
ATOM 1175 O O . SER A 1 148 ? -7.634 2.958 16.983 1.00 97.56 148 SER A O 1
ATOM 1177 N N . ARG A 1 149 ? -6.531 4.589 15.922 1.00 97.19 149 ARG A N 1
ATOM 1178 C CA . ARG A 1 149 ? -5.960 5.169 17.151 1.00 97.19 149 ARG A CA 1
ATOM 1179 C C . ARG A 1 149 ? -7.029 5.683 18.108 1.00 97.19 149 ARG A C 1
ATOM 1181 O O . ARG A 1 149 ? -6.924 5.432 19.303 1.00 97.19 149 ARG A O 1
ATOM 1188 N N . GLU A 1 150 ? -8.036 6.381 17.589 1.00 97.50 150 GLU A N 1
ATOM 1189 C CA . GLU A 1 150 ? -9.174 6.865 18.379 1.00 97.50 150 GLU A CA 1
ATOM 1190 C C . GLU A 1 150 ? -9.901 5.690 19.053 1.00 97.50 150 GLU A C 1
ATOM 1192 O O . GLU A 1 150 ? -10.116 5.707 20.265 1.00 97.50 150 GLU A O 1
ATOM 1197 N N . LEU A 1 151 ? -10.194 4.629 18.291 1.00 97.50 151 LEU A N 1
ATOM 1198 C CA . LEU A 1 151 ? -10.866 3.426 18.784 1.00 97.50 151 LEU A CA 1
ATOM 1199 C C . LEU A 1 151 ? -10.046 2.674 19.834 1.00 97.50 151 LEU A C 1
ATOM 1201 O O . LEU A 1 151 ? -10.571 2.325 20.889 1.00 97.50 151 LEU A O 1
ATOM 1205 N N . LEU A 1 152 ? -8.760 2.442 19.570 1.00 96.25 152 LEU A N 1
ATOM 1206 C CA . LEU A 1 152 ? -7.879 1.735 20.499 1.00 96.25 152 LEU A CA 1
ATOM 1207 C C . LEU A 1 152 ? -7.638 2.545 21.778 1.00 96.25 152 LEU A C 1
ATOM 1209 O O . LEU A 1 152 ? -7.591 1.967 22.865 1.00 96.25 152 LEU A O 1
ATOM 1213 N N . GLY A 1 153 ? -7.534 3.873 21.668 1.00 95.12 153 GLY A N 1
ATOM 1214 C CA . GLY A 1 153 ? -7.479 4.775 22.817 1.00 95.12 153 GLY A CA 1
ATOM 1215 C C . GLY A 1 153 ? -8.737 4.663 23.675 1.00 95.12 153 GLY A C 1
ATOM 1216 O O . GLY A 1 153 ? -8.643 4.378 24.868 1.00 95.12 153 GLY A O 1
ATOM 1217 N N . PHE A 1 154 ? -9.915 4.765 23.052 1.00 95.38 154 PHE A N 1
ATOM 1218 C CA . PHE A 1 154 ? -11.193 4.624 23.749 1.00 95.38 154 PHE A CA 1
ATOM 1219 C C . PHE A 1 154 ? -11.340 3.251 24.423 1.00 95.38 154 PHE A C 1
ATOM 1221 O O . PHE A 1 154 ? -11.757 3.169 25.579 1.00 95.38 154 PHE A O 1
ATOM 1228 N N . LEU A 1 155 ? -10.970 2.165 23.733 1.00 92.31 155 LEU A N 1
ATOM 1229 C CA . LEU A 1 155 ? -10.978 0.806 24.288 1.00 92.31 155 LEU A CA 1
ATOM 1230 C C . LEU A 1 155 ? -10.089 0.695 25.530 1.00 92.31 155 LEU A C 1
ATOM 1232 O O . LEU A 1 155 ? -10.507 0.120 26.537 1.00 92.31 155 LEU A O 1
ATOM 1236 N N . LYS A 1 156 ? -8.885 1.271 25.480 1.00 91.69 156 LYS A N 1
ATOM 1237 C CA . LYS A 1 156 ? -7.927 1.253 26.591 1.00 91.69 156 LYS A CA 1
ATOM 1238 C C . LYS A 1 156 ? -8.444 2.037 27.797 1.00 91.69 156 LYS A C 1
ATOM 1240 O O . LYS A 1 156 ? -8.387 1.539 28.924 1.00 91.69 156 LYS A O 1
ATOM 1245 N N . ASP A 1 157 ? -9.007 3.218 27.562 1.00 90.94 157 ASP A N 1
ATOM 1246 C CA . ASP A 1 157 ? -9.593 4.050 28.614 1.00 90.94 157 ASP A CA 1
ATOM 1247 C C . ASP A 1 157 ? -10.818 3.374 29.242 1.00 90.94 157 ASP A C 1
ATOM 1249 O O . ASP A 1 157 ? -10.991 3.392 30.465 1.00 90.94 157 ASP A O 1
ATOM 1253 N N . PHE A 1 158 ? -11.644 2.704 28.434 1.00 88.69 158 PHE A N 1
ATOM 1254 C CA . PHE A 1 158 ? -12.799 1.964 28.929 1.00 88.69 158 PHE A CA 1
ATOM 1255 C C . PHE A 1 158 ? -12.377 0.738 29.758 1.00 88.69 158 PHE A C 1
ATOM 1257 O O . PHE A 1 158 ? -12.894 0.541 30.858 1.00 88.69 158 PHE A O 1
ATOM 1264 N N . GLN A 1 159 ? -11.374 -0.023 29.312 1.00 86.31 159 GLN A N 1
ATOM 1265 C CA . GLN A 1 159 ? -10.824 -1.167 30.052 1.00 86.31 159 GLN A CA 1
ATOM 1266 C C . GLN A 1 159 ? -10.179 -0.762 31.390 1.00 86.31 159 GLN A C 1
ATOM 1268 O O . GLN A 1 159 ? -10.195 -1.536 32.347 1.00 86.31 159 GLN A O 1
ATOM 1273 N N . SER A 1 160 ? -9.608 0.444 31.478 1.00 83.38 160 SER A N 1
ATOM 1274 C CA . SER A 1 160 ? -8.877 0.908 32.667 1.00 83.38 160 SER A CA 1
ATOM 1275 C C . SER A 1 160 ? -9.750 1.108 33.919 1.00 83.38 160 SER A C 1
ATOM 1277 O O . SER A 1 160 ? -9.216 1.170 35.033 1.00 83.38 160 SER A O 1
ATOM 1279 N N . GLN A 1 161 ? -11.077 1.168 33.761 1.00 81.75 161 GLN A N 1
ATOM 1280 C CA . GLN A 1 161 ? -12.032 1.334 34.857 1.00 81.75 161 GLN A CA 1
ATOM 1281 C C . GLN A 1 161 ? -12.008 0.110 35.788 1.00 81.75 161 GLN A C 1
ATOM 1283 O O . GLN A 1 161 ? -12.062 -1.032 35.335 1.00 81.75 161 GLN A O 1
ATOM 1288 N N . GLN A 1 162 ? -11.921 0.348 37.107 1.00 60.62 162 GLN A N 1
ATOM 1289 C CA . GLN A 1 162 ? -11.697 -0.684 38.140 1.00 60.62 162 GLN A CA 1
ATOM 1290 C C . GLN A 1 162 ? -12.630 -1.904 38.022 1.00 60.62 162 GLN A C 1
ATOM 1292 O O . GLN A 1 162 ? -12.180 -3.023 38.251 1.00 60.62 162 GLN A O 1
ATOM 1297 N N . ALA A 1 163 ? -13.884 -1.707 37.600 1.00 61.97 163 ALA A N 1
ATOM 1298 C CA . ALA A 1 163 ? -14.882 -2.768 37.435 1.00 61.97 163 ALA A CA 1
ATOM 1299 C C . ALA A 1 163 ? -14.626 -3.728 36.250 1.00 61.97 163 ALA A C 1
ATOM 1301 O O . ALA A 1 163 ? -15.237 -4.792 36.188 1.00 61.97 163 ALA A O 1
ATOM 1302 N N . LEU A 1 164 ? -13.743 -3.369 35.308 1.00 62.81 164 LEU A N 1
ATOM 1303 C CA . LEU A 1 164 ? -13.501 -4.105 34.057 1.00 62.81 164 LEU A CA 1
ATOM 1304 C C . LEU A 1 164 ? -12.063 -4.638 33.926 1.00 62.81 164 LEU A C 1
ATOM 1306 O O . LEU A 1 164 ? -11.783 -5.418 33.014 1.00 62.81 164 LEU A O 1
ATOM 1310 N N . LYS A 1 165 ? -11.159 -4.265 34.845 1.00 58.28 165 LYS A N 1
ATOM 1311 C CA . LYS A 1 165 ? -9.735 -4.651 34.812 1.00 58.28 165 LYS A CA 1
ATOM 1312 C C . LYS A 1 165 ? -9.489 -6.156 34.949 1.00 58.28 165 LYS A C 1
ATOM 1314 O O . LYS A 1 165 ? -8.535 -6.666 34.365 1.00 58.28 165 LYS A O 1
ATOM 1319 N N . TYR A 1 166 ? -10.328 -6.865 35.703 1.00 55.38 166 TYR A N 1
ATOM 1320 C CA . TYR A 1 166 ? -10.133 -8.280 36.028 1.00 55.38 166 TYR A CA 1
ATOM 1321 C C . TYR A 1 166 ? -11.404 -9.078 35.687 1.00 55.38 166 TYR A C 1
ATOM 1323 O O . TYR A 1 166 ? -12.485 -8.753 36.170 1.00 55.38 166 TYR A O 1
ATOM 1331 N N . GLY A 1 167 ? -11.295 -10.101 34.826 1.00 63.78 167 GLY A N 1
ATOM 1332 C CA . GLY A 1 167 ? -12.409 -10.986 34.435 1.00 63.78 167 GLY A CA 1
ATOM 1333 C C . GLY A 1 167 ? -12.662 -11.087 32.921 1.00 63.78 167 GLY A C 1
ATOM 1334 O O . GLY A 1 167 ? -11.849 -10.636 32.112 1.00 63.78 167 GLY A O 1
ATOM 1335 N N . ARG A 1 168 ? -13.807 -11.671 32.520 1.00 61.91 168 ARG A N 1
ATOM 1336 C CA . ARG A 1 168 ? -14.195 -11.883 31.103 1.00 61.91 168 ARG A CA 1
ATOM 1337 C C . ARG A 1 168 ? -14.213 -10.594 30.270 1.00 61.91 168 ARG A C 1
ATOM 1339 O O . ARG A 1 168 ? -13.920 -10.651 29.081 1.00 61.91 168 ARG A O 1
ATOM 1346 N N . ALA A 1 169 ? -14.500 -9.437 30.874 1.00 64.69 169 ALA A N 1
ATOM 1347 C CA . ALA A 1 169 ? -14.412 -8.113 30.236 1.00 64.69 169 ALA A CA 1
ATOM 1348 C C . ALA A 1 169 ? -13.030 -7.829 29.622 1.00 64.69 169 ALA A C 1
ATOM 1350 O O . ALA A 1 169 ? -12.937 -7.275 28.530 1.00 64.69 169 ALA A O 1
ATOM 1351 N N . SER A 1 170 ? -11.960 -8.290 30.275 1.00 74.19 170 SER A N 1
ATOM 1352 C CA . SER A 1 170 ? -10.599 -8.147 29.762 1.00 74.19 170 SER A CA 1
ATOM 1353 C C . SER A 1 170 ? -10.417 -8.940 28.465 1.00 74.19 170 SER A C 1
ATOM 1355 O O . SER A 1 170 ? -9.897 -8.408 27.491 1.00 74.19 170 SER A O 1
ATOM 1357 N N . HIS A 1 171 ? -10.931 -10.173 28.394 1.00 78.31 171 HIS A N 1
ATOM 1358 C CA . HIS A 1 171 ? -10.833 -11.001 27.187 1.00 78.31 171 HIS A CA 1
ATOM 1359 C C . HIS A 1 171 ? -11.566 -10.390 25.980 1.00 78.31 171 HIS A C 1
ATOM 1361 O O . HIS A 1 171 ? -11.015 -10.375 24.881 1.00 78.31 171 HIS A O 1
ATOM 1367 N N . GLY A 1 172 ? -12.761 -9.823 26.190 1.00 82.25 172 GLY A N 1
ATOM 1368 C CA . GLY A 1 172 ? -13.489 -9.091 25.145 1.00 82.25 172 GLY A CA 1
ATOM 1369 C C . GLY A 1 172 ? -12.701 -7.891 24.614 1.00 82.25 172 GLY A C 1
ATOM 1370 O O . GLY A 1 172 ? -12.641 -7.686 23.405 1.00 82.25 172 GLY A O 1
ATOM 1371 N N . ALA A 1 173 ? -12.014 -7.159 25.499 1.00 86.12 173 ALA A N 1
ATOM 1372 C CA . ALA A 1 173 ? -11.134 -6.062 25.105 1.00 86.12 173 ALA A CA 1
ATOM 1373 C C . ALA A 1 173 ? -9.952 -6.547 24.254 1.00 86.12 173 ALA A C 1
ATOM 1375 O O . ALA A 1 173 ? -9.721 -6.003 23.180 1.00 86.12 173 ALA A O 1
ATOM 1376 N N . TRP A 1 174 ? -9.233 -7.589 24.693 1.00 88.12 174 TRP A N 1
ATOM 1377 C CA . TRP A 1 174 ? -8.104 -8.162 23.944 1.00 88.12 174 TRP A CA 1
ATOM 1378 C C . TRP A 1 174 ? -8.516 -8.673 22.564 1.00 88.12 174 TRP A C 1
ATOM 1380 O O . TRP A 1 174 ? -7.801 -8.450 21.590 1.00 88.12 174 TRP A O 1
ATOM 1390 N N . SER A 1 175 ? -9.686 -9.309 22.470 1.00 90.50 175 SER A N 1
ATOM 1391 C CA . SER A 1 175 ? -10.259 -9.713 21.187 1.00 90.50 175 SER A CA 1
ATOM 1392 C C . SER A 1 175 ? -10.480 -8.499 20.279 1.00 90.50 175 SER A C 1
ATOM 1394 O O . SER A 1 175 ? -10.025 -8.496 19.138 1.00 90.50 175 SER A O 1
ATOM 1396 N N . SER A 1 176 ? -11.098 -7.432 20.794 1.00 93.25 176 SER A N 1
ATOM 1397 C CA . SER A 1 176 ? -11.317 -6.187 20.049 1.00 93.25 176 SER A CA 1
ATOM 1398 C C . SER A 1 176 ? -10.016 -5.505 19.615 1.00 93.25 176 SER A C 1
ATOM 1400 O O . SER A 1 176 ? -9.924 -5.080 18.465 1.00 93.25 176 SER A O 1
ATOM 1402 N N . PHE A 1 177 ? -9.000 -5.443 20.487 1.00 93.88 177 PHE A N 1
ATOM 1403 C CA . PHE A 1 177 ? -7.663 -4.947 20.134 1.00 93.88 177 PHE A CA 1
ATOM 1404 C C . PHE A 1 177 ? -7.088 -5.738 18.957 1.00 93.88 177 PHE A C 1
ATOM 1406 O O . PHE A 1 177 ? -6.762 -5.149 17.928 1.00 93.88 177 PHE A O 1
ATOM 1413 N N . GLY A 1 178 ? -7.070 -7.071 19.063 1.00 92.81 178 GLY A N 1
ATOM 1414 C CA . GLY A 1 178 ? -6.547 -7.947 18.016 1.00 92.81 178 GLY A CA 1
ATOM 1415 C C . GLY A 1 178 ? -7.284 -7.815 16.679 1.00 92.81 178 GLY A C 1
ATOM 1416 O O . GLY A 1 178 ? -6.643 -7.833 15.632 1.00 92.81 178 GLY A O 1
ATOM 1417 N N . LYS A 1 179 ? -8.611 -7.619 16.686 1.00 94.56 179 LYS A N 1
ATOM 1418 C CA . LYS A 1 179 ? -9.402 -7.393 15.459 1.00 94.56 179 LYS A CA 1
ATOM 1419 C C . LYS A 1 179 ? -8.988 -6.106 14.742 1.00 94.56 179 LYS A C 1
ATOM 1421 O O . LYS A 1 179 ? -8.781 -6.117 13.530 1.00 94.56 179 LYS A O 1
ATOM 1426 N N . VAL A 1 180 ? -8.858 -5.004 15.483 1.00 96.75 180 VAL A N 1
ATOM 1427 C CA . VAL A 1 180 ? -8.475 -3.699 14.919 1.00 96.75 180 VAL A CA 1
ATOM 1428 C C . VAL A 1 180 ? -7.031 -3.727 14.428 1.00 96.75 180 VAL A C 1
ATOM 1430 O O . VAL A 1 180 ? -6.760 -3.309 13.303 1.00 96.75 180 VAL A O 1
ATOM 1433 N N . GLU A 1 181 ? -6.108 -4.232 15.248 1.00 96.00 181 GLU A N 1
ATOM 1434 C CA . GLU A 1 181 ? -4.683 -4.293 14.915 1.00 96.00 181 GLU A CA 1
ATOM 1435 C C . GLU A 1 181 ? -4.418 -5.234 13.737 1.00 96.00 181 GLU A C 1
ATOM 1437 O O . GLU A 1 181 ? -3.749 -4.830 12.787 1.00 96.00 181 GLU A O 1
ATOM 1442 N N . GLY A 1 182 ? -5.012 -6.430 13.737 1.00 96.19 182 GLY A N 1
ATOM 1443 C CA . GLY A 1 182 ? -4.848 -7.405 12.659 1.00 96.19 182 GLY A CA 1
ATOM 1444 C C . GLY A 1 182 ? -5.400 -6.912 11.321 1.00 96.19 182 GLY A C 1
ATOM 1445 O O . GLY A 1 182 ? -4.734 -7.031 10.293 1.00 96.19 182 GLY A O 1
ATOM 1446 N N . LEU A 1 183 ? -6.584 -6.284 11.311 1.00 96.81 183 LEU A N 1
ATOM 1447 C CA . LEU A 1 183 ? -7.122 -5.687 10.083 1.00 96.81 183 LEU A CA 1
ATOM 1448 C C . LEU A 1 183 ? -6.223 -4.552 9.573 1.00 96.81 183 LEU A C 1
ATOM 1450 O O . LEU A 1 183 ? -5.955 -4.457 8.374 1.00 96.81 183 LEU A O 1
ATOM 1454 N N . MET A 1 184 ? -5.734 -3.700 10.476 1.00 97.12 184 MET A N 1
ATOM 1455 C CA . MET A 1 184 ? -4.834 -2.606 10.119 1.00 97.12 184 MET A CA 1
ATOM 1456 C C . MET A 1 184 ? -3.498 -3.102 9.571 1.00 97.12 184 MET A C 1
ATOM 1458 O O . MET A 1 184 ? -2.990 -2.513 8.617 1.00 97.12 184 MET A O 1
ATOM 1462 N N . GLU A 1 185 ? -2.942 -4.172 10.131 1.00 96.62 185 GLU A N 1
ATOM 1463 C CA . GLU A 1 185 ? -1.726 -4.810 9.632 1.00 96.62 185 GLU A CA 1
ATOM 1464 C C . GLU A 1 185 ? -1.918 -5.288 8.189 1.00 96.62 185 GLU A C 1
ATOM 1466 O O . GLU A 1 185 ? -1.175 -4.861 7.301 1.00 96.62 185 GLU A O 1
ATOM 1471 N N . ILE A 1 186 ? -2.984 -6.055 7.930 1.00 96.56 186 ILE A N 1
ATOM 1472 C CA . ILE A 1 186 ? -3.313 -6.571 6.594 1.00 96.56 186 ILE A CA 1
ATOM 1473 C C . ILE A 1 186 ? -3.479 -5.427 5.586 1.00 96.56 186 ILE A C 1
ATOM 1475 O O . ILE A 1 186 ? -2.885 -5.456 4.505 1.00 96.56 186 ILE A O 1
ATOM 1479 N N . LEU A 1 187 ? -4.263 -4.397 5.921 1.00 96.19 187 LEU A N 1
ATOM 1480 C CA . LEU A 1 187 ? -4.522 -3.281 5.006 1.00 96.19 187 LEU A CA 1
ATOM 1481 C C . LEU A 1 187 ? -3.261 -2.449 4.734 1.00 96.19 187 LEU A C 1
ATOM 1483 O O . LEU A 1 187 ? -3.013 -2.056 3.592 1.00 96.19 187 LEU A O 1
ATOM 1487 N N . GLN A 1 188 ? -2.435 -2.194 5.753 1.00 95.62 188 GLN A N 1
ATOM 1488 C CA . GLN A 1 188 ? -1.180 -1.462 5.569 1.00 95.62 188 GLN A CA 1
ATOM 1489 C C . GLN A 1 188 ? -0.155 -2.271 4.772 1.00 95.62 188 GLN A C 1
ATOM 1491 O O . GLN A 1 188 ? 0.559 -1.690 3.953 1.00 95.62 188 GLN A O 1
ATOM 1496 N N . ASP A 1 189 ? -0.099 -3.592 4.945 1.00 96.25 189 ASP A N 1
ATOM 1497 C CA . ASP A 1 189 ? 0.758 -4.468 4.146 1.00 96.25 189 ASP A CA 1
ATOM 1498 C C . ASP A 1 189 ? 0.346 -4.517 2.683 1.00 96.25 189 ASP A C 1
ATOM 1500 O O . ASP A 1 189 ? 1.197 -4.317 1.809 1.00 96.25 189 ASP A O 1
ATOM 1504 N N . ARG A 1 190 ? -0.950 -4.684 2.400 1.00 95.62 190 ARG A N 1
ATOM 1505 C CA . ARG A 1 190 ? -1.467 -4.591 1.029 1.00 95.62 190 ARG A CA 1
ATOM 1506 C C . ARG A 1 190 ? -1.112 -3.246 0.398 1.00 95.62 190 ARG A C 1
ATOM 1508 O O . ARG A 1 190 ? -0.502 -3.201 -0.670 1.00 95.62 190 ARG A O 1
ATOM 1515 N N . ARG A 1 191 ? -1.365 -2.138 1.102 1.00 95.06 191 ARG A N 1
ATOM 1516 C CA . ARG A 1 191 ? -1.003 -0.793 0.631 1.00 95.06 191 ARG A CA 1
ATOM 1517 C C . ARG A 1 191 ? 0.501 -0.636 0.389 1.00 95.06 191 ARG A C 1
ATOM 1519 O O . ARG A 1 191 ? 0.883 -0.005 -0.594 1.00 95.06 191 ARG A O 1
ATOM 1526 N N . ARG A 1 192 ? 1.370 -1.206 1.236 1.00 94.25 192 ARG A N 1
ATOM 1527 C CA . ARG A 1 192 ? 2.833 -1.199 1.030 1.00 94.25 192 ARG A CA 1
ATOM 1528 C C . ARG A 1 192 ? 3.229 -1.915 -0.264 1.00 94.25 192 ARG A C 1
ATOM 1530 O O . ARG A 1 192 ? 4.073 -1.399 -0.997 1.00 94.25 192 ARG A O 1
ATOM 1537 N N . GLN A 1 193 ? 2.625 -3.068 -0.549 1.00 90.56 193 GLN A N 1
ATOM 1538 C CA . GLN A 1 193 ? 2.885 -3.842 -1.768 1.00 90.56 193 GLN A CA 1
ATOM 1539 C C . GLN A 1 193 ? 2.427 -3.090 -3.026 1.00 90.56 193 GLN A C 1
ATOM 1541 O O . GLN A 1 193 ? 3.204 -2.942 -3.972 1.00 90.56 193 GLN A O 1
ATOM 1546 N N . VAL A 1 194 ? 1.212 -2.538 -3.001 1.00 89.88 194 VAL A N 1
ATOM 1547 C CA . VAL A 1 194 ? 0.659 -1.709 -4.083 1.00 89.88 194 VAL A CA 1
ATOM 1548 C C . VAL A 1 194 ? 1.535 -0.483 -4.341 1.00 89.88 194 VAL A C 1
ATOM 1550 O O . VAL A 1 194 ? 1.924 -0.238 -5.482 1.00 89.88 194 VAL A O 1
ATOM 1553 N N . ASP A 1 195 ? 1.931 0.252 -3.296 1.00 90.25 195 ASP A N 1
ATOM 1554 C CA . ASP A 1 195 ? 2.816 1.419 -3.423 1.00 90.25 195 ASP A CA 1
ATOM 1555 C C . ASP A 1 195 ? 4.165 1.059 -4.069 1.00 90.25 195 ASP A C 1
ATOM 1557 O O . ASP A 1 195 ? 4.710 1.855 -4.839 1.00 90.25 195 ASP A O 1
ATOM 1561 N N . LEU A 1 196 ? 4.727 -0.113 -3.752 1.00 87.62 196 LEU A N 1
ATOM 1562 C CA . LEU A 1 196 ? 5.982 -0.581 -4.340 1.00 87.62 196 LEU A CA 1
ATOM 1563 C C . LEU A 1 196 ? 5.824 -0.818 -5.848 1.00 87.62 196 LEU A C 1
ATOM 1565 O O . LEU A 1 196 ? 6.620 -0.297 -6.632 1.00 87.62 196 LEU A O 1
ATOM 1569 N N . CYS A 1 197 ? 4.780 -1.550 -6.250 1.00 83.56 197 CYS A N 1
ATOM 1570 C CA . CYS A 1 197 ? 4.518 -1.847 -7.657 1.00 83.56 197 CYS A CA 1
ATOM 1571 C C . CYS A 1 197 ? 4.228 -0.570 -8.458 1.00 83.56 197 CYS A C 1
ATOM 1573 O O . CYS A 1 197 ? 4.842 -0.334 -9.497 1.00 83.56 197 CYS A O 1
ATOM 1575 N N . MET A 1 198 ? 3.378 0.312 -7.926 1.00 83.94 198 MET A N 1
ATOM 1576 C CA . MET A 1 198 ? 3.060 1.605 -8.534 1.00 83.94 198 MET A CA 1
ATOM 1577 C C . MET A 1 198 ? 4.312 2.467 -8.746 1.00 83.94 198 MET A C 1
ATOM 1579 O O . MET A 1 198 ? 4.517 3.026 -9.821 1.00 83.94 198 MET A O 1
ATOM 1583 N N . ARG A 1 199 ? 5.215 2.553 -7.757 1.00 83.69 199 ARG A N 1
ATOM 1584 C CA . ARG A 1 199 ? 6.480 3.297 -7.925 1.00 83.69 199 ARG A CA 1
ATOM 1585 C C . ARG A 1 199 ? 7.330 2.742 -9.060 1.00 83.69 199 ARG A C 1
ATOM 1587 O O . ARG A 1 199 ? 7.884 3.530 -9.824 1.00 83.69 199 ARG A O 1
ATOM 1594 N N . GLN A 1 200 ? 7.421 1.419 -9.168 1.00 79.38 200 GLN A N 1
ATOM 1595 C CA . GLN A 1 200 ? 8.165 0.776 -10.242 1.00 79.38 200 GLN A CA 1
ATOM 1596 C C . GLN A 1 200 ? 7.531 1.070 -11.608 1.00 79.38 200 GLN A C 1
ATOM 1598 O O . GLN A 1 200 ? 8.219 1.564 -12.499 1.00 79.38 200 GLN A O 1
ATOM 1603 N N . GLN A 1 201 ? 6.219 0.868 -11.749 1.00 74.19 201 GLN A N 1
ATOM 1604 C CA . GLN A 1 201 ? 5.499 1.151 -12.992 1.00 74.19 201 GLN A CA 1
ATOM 1605 C C . GLN A 1 201 ? 5.632 2.617 -13.410 1.00 74.19 201 GLN A C 1
ATOM 1607 O O . GLN A 1 201 ? 5.913 2.908 -14.569 1.00 74.19 201 GLN A O 1
ATOM 1612 N N . LYS A 1 202 ? 5.488 3.560 -12.473 1.00 77.44 202 LYS A N 1
ATOM 1613 C CA . LYS A 1 202 ? 5.684 4.985 -12.755 1.00 77.44 202 LYS A CA 1
ATOM 1614 C C . LYS A 1 202 ? 7.088 5.266 -13.292 1.00 77.44 202 LYS A C 1
ATOM 1616 O O . LYS A 1 202 ? 7.222 6.012 -14.256 1.00 77.44 202 LYS A O 1
ATOM 1621 N N . HIS A 1 203 ? 8.120 4.673 -12.696 1.00 74.31 203 HIS A N 1
ATOM 1622 C CA . HIS A 1 203 ? 9.494 4.859 -13.155 1.00 74.31 203 HIS A CA 1
ATOM 1623 C C . HIS A 1 203 ? 9.720 4.289 -14.565 1.00 74.31 203 HIS A C 1
ATOM 1625 O O . HIS A 1 203 ? 10.351 4.934 -15.406 1.00 74.31 203 HIS A O 1
ATOM 1631 N N . GLU A 1 204 ? 9.163 3.111 -14.851 1.00 68.69 204 GLU A N 1
ATOM 1632 C CA . GLU A 1 204 ? 9.192 2.500 -16.185 1.00 68.69 204 GLU A CA 1
ATOM 1633 C C . GLU A 1 204 ? 8.484 3.393 -17.216 1.00 68.69 204 GLU A C 1
ATOM 1635 O O . GLU A 1 204 ? 9.036 3.676 -18.279 1.00 68.69 204 GLU A O 1
ATOM 1640 N N . LEU A 1 205 ? 7.309 3.926 -16.872 1.00 70.19 205 LEU A N 1
ATOM 1641 C CA . LEU A 1 205 ? 6.548 4.849 -17.714 1.00 70.19 205 LEU A CA 1
ATOM 1642 C C . LEU A 1 205 ? 7.309 6.158 -17.969 1.00 70.19 205 LEU A C 1
ATOM 1644 O O . LEU A 1 205 ? 7.429 6.586 -19.114 1.00 70.19 205 LEU A O 1
ATOM 1648 N N . GLU A 1 206 ? 7.879 6.783 -16.940 1.00 70.12 206 GLU A N 1
ATOM 1649 C CA . GLU A 1 206 ? 8.709 7.987 -17.092 1.00 70.12 206 GLU A CA 1
ATOM 1650 C C . GLU A 1 206 ? 9.949 7.730 -17.961 1.00 70.12 206 GLU A C 1
ATOM 1652 O O . GLU A 1 206 ? 10.392 8.613 -18.697 1.00 70.12 206 GLU A O 1
ATOM 1657 N N . THR A 1 207 ? 10.506 6.520 -17.907 1.00 65.00 207 THR A N 1
ATOM 1658 C CA . THR A 1 207 ? 11.636 6.111 -18.749 1.00 65.00 207 THR A CA 1
ATOM 1659 C C . THR A 1 207 ? 11.206 5.949 -20.205 1.00 65.00 207 THR A C 1
ATOM 1661 O O . THR A 1 207 ? 11.842 6.515 -21.091 1.00 65.00 207 THR A O 1
ATOM 1664 N N . ILE A 1 208 ? 10.091 5.258 -20.467 1.00 66.69 208 ILE A N 1
ATOM 1665 C CA . ILE A 1 208 ? 9.519 5.112 -21.817 1.00 66.69 208 ILE A CA 1
ATOM 1666 C C . ILE A 1 208 ? 9.164 6.480 -22.403 1.00 66.69 208 ILE A C 1
ATOM 1668 O O . ILE A 1 208 ? 9.457 6.750 -23.567 1.00 66.69 208 ILE A O 1
ATOM 1672 N N . TYR A 1 209 ? 8.566 7.358 -21.598 1.00 65.69 209 TYR A N 1
ATOM 1673 C CA . TYR A 1 209 ? 8.238 8.719 -22.007 1.00 65.69 209 TYR A CA 1
ATOM 1674 C C . TYR A 1 209 ? 9.493 9.497 -22.411 1.00 65.69 209 TYR A C 1
ATOM 1676 O O . TYR A 1 209 ? 9.522 10.089 -23.490 1.00 65.69 209 TYR A O 1
ATOM 1684 N N . ARG A 1 210 ? 10.558 9.431 -21.598 1.00 60.62 210 ARG A N 1
ATOM 1685 C CA . ARG A 1 210 ? 11.852 10.032 -21.939 1.00 60.62 210 ARG A CA 1
ATOM 1686 C C . ARG A 1 210 ? 12.418 9.463 -23.235 1.00 60.62 210 ARG A C 1
ATOM 1688 O O . ARG A 1 210 ? 12.815 10.248 -24.081 1.00 60.62 210 ARG A O 1
ATOM 1695 N N . ILE A 1 211 ? 12.400 8.142 -23.434 1.00 58.75 211 ILE A N 1
ATOM 1696 C CA . ILE A 1 211 ? 12.875 7.499 -24.674 1.00 58.75 211 ILE A CA 1
ATOM 1697 C C . ILE A 1 211 ? 12.098 8.008 -25.897 1.00 58.75 211 ILE A C 1
ATOM 1699 O O . ILE A 1 211 ? 12.715 8.395 -26.884 1.00 58.75 211 ILE A O 1
ATOM 1703 N N . ARG A 1 212 ? 10.764 8.085 -25.827 1.00 58.59 212 ARG A N 1
ATOM 1704 C CA . ARG A 1 212 ? 9.928 8.571 -26.942 1.00 58.59 212 ARG A CA 1
ATOM 1705 C C . ARG A 1 212 ? 10.187 10.033 -27.302 1.00 58.59 212 ARG A C 1
ATOM 1707 O O . ARG A 1 212 ? 10.067 10.407 -28.464 1.00 58.59 212 ARG A O 1
ATOM 1714 N N . GLN A 1 213 ? 10.594 10.870 -26.348 1.00 57.31 213 GLN A N 1
ATOM 1715 C CA . GLN A 1 213 ? 10.999 12.243 -26.668 1.00 57.31 213 GLN A CA 1
ATOM 1716 C C . GLN A 1 213 ? 12.231 12.302 -27.589 1.00 57.31 213 GLN A C 1
ATOM 1718 O O . GLN A 1 213 ? 12.371 13.278 -28.325 1.00 57.31 213 GLN A O 1
ATOM 1723 N N . TRP A 1 214 ? 13.074 11.262 -27.608 1.00 46.28 214 TRP A N 1
ATOM 1724 C CA . TRP A 1 214 ? 14.244 11.174 -28.488 1.00 46.28 214 TRP A CA 1
ATOM 1725 C C . TRP A 1 214 ? 13.927 10.706 -29.915 1.00 46.28 214 TRP A C 1
ATOM 1727 O O . TRP A 1 214 ? 14.735 10.961 -30.808 1.00 46.28 214 TRP A O 1
ATOM 1737 N N . GLU A 1 215 ? 12.755 10.109 -30.169 1.00 48.41 215 GLU A N 1
ATOM 1738 C CA . GLU A 1 215 ? 12.376 9.646 -31.516 1.00 48.41 215 GLU A CA 1
ATOM 1739 C C . GLU A 1 215 ? 12.239 10.808 -32.512 1.00 48.41 215 GLU A C 1
ATOM 1741 O O . GLU A 1 215 ? 12.617 10.667 -33.673 1.00 48.41 215 GLU A O 1
ATOM 1746 N N . ARG A 1 216 ? 11.761 11.983 -32.073 1.00 49.34 216 ARG A N 1
ATOM 1747 C CA . ARG A 1 216 ? 11.642 13.167 -32.946 1.00 49.34 216 ARG A CA 1
ATOM 1748 C C . ARG A 1 216 ? 13.008 13.719 -33.394 1.00 49.34 216 ARG A C 1
ATOM 1750 O O . ARG A 1 216 ? 13.237 13.773 -34.602 1.00 49.34 216 ARG A O 1
ATOM 1757 N N . PRO A 1 217 ? 13.944 14.058 -32.484 1.00 42.41 217 PRO A N 1
ATOM 1758 C CA . PRO A 1 217 ? 15.287 14.497 -32.871 1.00 42.41 217 PRO A CA 1
ATOM 1759 C C . PRO A 1 217 ? 16.056 13.460 -33.700 1.00 42.41 217 PRO A C 1
ATOM 1761 O O . PRO A 1 217 ? 16.777 13.821 -34.628 1.00 42.41 217 PRO A O 1
ATOM 1764 N N . GLU A 1 218 ? 15.906 12.164 -33.403 1.00 38.09 218 GLU A N 1
ATOM 1765 C CA . GLU A 1 218 ? 16.535 11.097 -34.191 1.00 38.09 218 GLU A CA 1
ATOM 1766 C C . GLU A 1 218 ? 16.008 11.068 -35.636 1.00 38.09 218 GLU A C 1
ATOM 1768 O O . GLU A 1 218 ? 16.796 10.971 -36.583 1.00 38.09 218 GLU A O 1
ATOM 1773 N N . GLN A 1 219 ? 14.691 11.207 -35.826 1.00 49.47 219 GLN A N 1
ATOM 1774 C CA . GLN A 1 219 ? 14.074 11.278 -37.152 1.00 49.47 219 GLN A CA 1
ATOM 1775 C C . GLN A 1 219 ? 14.529 12.517 -37.937 1.00 49.47 219 GLN A C 1
ATOM 1777 O O . GLN A 1 219 ? 14.855 12.395 -39.120 1.00 49.47 219 GLN A O 1
ATOM 1782 N N . GLU A 1 220 ? 14.631 13.680 -37.289 1.00 47.50 220 GLU A N 1
ATOM 1783 C CA . GLU A 1 220 ? 15.121 14.926 -37.901 1.00 47.50 220 GLU A CA 1
ATOM 1784 C C . GLU A 1 220 ? 16.589 14.818 -38.347 1.00 47.50 220 GLU A C 1
ATOM 1786 O O . GLU A 1 220 ? 16.935 15.153 -39.485 1.00 47.50 220 GLU A O 1
ATOM 1791 N N . VAL A 1 221 ? 17.463 14.277 -37.490 1.00 39.16 221 VAL A N 1
ATOM 1792 C CA . VAL A 1 221 ? 18.884 14.062 -37.810 1.00 39.16 221 VAL A CA 1
ATOM 1793 C C . VAL A 1 221 ? 19.047 13.025 -38.926 1.00 39.16 221 VAL A C 1
ATOM 1795 O O . VAL A 1 221 ? 19.848 13.219 -39.845 1.00 39.16 221 VAL A O 1
ATOM 1798 N N . SER A 1 222 ? 18.261 11.946 -38.893 1.00 39.94 222 SER A N 1
ATOM 1799 C CA . SER A 1 222 ? 18.244 10.919 -39.941 1.00 39.94 222 SER A CA 1
ATOM 1800 C C . SER A 1 222 ? 17.791 11.487 -41.291 1.00 39.94 222 SER A C 1
ATOM 1802 O O . SER A 1 222 ? 18.416 11.204 -42.318 1.00 39.94 222 SER A O 1
ATOM 1804 N N . HIS A 1 223 ? 16.760 12.340 -41.302 1.00 45.59 223 HIS A N 1
ATOM 1805 C CA . HIS A 1 223 ? 16.294 13.034 -42.504 1.00 45.59 223 HIS A CA 1
ATOM 1806 C C . HIS A 1 223 ? 17.377 13.954 -43.085 1.00 45.59 223 HIS A C 1
ATOM 1808 O O . HIS A 1 223 ? 17.746 13.813 -44.252 1.00 45.59 223 HIS A O 1
ATOM 1814 N N . SER A 1 224 ? 17.969 14.820 -42.255 1.00 39.34 224 SER A N 1
ATOM 1815 C CA . SER A 1 224 ? 19.040 15.732 -42.680 1.00 39.34 224 SER A CA 1
ATOM 1816 C C . SER A 1 224 ? 20.265 14.987 -43.235 1.00 39.34 224 SER A C 1
ATOM 1818 O O . SER A 1 224 ? 20.901 15.420 -44.201 1.00 39.34 224 SER A O 1
ATOM 1820 N N . CYS A 1 225 ? 20.595 13.823 -42.666 1.00 39.88 225 CYS A N 1
ATOM 1821 C CA . CYS A 1 225 ? 21.694 12.986 -43.145 1.00 39.88 225 CYS A CA 1
ATOM 1822 C C . CYS A 1 225 ? 21.409 12.401 -44.544 1.00 39.88 225 CYS A C 1
ATOM 1824 O O . CYS A 1 225 ? 22.289 12.397 -45.411 1.00 39.88 225 CYS A O 1
ATOM 1826 N N . LYS A 1 226 ? 20.165 11.967 -44.799 1.00 48.28 226 LYS A N 1
ATOM 1827 C CA . LYS A 1 226 ? 19.724 11.474 -46.116 1.00 48.28 226 LYS A CA 1
ATOM 1828 C C . LYS A 1 226 ? 19.757 12.573 -47.182 1.00 48.28 226 LYS A C 1
ATOM 1830 O O . LYS A 1 226 ? 20.245 12.319 -48.282 1.00 48.28 226 LYS A O 1
ATOM 1835 N N . GLU A 1 227 ? 19.316 13.788 -46.860 1.00 54.50 227 GLU A N 1
ATOM 1836 C CA . GLU A 1 227 ? 19.374 14.933 -47.783 1.00 54.50 227 GLU A CA 1
ATOM 1837 C C . GLU A 1 227 ? 20.810 15.270 -48.199 1.00 54.50 227 GLU A C 1
ATOM 1839 O O . GLU A 1 227 ? 21.102 15.414 -49.390 1.00 54.50 227 GLU A O 1
ATOM 1844 N N . LYS A 1 228 ? 21.742 15.323 -47.237 1.00 46.91 228 LYS A N 1
ATOM 1845 C CA . LYS A 1 228 ? 23.162 15.574 -47.527 1.00 46.91 228 LYS A CA 1
ATOM 1846 C C . LYS A 1 228 ? 23.763 14.479 -48.411 1.00 46.91 228 LYS A C 1
ATOM 1848 O O . LYS A 1 228 ? 24.485 14.791 -49.355 1.00 46.91 228 LYS A O 1
ATOM 1853 N N . LEU A 1 229 ? 23.431 13.208 -48.171 1.00 42.28 229 LEU A N 1
ATOM 1854 C CA . LEU A 1 229 ? 23.851 12.088 -49.027 1.00 42.28 229 LEU A CA 1
ATOM 1855 C C . LEU A 1 229 ? 23.379 12.243 -50.483 1.00 42.28 229 LEU A C 1
ATOM 1857 O O . LEU A 1 229 ? 24.155 11.984 -51.406 1.00 42.28 229 LEU A O 1
ATOM 1861 N N . ILE A 1 230 ? 22.139 12.692 -50.700 1.00 60.09 230 ILE A N 1
ATOM 1862 C CA . ILE A 1 230 ? 21.595 12.957 -52.043 1.00 60.09 230 ILE A CA 1
ATOM 1863 C C . ILE A 1 230 ? 22.356 14.107 -52.715 1.00 60.09 230 ILE A C 1
ATOM 1865 O O . ILE A 1 230 ? 22.760 13.983 -53.874 1.00 60.09 230 ILE A O 1
ATOM 1869 N N . TYR A 1 231 ? 22.619 15.192 -51.983 1.00 51.56 231 TYR A N 1
ATOM 1870 C CA . TYR A 1 231 ? 23.391 16.331 -52.483 1.00 51.56 231 TYR A CA 1
ATOM 1871 C C . TYR A 1 231 ? 24.796 15.919 -52.954 1.00 51.56 231 TYR A C 1
ATOM 1873 O O . TYR A 1 231 ? 25.193 16.231 -54.080 1.00 51.56 231 TYR A O 1
ATOM 1881 N N . TYR A 1 232 ? 25.525 15.141 -52.147 1.00 49.25 232 TYR A N 1
ATOM 1882 C CA . TYR A 1 232 ? 26.856 14.647 -52.518 1.00 49.25 232 TYR A CA 1
ATOM 1883 C C . TYR A 1 232 ? 26.826 13.714 -53.735 1.00 49.25 232 TYR A C 1
ATOM 1885 O O . TYR A 1 232 ? 27.724 13.767 -54.578 1.00 49.25 232 TYR A O 1
ATOM 1893 N N . ARG A 1 233 ? 25.779 12.893 -53.875 1.00 53.59 233 ARG A N 1
ATOM 1894 C CA . ARG A 1 233 ? 25.603 12.000 -55.028 1.00 53.59 233 ARG A CA 1
ATOM 1895 C C . ARG A 1 233 ? 25.362 12.776 -56.328 1.00 53.59 233 ARG A C 1
ATOM 1897 O O . ARG A 1 233 ? 25.931 12.423 -57.359 1.00 53.59 233 ARG A O 1
ATOM 1904 N N . ASN A 1 234 ? 24.586 13.858 -56.275 1.00 61.47 234 ASN A N 1
ATOM 1905 C CA . ASN A 1 234 ? 24.346 14.734 -57.427 1.00 61.47 234 ASN A CA 1
ATOM 1906 C C . ASN A 1 234 ? 25.602 15.521 -57.824 1.00 61.47 234 ASN A C 1
ATOM 1908 O O . ASN A 1 234 ? 25.916 15.625 -59.009 1.00 61.47 234 ASN A O 1
ATOM 1912 N N . TRP A 1 235 ? 26.364 16.019 -56.847 1.00 55.62 235 TRP A N 1
ATOM 1913 C CA . TRP A 1 235 ? 27.643 16.683 -57.108 1.00 55.62 235 TRP A CA 1
ATOM 1914 C C . TRP A 1 235 ? 28.642 15.745 -57.805 1.00 55.62 235 TRP A C 1
ATOM 1916 O O . TRP A 1 235 ? 29.247 16.121 -58.809 1.00 55.62 235 TRP A O 1
ATOM 1926 N N . MET A 1 236 ? 28.732 14.489 -57.351 1.00 50.78 236 MET A N 1
ATOM 1927 C CA . MET A 1 236 ? 29.550 13.446 -57.984 1.00 50.78 236 MET A CA 1
ATOM 1928 C C . MET A 1 236 ? 29.173 13.217 -59.455 1.00 50.78 236 MET A C 1
ATOM 1930 O O . MET A 1 236 ? 30.042 13.128 -60.322 1.00 50.78 236 MET A O 1
ATOM 1934 N N . TYR A 1 237 ? 27.872 13.159 -59.747 1.00 61.03 237 TYR A N 1
ATOM 1935 C CA . TYR A 1 237 ? 27.365 13.005 -61.109 1.00 61.03 237 TYR A CA 1
ATOM 1936 C C . TYR A 1 237 ? 27.771 14.181 -62.014 1.00 61.03 237 TYR A C 1
ATOM 1938 O O . TYR A 1 237 ? 28.219 13.966 -63.142 1.00 61.03 237 TYR A O 1
ATOM 1946 N N . CYS A 1 238 ? 27.694 15.419 -61.515 1.00 58.84 238 CYS A N 1
ATOM 1947 C CA . CYS A 1 238 ? 28.130 16.608 -62.252 1.00 58.84 238 CYS A CA 1
ATOM 1948 C C . CYS A 1 238 ? 29.635 16.589 -62.568 1.00 58.84 238 CYS A C 1
ATOM 1950 O O . CYS A 1 238 ? 30.025 16.933 -63.684 1.00 58.84 238 CYS A O 1
ATOM 1952 N N . VAL A 1 239 ? 30.473 16.153 -61.622 1.00 54.59 239 VAL A N 1
ATOM 1953 C CA . VAL A 1 239 ? 31.933 16.053 -61.807 1.00 54.59 239 VAL A CA 1
ATOM 1954 C C . VAL A 1 239 ? 32.294 15.011 -62.871 1.00 54.59 239 VAL A C 1
ATOM 1956 O O . VAL A 1 239 ? 33.081 15.310 -63.770 1.00 54.59 239 VAL A O 1
ATOM 1959 N N . LEU A 1 240 ? 31.671 13.829 -62.839 1.00 64.38 240 LEU A N 1
ATOM 1960 C CA . LEU A 1 240 ? 31.879 12.785 -63.853 1.00 64.38 240 LEU A CA 1
ATOM 1961 C C . LEU A 1 240 ? 31.424 13.242 -65.247 1.00 64.38 240 LEU A C 1
ATOM 1963 O O . LEU A 1 240 ? 32.099 12.993 -66.249 1.00 64.38 240 LEU A O 1
ATOM 1967 N N . LYS A 1 241 ? 30.303 13.970 -65.320 1.00 62.22 241 LYS A N 1
ATOM 1968 C CA . LYS A 1 241 ? 29.808 14.540 -66.577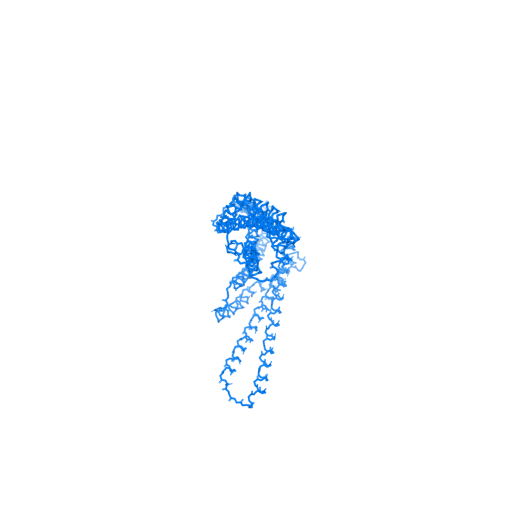 1.00 62.22 241 LYS A CA 1
ATOM 1969 C C . LYS A 1 241 ? 30.777 15.587 -67.134 1.00 62.22 241 LYS A C 1
ATOM 1971 O O . LYS A 1 241 ? 31.097 15.530 -68.319 1.00 62.22 241 LYS A O 1
ATOM 1976 N N . LEU A 1 242 ? 31.304 16.481 -66.295 1.00 55.44 242 LEU A N 1
ATOM 1977 C CA . LEU A 1 242 ? 32.323 17.462 -66.687 1.00 55.44 242 LEU A CA 1
ATOM 1978 C C . LEU A 1 242 ? 33.603 16.791 -67.206 1.00 55.44 242 LEU A C 1
ATOM 1980 O O . LEU A 1 242 ? 34.076 17.173 -68.273 1.00 55.44 242 LEU A O 1
ATOM 1984 N N . GLN A 1 243 ? 34.101 15.750 -66.530 1.00 56.53 243 GLN A N 1
ATOM 1985 C CA . GLN A 1 243 ? 35.259 14.966 -66.987 1.00 56.53 243 GLN A CA 1
ATOM 1986 C C . GLN A 1 243 ? 35.022 14.298 -68.351 1.00 56.53 243 GLN A C 1
ATOM 1988 O O . GLN A 1 243 ? 35.908 14.296 -69.208 1.00 56.53 243 GLN A O 1
ATOM 1993 N N . SER A 1 244 ? 33.821 13.759 -68.588 1.00 62.28 244 SER A N 1
ATOM 1994 C CA . SER A 1 244 ? 33.478 13.141 -69.877 1.00 62.28 244 SER A CA 1
ATOM 1995 C C . SER A 1 244 ? 33.444 14.156 -71.027 1.00 62.28 244 SER A C 1
ATOM 1997 O O . SER A 1 244 ? 33.930 13.871 -72.122 1.00 62.28 244 SER A O 1
ATOM 1999 N N . VAL A 1 245 ? 32.941 15.368 -70.766 1.00 59.38 245 VAL A N 1
ATOM 2000 C CA . VAL A 1 245 ? 32.874 16.459 -71.746 1.00 59.38 245 VAL A CA 1
ATOM 2001 C C . VAL A 1 245 ? 34.273 16.989 -72.049 1.00 59.38 245 VAL A C 1
ATOM 2003 O O . VAL A 1 245 ? 34.615 17.154 -73.218 1.00 59.38 245 VAL A O 1
ATOM 2006 N N . THR A 1 246 ? 35.118 17.197 -71.035 1.00 56.78 246 THR A N 1
ATOM 2007 C CA . THR A 1 246 ? 36.504 17.633 -71.255 1.00 56.78 246 THR A CA 1
ATOM 2008 C C . THR A 1 246 ? 37.306 16.597 -72.036 1.00 56.78 246 THR A C 1
ATOM 2010 O O . THR A 1 246 ? 38.042 16.971 -72.945 1.00 56.78 246 THR A O 1
ATOM 2013 N N . PHE A 1 247 ? 37.117 15.303 -71.756 1.00 57.19 247 PHE A N 1
ATOM 2014 C CA . PHE A 1 247 ? 37.745 14.211 -72.504 1.00 57.19 247 PHE A CA 1
ATOM 2015 C C . PHE A 1 247 ? 37.277 14.151 -73.970 1.00 57.19 247 PHE A C 1
ATOM 2017 O O . PHE A 1 247 ? 38.089 13.949 -74.872 1.00 57.19 247 PHE A O 1
ATOM 2024 N N . PHE A 1 248 ? 35.983 14.377 -74.225 1.00 55.16 248 PHE A N 1
ATOM 2025 C CA . PHE A 1 248 ? 35.416 14.423 -75.575 1.00 55.16 248 PHE A CA 1
ATOM 2026 C C . PHE A 1 248 ? 35.976 15.593 -76.404 1.00 55.16 248 PHE A C 1
ATOM 2028 O O . PHE A 1 248 ? 36.420 15.384 -77.532 1.00 55.16 248 PHE A O 1
ATOM 2035 N N . TRP A 1 249 ? 36.047 16.800 -75.828 1.00 49.88 249 TRP A N 1
ATOM 2036 C CA . TRP A 1 249 ? 36.658 17.971 -76.476 1.00 49.88 249 TRP A CA 1
ATOM 2037 C C . TRP A 1 249 ? 38.163 17.792 -76.735 1.00 49.88 249 TRP A C 1
ATOM 2039 O O . TRP A 1 249 ? 38.649 18.165 -77.803 1.00 49.88 249 TRP A O 1
ATOM 2049 N N . LEU A 1 250 ? 38.892 17.159 -75.806 1.00 52.09 250 LEU A N 1
ATOM 2050 C CA . LEU A 1 250 ? 40.315 16.813 -75.952 1.00 52.09 250 LEU A CA 1
ATOM 2051 C C . LEU A 1 250 ? 40.592 15.855 -77.123 1.00 52.09 250 LEU A C 1
ATOM 2053 O O . LEU A 1 250 ? 41.658 15.927 -77.726 1.00 52.09 250 LEU A O 1
ATOM 2057 N N . LYS A 1 251 ? 39.642 14.978 -77.469 1.00 55.19 251 LYS A N 1
ATOM 2058 C CA . LYS A 1 251 ? 39.779 14.014 -78.573 1.00 55.19 251 LYS A CA 1
ATOM 2059 C C . LYS A 1 251 ? 39.497 14.626 -79.957 1.00 55.19 251 LYS A C 1
ATOM 2061 O O . LYS A 1 251 ? 39.885 14.038 -80.961 1.00 55.19 251 LYS A O 1
ATOM 2066 N N . MET A 1 252 ? 38.829 15.782 -80.016 1.00 45.53 252 MET A N 1
ATOM 2067 C CA . MET A 1 252 ? 38.355 16.417 -81.258 1.00 45.53 252 MET A CA 1
ATOM 2068 C C . MET A 1 252 ? 39.296 17.478 -81.852 1.00 45.53 252 MET A C 1
ATOM 2070 O O . MET A 1 252 ? 39.132 17.823 -83.019 1.00 45.53 252 MET A O 1
ATOM 2074 N N . ILE A 1 253 ? 40.267 18.011 -81.101 1.00 46.69 253 ILE A N 1
ATOM 2075 C CA . ILE A 1 253 ? 41.082 19.158 -81.540 1.00 46.69 253 ILE A CA 1
ATOM 2076 C C . ILE A 1 253 ? 42.575 18.794 -81.511 1.00 46.69 253 ILE A C 1
ATOM 2078 O O . ILE A 1 253 ? 43.167 18.672 -80.444 1.00 46.69 253 ILE A O 1
ATOM 2082 N N . GLN A 1 254 ? 43.212 18.674 -82.680 1.00 51.47 254 GLN A N 1
ATOM 2083 C CA . GLN A 1 254 ? 44.677 18.662 -82.815 1.00 51.47 254 GLN A CA 1
ATOM 2084 C C . GLN A 1 254 ? 45.161 20.097 -83.071 1.00 51.47 254 GLN A C 1
ATOM 2086 O O . GLN A 1 254 ? 45.225 20.529 -84.218 1.00 51.47 254 GLN A O 1
ATOM 2091 N N . ASN A 1 255 ? 45.445 20.884 -82.022 1.00 46.00 255 ASN A N 1
ATOM 2092 C CA . ASN A 1 255 ? 46.021 22.223 -82.211 1.00 46.00 255 ASN A CA 1
ATOM 2093 C C . ASN A 1 255 ? 46.839 22.743 -81.010 1.00 46.00 255 ASN A C 1
ATOM 2095 O O . ASN A 1 255 ? 46.580 22.404 -79.860 1.00 46.00 255 ASN A O 1
ATOM 2099 N N . GLN A 1 256 ? 47.819 23.612 -81.269 1.00 43.84 256 GLN A N 1
ATOM 2100 C CA . GLN A 1 256 ? 48.891 24.006 -80.335 1.00 43.84 256 GLN A CA 1
ATOM 2101 C C . GLN A 1 256 ? 48.438 24.885 -79.140 1.00 43.84 256 GLN A C 1
ATOM 2103 O O . GLN A 1 256 ? 49.192 25.073 -78.186 1.00 43.84 256 GLN A O 1
ATOM 2108 N N . TYR A 1 257 ? 47.181 25.352 -79.121 1.00 44.38 257 TYR A N 1
ATOM 2109 C CA . TYR A 1 257 ? 46.544 26.029 -77.975 1.00 44.38 257 TYR A CA 1
ATOM 2110 C C . TYR A 1 257 ? 46.138 25.070 -76.831 1.00 44.38 257 TYR A C 1
ATOM 2112 O O . TYR A 1 257 ? 45.680 25.516 -75.775 1.00 44.38 257 TYR A O 1
ATOM 2120 N N . LEU A 1 258 ? 46.332 23.755 -77.010 1.00 45.59 258 LEU A N 1
ATOM 2121 C CA . LEU A 1 258 ? 45.973 22.722 -76.036 1.00 45.59 258 LEU A CA 1
ATOM 2122 C C . LEU A 1 258 ? 46.791 22.759 -74.738 1.00 45.59 258 LEU A C 1
ATOM 2124 O O . LEU A 1 258 ? 46.282 22.297 -73.725 1.00 45.59 258 LEU A O 1
ATOM 2128 N N . SER A 1 259 ? 48.013 23.304 -74.716 1.00 44.62 259 SER A N 1
ATOM 2129 C CA . SER A 1 259 ? 48.905 23.186 -73.545 1.00 44.62 259 SER A CA 1
ATOM 2130 C C . SER A 1 259 ? 48.255 23.676 -72.243 1.00 44.62 259 SER A C 1
ATOM 2132 O O . SER A 1 259 ? 48.305 22.973 -71.236 1.00 44.62 259 SER A O 1
ATOM 2134 N N . LYS A 1 260 ? 47.546 24.816 -72.279 1.00 48.22 260 LYS A N 1
ATOM 2135 C CA . LYS A 1 260 ? 46.881 25.427 -71.110 1.00 48.22 260 LYS A CA 1
ATOM 2136 C C . LYS A 1 260 ? 45.633 24.653 -70.649 1.00 48.22 260 LYS A C 1
ATOM 2138 O O . LYS A 1 260 ? 45.366 24.570 -69.452 1.00 48.22 260 LYS A O 1
ATOM 2143 N N . TYR A 1 261 ? 44.886 24.061 -71.585 1.00 45.72 261 TYR A N 1
ATOM 2144 C CA . TYR A 1 261 ? 43.705 23.238 -71.292 1.00 45.72 261 TYR A CA 1
ATOM 2145 C C . TYR A 1 261 ? 44.081 21.820 -70.854 1.00 45.72 261 TYR A C 1
ATOM 2147 O O . TYR A 1 261 ? 43.464 21.302 -69.928 1.00 45.72 261 TYR A O 1
ATOM 2155 N N . ILE A 1 262 ? 45.132 21.233 -71.440 1.00 51.12 262 ILE A N 1
ATOM 2156 C CA . ILE A 1 262 ? 45.754 19.984 -70.984 1.00 51.12 262 ILE A CA 1
ATOM 2157 C C . ILE A 1 262 ? 46.257 20.167 -69.553 1.00 51.12 262 ILE A C 1
ATOM 2159 O O . ILE A 1 262 ? 45.837 19.411 -68.686 1.00 51.12 262 ILE A O 1
ATOM 2163 N N . THR A 1 263 ? 47.045 21.213 -69.260 1.00 52.22 263 THR A N 1
ATOM 2164 C CA . THR A 1 263 ? 47.515 21.449 -67.879 1.00 52.22 263 THR A CA 1
ATOM 2165 C C . THR A 1 263 ? 46.362 21.696 -66.916 1.00 52.22 263 THR A C 1
ATOM 2167 O O . THR A 1 263 ? 46.426 21.256 -65.772 1.00 52.22 263 THR A O 1
ATOM 2170 N N . SER A 1 264 ? 45.302 22.398 -67.327 1.00 52.69 264 SER A N 1
ATOM 2171 C CA . SER A 1 264 ? 44.144 22.610 -66.451 1.00 52.69 264 SER A CA 1
ATOM 2172 C C . SER A 1 264 ? 43.337 21.329 -66.221 1.00 52.69 264 SER A C 1
ATOM 2174 O O . SER A 1 264 ? 42.855 21.116 -65.112 1.00 52.69 264 SER A O 1
ATOM 2176 N N . HIS A 1 265 ? 43.193 20.475 -67.237 1.00 52.56 265 HIS A N 1
ATOM 2177 C CA . HIS A 1 265 ? 42.540 19.172 -67.132 1.00 52.56 265 HIS A CA 1
ATOM 2178 C C . HIS A 1 265 ? 43.367 18.195 -66.290 1.00 52.56 265 HIS A C 1
ATOM 2180 O O . HIS A 1 265 ? 42.813 17.513 -65.437 1.00 52.56 265 HIS A O 1
ATOM 2186 N N . GLU A 1 266 ? 44.688 18.163 -66.464 1.00 58.06 266 GLU A N 1
ATOM 2187 C CA . GLU A 1 266 ? 45.605 17.369 -65.642 1.00 58.06 266 GLU A CA 1
ATOM 2188 C C . GLU A 1 266 ? 45.602 17.834 -64.187 1.00 58.06 266 GLU A C 1
ATOM 2190 O O . GLU A 1 266 ? 45.522 17.003 -63.289 1.00 58.06 266 GLU A O 1
ATOM 2195 N N . LYS A 1 267 ? 45.588 19.151 -63.936 1.00 64.00 267 LYS A N 1
ATOM 2196 C CA . LYS A 1 267 ? 45.423 19.701 -62.583 1.00 64.00 267 LYS A CA 1
ATOM 2197 C C . LYS A 1 267 ? 44.073 19.329 -61.982 1.00 64.00 267 LYS A C 1
ATOM 2199 O O . LYS A 1 267 ? 44.036 18.928 -60.828 1.00 64.00 267 LYS A O 1
ATOM 2204 N N . LEU A 1 268 ? 42.982 19.428 -62.744 1.00 57.03 268 LEU A N 1
ATOM 2205 C CA . LEU A 1 268 ? 41.645 19.043 -62.282 1.00 57.03 268 LEU A CA 1
ATOM 2206 C C . LEU A 1 268 ? 41.541 17.533 -62.016 1.00 57.03 268 LEU A C 1
ATOM 2208 O O . LEU A 1 268 ? 40.898 17.113 -61.060 1.00 57.03 268 LEU A O 1
ATOM 2212 N N . LYS A 1 269 ? 42.188 16.712 -62.846 1.00 60.31 269 LYS A N 1
ATOM 2213 C CA . LYS A 1 269 ? 42.275 15.264 -62.661 1.00 60.31 269 LYS A CA 1
ATOM 2214 C C . LYS A 1 269 ? 43.088 14.928 -61.412 1.00 60.31 269 LYS A C 1
ATOM 2216 O O . LYS A 1 269 ? 42.611 14.161 -60.588 1.00 60.31 269 LYS A O 1
ATOM 2221 N N . ALA A 1 270 ? 44.246 15.558 -61.224 1.00 65.31 270 ALA A N 1
ATOM 2222 C CA . ALA A 1 270 ? 45.085 15.366 -60.047 1.00 65.31 270 ALA A CA 1
ATOM 2223 C C . ALA A 1 270 ? 44.389 15.830 -58.757 1.00 65.31 270 ALA A C 1
ATOM 2225 O O . ALA A 1 270 ? 44.439 15.130 -57.748 1.00 65.31 270 ALA A O 1
ATOM 2226 N N . THR A 1 271 ? 43.688 16.971 -58.772 1.00 59.69 271 THR A N 1
ATOM 2227 C CA . THR A 1 271 ? 42.913 17.424 -57.606 1.00 59.69 271 THR A CA 1
ATOM 2228 C C . THR A 1 271 ? 41.716 16.524 -57.338 1.00 59.69 271 THR A C 1
ATOM 2230 O O . THR A 1 271 ? 41.424 16.253 -56.176 1.00 59.69 271 THR A O 1
ATOM 2233 N N . HIS A 1 272 ? 41.055 16.008 -58.377 1.00 58.44 272 HIS A N 1
ATOM 2234 C CA . HIS A 1 272 ? 39.990 15.022 -58.233 1.00 58.44 272 HIS A CA 1
ATOM 2235 C C . HIS A 1 272 ? 40.503 13.698 -57.656 1.00 58.44 272 HIS A C 1
ATOM 2237 O O . HIS A 1 272 ? 39.911 13.198 -56.709 1.00 58.44 272 HIS A O 1
ATOM 2243 N N . GLU A 1 273 ? 41.605 13.148 -58.168 1.00 66.38 273 GLU A N 1
ATOM 2244 C CA . GLU A 1 273 ? 42.221 11.914 -57.659 1.00 66.38 273 GLU A CA 1
ATOM 2245 C C . GLU A 1 273 ? 42.706 12.088 -56.215 1.00 66.38 273 GLU A C 1
ATOM 2247 O O . GLU A 1 273 ? 42.477 11.223 -55.366 1.00 66.38 273 GLU A O 1
ATOM 2252 N N . HIS A 1 274 ? 43.296 13.242 -55.896 1.00 64.94 274 HIS A N 1
ATOM 2253 C CA . HIS A 1 274 ? 43.702 13.566 -54.535 1.00 64.94 274 HIS A CA 1
ATOM 2254 C C . HIS A 1 274 ? 42.490 13.686 -53.599 1.00 64.94 274 HIS A C 1
ATOM 2256 O O . HIS A 1 274 ? 42.447 13.030 -52.561 1.00 64.94 274 HIS A O 1
ATOM 2262 N N . PHE A 1 275 ? 41.457 14.436 -53.986 1.00 64.44 275 PHE A N 1
ATOM 2263 C CA . PHE A 1 275 ? 40.221 14.553 -53.211 1.00 64.44 275 PHE A CA 1
ATOM 2264 C C . PHE A 1 275 ? 39.504 13.204 -53.052 1.00 64.44 275 PHE A C 1
ATOM 2266 O O . PHE A 1 275 ? 39.032 12.880 -51.965 1.00 64.44 275 PHE A O 1
ATOM 2273 N N . TRP A 1 276 ? 39.462 12.389 -54.108 1.00 65.19 276 TRP A N 1
ATOM 2274 C CA . TRP A 1 276 ? 38.886 11.048 -54.084 1.00 65.19 276 TRP A CA 1
ATOM 2275 C C . TRP A 1 276 ? 39.644 10.133 -53.129 1.00 65.19 276 TRP A C 1
ATOM 2277 O O . TRP A 1 276 ? 39.020 9.449 -52.324 1.00 65.19 276 TRP A O 1
ATOM 2287 N N . SER A 1 277 ? 40.979 10.163 -53.143 1.00 69.12 277 SER A N 1
ATOM 2288 C CA . SER A 1 277 ? 41.774 9.380 -52.192 1.00 69.12 277 SER A CA 1
ATOM 2289 C C . SER A 1 277 ? 41.531 9.825 -50.744 1.00 69.12 277 SER A C 1
ATOM 2291 O O . SER A 1 277 ? 41.327 8.975 -49.879 1.00 69.12 277 SER A O 1
ATOM 2293 N N . LEU A 1 278 ? 41.424 11.133 -50.474 1.00 66.25 278 LEU A N 1
ATOM 2294 C CA . LEU A 1 278 ? 41.048 11.656 -49.154 1.00 66.25 278 LEU A CA 1
ATOM 2295 C C . LEU A 1 278 ? 39.637 11.217 -48.729 1.00 66.25 278 LEU A C 1
ATOM 2297 O O . LEU A 1 278 ? 39.438 10.801 -47.587 1.00 66.25 278 LEU A O 1
ATOM 2301 N N . MET A 1 279 ? 38.664 11.259 -49.641 1.00 63.41 279 MET A N 1
ATOM 2302 C CA . MET A 1 279 ? 37.285 10.837 -49.380 1.00 63.41 279 MET A CA 1
ATOM 2303 C C . MET A 1 279 ? 37.169 9.332 -49.144 1.00 63.41 279 MET A C 1
ATOM 2305 O O . MET A 1 279 ? 36.470 8.914 -48.223 1.00 63.41 279 MET A O 1
ATOM 2309 N N . MET A 1 280 ? 37.873 8.516 -49.929 1.00 69.31 280 MET A N 1
ATOM 2310 C CA . MET A 1 280 ? 37.893 7.063 -49.766 1.00 69.31 280 MET A CA 1
ATOM 2311 C C . MET A 1 280 ? 38.618 6.653 -48.485 1.00 69.31 280 MET A C 1
ATOM 2313 O O . MET A 1 280 ? 38.125 5.782 -47.771 1.00 69.31 280 MET A O 1
ATOM 2317 N N . ASN A 1 281 ? 39.707 7.338 -48.122 1.00 67.56 281 ASN A N 1
ATOM 2318 C CA . ASN A 1 281 ? 40.359 7.161 -46.824 1.00 67.56 281 ASN A CA 1
ATOM 2319 C C . ASN A 1 281 ? 39.413 7.541 -45.677 1.00 67.56 281 ASN A C 1
ATOM 2321 O O . ASN A 1 281 ? 39.248 6.780 -44.725 1.00 67.56 281 ASN A O 1
ATOM 2325 N N . ARG A 1 282 ? 38.704 8.674 -45.781 1.00 71.00 282 ARG A N 1
ATOM 2326 C CA . ARG A 1 282 ? 37.708 9.077 -44.777 1.00 71.00 282 ARG A CA 1
ATOM 2327 C C . ARG A 1 282 ? 36.557 8.075 -44.671 1.00 71.00 282 ARG A C 1
ATOM 2329 O O . ARG A 1 282 ? 36.141 7.773 -43.554 1.00 71.00 282 ARG A O 1
ATOM 2336 N N . LEU A 1 283 ? 36.060 7.553 -45.792 1.00 71.06 283 LEU A N 1
ATOM 2337 C CA . LEU A 1 283 ? 35.021 6.524 -45.825 1.00 71.06 283 LEU A CA 1
ATOM 2338 C C . LEU A 1 283 ? 35.500 5.234 -45.155 1.00 71.06 283 LEU A C 1
ATOM 2340 O O . LEU A 1 283 ? 34.781 4.700 -44.315 1.00 71.06 283 LEU A O 1
ATOM 2344 N N . ALA A 1 284 ? 36.718 4.780 -45.458 1.00 69.88 284 ALA A N 1
ATOM 2345 C CA . ALA A 1 284 ? 37.318 3.613 -44.822 1.00 69.88 284 ALA A CA 1
ATOM 2346 C C . ALA A 1 284 ? 37.446 3.806 -43.301 1.00 69.88 284 ALA A C 1
ATOM 2348 O O . ALA A 1 284 ? 37.013 2.945 -42.536 1.00 69.88 284 ALA A O 1
ATOM 2349 N N . HIS A 1 285 ? 37.924 4.970 -42.843 1.00 67.81 285 HIS A N 1
ATOM 2350 C CA . HIS A 1 285 ? 37.996 5.295 -41.414 1.00 67.81 285 HIS A CA 1
ATOM 2351 C C . HIS A 1 285 ? 36.619 5.332 -40.739 1.00 67.81 285 HIS A C 1
ATOM 2353 O O . HIS A 1 285 ? 36.466 4.865 -39.610 1.00 67.81 285 HIS A O 1
ATOM 2359 N N . LEU A 1 286 ? 35.600 5.873 -41.413 1.00 70.88 286 LEU A N 1
ATOM 2360 C CA . LEU A 1 286 ? 34.231 5.907 -40.895 1.00 70.88 286 LEU A CA 1
ATOM 2361 C C . LEU A 1 286 ? 33.608 4.510 -40.832 1.00 70.88 286 LEU A C 1
ATOM 2363 O O . LEU A 1 286 ? 32.938 4.194 -39.853 1.00 70.88 286 LEU A O 1
ATOM 2367 N N . GLN A 1 287 ? 33.848 3.662 -41.832 1.00 72.94 287 GLN A N 1
ATOM 2368 C CA . GLN A 1 287 ? 33.395 2.271 -41.836 1.00 72.94 287 GLN A CA 1
ATOM 2369 C C . GLN A 1 287 ? 34.077 1.457 -40.731 1.00 72.94 287 GLN A C 1
ATOM 2371 O O . GLN A 1 287 ? 33.403 0.714 -40.019 1.00 72.94 287 GLN A O 1
ATOM 2376 N N . GLU A 1 288 ? 35.383 1.639 -40.534 1.00 74.00 288 GLU A N 1
ATOM 2377 C CA . GLU A 1 288 ? 36.148 0.967 -39.479 1.00 74.00 288 GLU A CA 1
ATOM 2378 C C . GLU A 1 288 ? 35.692 1.420 -38.081 1.00 74.00 288 GLU A C 1
ATOM 2380 O O . GLU A 1 288 ? 35.451 0.588 -37.202 1.00 74.00 288 GLU A O 1
ATOM 2385 N N . SER A 1 289 ? 35.459 2.724 -37.896 1.00 72.75 289 SER A N 1
ATOM 2386 C CA . SER A 1 289 ? 34.911 3.281 -36.654 1.00 72.75 289 SER A CA 1
ATOM 2387 C C . SER A 1 289 ? 33.481 2.795 -36.382 1.00 72.75 289 SER A C 1
ATOM 2389 O O . SER A 1 289 ? 33.180 2.347 -35.275 1.00 72.75 289 SER A O 1
ATOM 2391 N N . ASN A 1 290 ? 32.604 2.796 -37.390 1.00 75.62 290 ASN A N 1
ATOM 2392 C CA . ASN A 1 290 ? 31.234 2.300 -37.257 1.00 75.62 290 ASN A CA 1
ATOM 2393 C C . ASN A 1 290 ? 31.197 0.798 -36.924 1.00 75.62 290 ASN A C 1
ATOM 2395 O O . ASN A 1 290 ? 30.412 0.362 -36.081 1.00 75.62 290 ASN A O 1
ATOM 2399 N N . ALA A 1 291 ? 32.083 0.002 -37.527 1.00 74.12 291 ALA A N 1
ATOM 2400 C CA . ALA A 1 291 ? 32.212 -1.416 -37.209 1.00 74.12 291 ALA A CA 1
ATOM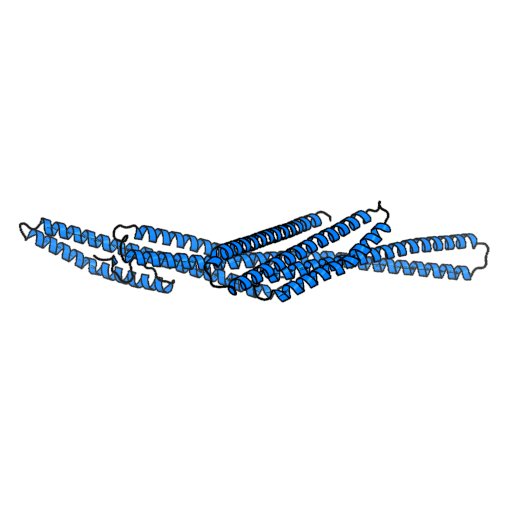 2401 C C . ALA A 1 291 ? 32.660 -1.639 -35.752 1.00 74.12 291 ALA A C 1
ATOM 2403 O O . ALA A 1 291 ? 32.108 -2.506 -35.071 1.00 74.12 291 ALA A O 1
ATOM 2404 N N . PHE A 1 292 ? 33.591 -0.823 -35.241 1.00 79.50 292 PHE A N 1
ATOM 2405 C CA . PHE A 1 292 ? 33.976 -0.840 -33.826 1.00 79.50 292 PHE A CA 1
ATOM 2406 C C . PHE A 1 292 ? 32.787 -0.521 -32.906 1.00 79.50 292 PHE A C 1
ATOM 2408 O O . PHE A 1 292 ? 32.468 -1.328 -32.033 1.00 79.50 292 PHE A O 1
ATOM 2415 N N . TYR A 1 293 ? 32.061 0.577 -33.126 1.00 74.62 293 TYR A N 1
ATOM 2416 C CA . TYR A 1 293 ? 30.914 0.931 -32.275 1.00 74.62 293 TYR A CA 1
ATOM 2417 C C . TYR A 1 293 ? 29.757 -0.072 -32.380 1.00 74.62 293 TYR A C 1
ATOM 2419 O O . TYR A 1 293 ? 29.108 -0.381 -31.381 1.00 74.62 293 TYR A O 1
ATOM 2427 N N . SER A 1 294 ? 29.543 -0.659 -33.558 1.00 78.19 294 SER A N 1
ATOM 2428 C CA . SER A 1 294 ? 28.582 -1.751 -33.744 1.00 78.19 294 SER A CA 1
ATOM 2429 C C . SER A 1 294 ? 28.974 -2.990 -32.935 1.00 78.19 294 SER A C 1
ATOM 2431 O O . SER A 1 294 ? 28.115 -3.610 -32.309 1.00 78.19 294 SER A O 1
ATOM 2433 N N . SER A 1 295 ? 30.266 -3.331 -32.881 1.00 76.25 295 SER A N 1
ATOM 2434 C CA . SER A 1 295 ? 30.764 -4.419 -32.029 1.00 76.25 295 SER A CA 1
ATOM 2435 C C . SER A 1 295 ? 30.665 -4.089 -30.530 1.00 76.25 295 SER A C 1
ATOM 2437 O O . SER A 1 295 ? 30.240 -4.937 -29.747 1.00 76.25 295 SER A O 1
ATOM 2439 N N . ALA A 1 296 ? 30.920 -2.840 -30.126 1.00 72.50 296 ALA A N 1
ATOM 2440 C CA . ALA A 1 296 ? 30.743 -2.380 -28.746 1.00 72.50 296 ALA A CA 1
ATOM 2441 C C . ALA A 1 296 ? 29.271 -2.438 -28.292 1.00 72.50 296 ALA A C 1
ATOM 2443 O O . ALA A 1 296 ? 28.969 -2.822 -27.161 1.00 72.50 296 ALA A O 1
ATOM 2444 N N . ASN A 1 297 ? 28.331 -2.144 -29.195 1.00 71.56 297 ASN A N 1
ATOM 2445 C CA . ASN A 1 297 ? 26.899 -2.267 -28.924 1.00 71.56 297 ASN A CA 1
ATOM 2446 C C . ASN A 1 297 ? 26.461 -3.714 -28.652 1.00 71.56 297 ASN A C 1
ATOM 2448 O O . ASN A 1 297 ? 25.547 -3.925 -27.854 1.00 71.56 297 ASN A O 1
ATOM 2452 N N . LYS A 1 298 ? 27.124 -4.718 -29.242 1.00 74.75 298 LYS A N 1
ATOM 2453 C CA . LYS A 1 298 ? 26.857 -6.132 -28.924 1.00 74.75 298 LYS A CA 1
ATOM 2454 C C . LYS A 1 298 ? 27.213 -6.453 -27.470 1.00 74.75 298 LYS A C 1
ATOM 2456 O O . LYS A 1 298 ? 26.416 -7.090 -26.785 1.00 74.75 298 LYS A O 1
ATOM 2461 N N . VAL A 1 299 ? 28.351 -5.949 -26.976 1.00 68.88 299 VAL A N 1
ATOM 2462 C CA . VAL A 1 299 ? 28.749 -6.085 -25.561 1.00 68.88 299 VAL A CA 1
ATOM 2463 C C . VAL A 1 299 ? 27.700 -5.444 -24.656 1.00 68.88 299 VAL A C 1
ATOM 2465 O O . VAL A 1 299 ? 27.222 -6.088 -23.726 1.00 68.88 299 VAL A O 1
ATOM 2468 N N . ARG A 1 300 ? 27.254 -4.222 -24.978 1.00 67.12 300 ARG A N 1
ATOM 2469 C CA . ARG A 1 300 ? 26.198 -3.513 -24.233 1.00 67.12 300 ARG A CA 1
ATOM 2470 C C . ARG A 1 300 ? 24.895 -4.317 -24.136 1.00 67.12 300 ARG A C 1
ATOM 2472 O O . ARG A 1 300 ? 24.293 -4.373 -23.067 1.00 67.12 300 ARG A O 1
ATOM 2479 N N . ASN A 1 301 ? 24.475 -4.967 -25.220 1.00 69.50 301 ASN A N 1
ATOM 2480 C CA . ASN A 1 301 ? 23.257 -5.783 -25.232 1.00 69.50 301 ASN A CA 1
ATOM 2481 C C . ASN A 1 301 ? 23.382 -7.027 -24.336 1.00 69.50 301 ASN A C 1
ATOM 2483 O O . ASN A 1 301 ? 22.430 -7.382 -23.643 1.00 69.50 301 ASN A O 1
ATOM 2487 N N . ILE A 1 302 ? 24.560 -7.657 -24.286 1.00 66.19 302 ILE A N 1
ATOM 2488 C CA . ILE A 1 302 ? 24.829 -8.781 -23.374 1.00 66.19 302 ILE A CA 1
ATOM 2489 C C . ILE A 1 302 ? 24.799 -8.316 -21.911 1.00 66.19 302 ILE A C 1
ATOM 2491 O O . ILE A 1 302 ? 24.234 -9.006 -21.063 1.00 66.19 302 ILE A O 1
ATOM 2495 N N . VAL A 1 303 ? 25.319 -7.119 -21.615 1.00 62.31 303 VAL A N 1
ATOM 2496 C CA . VAL A 1 303 ? 25.205 -6.507 -20.277 1.00 62.31 303 VAL A CA 1
ATOM 2497 C C . VAL A 1 303 ? 23.740 -6.256 -19.898 1.00 62.31 303 VAL A C 1
ATOM 2499 O O . VAL A 1 303 ? 23.337 -6.551 -18.774 1.00 62.31 303 VAL A O 1
ATOM 2502 N N . ALA A 1 304 ? 22.919 -5.764 -20.827 1.00 61.94 304 ALA A N 1
ATOM 2503 C CA . ALA A 1 304 ? 21.493 -5.538 -20.583 1.00 61.94 304 ALA A CA 1
ATOM 2504 C C . ALA A 1 304 ? 20.736 -6.850 -20.298 1.00 61.94 304 ALA A C 1
ATOM 2506 O O . ALA A 1 304 ? 19.961 -6.924 -19.343 1.00 61.94 304 ALA A O 1
ATOM 2507 N N . LEU A 1 305 ? 21.023 -7.912 -21.060 1.00 63.06 305 LEU A N 1
ATOM 2508 C CA . LEU A 1 305 ? 20.468 -9.248 -20.817 1.00 63.06 305 LEU A CA 1
ATOM 2509 C C . LEU A 1 305 ? 20.902 -9.813 -19.458 1.00 63.06 305 LEU A C 1
ATOM 2511 O O . LEU A 1 305 ? 20.089 -10.420 -18.762 1.00 63.06 305 LEU A O 1
ATOM 2515 N N . HIS A 1 306 ? 22.149 -9.575 -19.038 1.00 61.78 306 HIS A N 1
ATOM 2516 C CA . HIS A 1 306 ? 22.628 -9.964 -17.710 1.00 61.78 306 HIS A CA 1
ATOM 2517 C C . HIS A 1 306 ? 21.816 -9.290 -16.590 1.00 61.78 306 HIS A C 1
ATOM 2519 O O . HIS A 1 306 ? 21.357 -9.967 -15.668 1.00 61.78 306 HIS A O 1
ATOM 2525 N N . ILE A 1 307 ? 21.572 -7.979 -16.696 1.00 59.69 307 ILE A N 1
ATOM 2526 C CA . ILE A 1 307 ? 20.756 -7.220 -15.732 1.00 59.69 307 ILE A CA 1
ATOM 2527 C C . ILE A 1 307 ? 19.314 -7.752 -15.694 1.00 59.69 307 ILE A C 1
ATOM 2529 O O . ILE A 1 307 ? 18.759 -7.939 -14.611 1.00 59.69 307 ILE A O 1
ATOM 2533 N N . GLN A 1 308 ? 18.728 -8.057 -16.855 1.00 54.56 308 GLN A N 1
ATOM 2534 C CA . GLN A 1 308 ? 17.360 -8.572 -16.975 1.00 54.56 308 GLN A CA 1
ATOM 2535 C C . GLN A 1 308 ? 17.203 -9.995 -16.413 1.00 54.56 308 GLN A C 1
ATOM 2537 O O . GLN A 1 308 ? 16.207 -10.331 -15.770 1.00 54.56 308 GLN A O 1
ATOM 2542 N N . VAL A 1 309 ? 18.198 -10.856 -16.617 1.00 57.53 309 VAL A N 1
ATOM 2543 C CA . VAL A 1 309 ? 18.196 -12.209 -16.050 1.00 57.53 309 VAL A CA 1
ATOM 2544 C C . VAL A 1 309 ? 18.364 -12.132 -14.533 1.00 57.53 309 VAL A C 1
ATOM 2546 O O . VAL A 1 309 ? 17.609 -12.781 -13.810 1.00 57.53 309 VAL A O 1
ATOM 2549 N N . LYS A 1 310 ? 19.258 -11.271 -14.035 1.00 57.53 310 LYS A N 1
ATOM 2550 C CA . LYS A 1 310 ? 19.464 -11.009 -12.601 1.00 57.53 310 LYS A CA 1
ATOM 2551 C C . LYS A 1 310 ? 18.192 -10.493 -11.914 1.00 57.53 310 LYS A C 1
ATOM 2553 O O . LYS A 1 310 ? 17.837 -10.997 -10.850 1.00 57.53 310 LYS A O 1
ATOM 2558 N N . SER A 1 311 ? 17.462 -9.562 -12.534 1.00 48.94 311 SER A N 1
ATOM 2559 C CA . SER A 1 311 ? 16.196 -9.045 -11.993 1.00 48.94 311 SER A CA 1
ATOM 2560 C C . SER A 1 311 ? 15.081 -10.096 -11.990 1.00 48.94 311 SER A C 1
ATOM 2562 O O . SER A 1 311 ? 14.359 -10.217 -11.004 1.00 48.94 311 SER A O 1
ATOM 2564 N N . SER A 1 312 ? 14.990 -10.932 -13.030 1.00 45.09 312 SER A N 1
ATOM 2565 C CA . SER A 1 312 ? 14.005 -12.024 -13.093 1.00 45.09 312 SER A CA 1
ATOM 2566 C C . SER A 1 312 ? 14.250 -13.146 -12.068 1.00 45.09 312 SER A C 1
ATOM 2568 O O . SER A 1 312 ? 13.316 -13.832 -11.650 1.00 45.09 312 SER A O 1
ATOM 2570 N N . LEU A 1 313 ? 15.502 -13.332 -11.638 1.00 47.72 313 LEU A N 1
ATOM 2571 C CA . LEU A 1 313 ? 15.906 -14.374 -10.692 1.00 47.72 313 LEU A CA 1
ATOM 2572 C C . LEU A 1 313 ? 15.708 -13.965 -9.229 1.00 47.72 313 LEU A C 1
ATOM 2574 O O . LEU A 1 313 ? 15.433 -14.831 -8.401 1.00 47.72 313 LEU A O 1
ATOM 2578 N N . PHE A 1 314 ? 15.758 -12.664 -8.920 1.00 45.97 314 PHE A N 1
ATOM 2579 C CA . PHE A 1 314 ? 15.420 -12.132 -7.593 1.00 45.97 314 PHE A CA 1
ATOM 2580 C C . PHE A 1 314 ? 13.958 -12.432 -7.198 1.00 45.97 314 PHE A C 1
ATOM 2582 O O . PHE A 1 314 ? 13.634 -12.523 -6.018 1.00 45.97 314 PHE A O 1
ATOM 2589 N N . VAL A 1 315 ? 13.085 -12.663 -8.187 1.00 39.78 315 VAL A N 1
ATOM 2590 C CA . VAL A 1 315 ? 11.638 -12.867 -8.004 1.00 39.78 315 VAL A CA 1
ATOM 2591 C C . VAL A 1 315 ? 11.247 -14.342 -7.782 1.00 39.78 315 VAL A C 1
ATOM 2593 O O . VAL A 1 315 ? 10.139 -14.615 -7.324 1.00 39.78 315 VAL A O 1
ATOM 2596 N N . ARG A 1 316 ? 12.117 -15.335 -8.043 1.00 34.53 316 ARG A N 1
ATOM 2597 C CA . ARG A 1 316 ? 11.746 -16.765 -7.931 1.00 34.53 316 ARG A CA 1
ATOM 2598 C C . ARG A 1 316 ? 12.550 -17.527 -6.874 1.00 34.53 316 ARG A C 1
ATOM 2600 O O . ARG A 1 316 ? 13.706 -17.889 -7.071 1.00 34.53 316 ARG A O 1
ATOM 2607 N N . ARG A 1 317 ? 11.869 -17.844 -5.767 1.00 41.22 317 ARG A N 1
ATOM 2608 C CA . ARG A 1 317 ? 12.326 -18.698 -4.655 1.00 41.22 317 ARG A CA 1
ATOM 2609 C C . ARG A 1 317 ? 12.854 -20.072 -5.138 1.00 41.22 317 ARG A C 1
ATOM 2611 O O . ARG A 1 317 ? 12.149 -20.838 -5.788 1.00 41.22 317 ARG A O 1
ATOM 2618 N N . PHE A 1 318 ? 14.107 -20.359 -4.773 1.00 43.25 318 PHE A N 1
ATOM 2619 C CA . PHE A 1 318 ? 14.724 -21.662 -4.446 1.00 43.25 318 PHE A CA 1
ATOM 2620 C C . PHE A 1 318 ? 14.202 -22.967 -5.090 1.00 43.25 318 PHE A C 1
ATOM 2622 O O . PHE A 1 318 ? 13.810 -23.876 -4.367 1.00 43.25 318 PHE A O 1
ATOM 2629 N N . SER A 1 319 ? 14.286 -23.167 -6.413 1.00 39.19 319 SER A N 1
ATOM 2630 C CA . SER A 1 319 ? 14.033 -24.536 -6.938 1.00 39.19 319 SER A CA 1
ATOM 2631 C C . SER A 1 319 ? 14.717 -24.988 -8.238 1.00 39.19 319 SER A C 1
ATOM 2633 O O . SER A 1 319 ? 14.478 -26.112 -8.669 1.00 39.19 319 SER A O 1
ATOM 2635 N N . ARG A 1 320 ? 15.642 -24.237 -8.860 1.00 49.56 320 ARG A N 1
ATOM 2636 C CA . ARG A 1 320 ? 16.388 -24.740 -10.045 1.00 49.56 320 ARG A CA 1
ATOM 2637 C C . ARG A 1 320 ? 17.842 -24.251 -10.118 1.00 49.56 320 ARG A C 1
ATOM 2639 O O . ARG A 1 320 ? 18.195 -23.399 -10.929 1.00 49.56 320 ARG A O 1
ATOM 2646 N N . TYR A 1 321 ? 18.697 -24.804 -9.256 1.00 51.53 321 TYR A N 1
ATOM 2647 C CA . TYR A 1 321 ? 20.074 -24.330 -9.050 1.00 51.53 321 TYR A CA 1
ATOM 2648 C C . TYR A 1 321 ? 21.110 -24.875 -10.056 1.00 51.53 321 TYR A C 1
ATOM 2650 O O . TYR A 1 321 ? 21.910 -24.109 -10.587 1.00 51.53 321 TYR A O 1
ATOM 2658 N N . LYS A 1 322 ? 21.047 -26.162 -10.436 1.00 53.00 322 LYS A N 1
ATOM 2659 C CA . LYS A 1 322 ? 21.970 -26.738 -11.446 1.00 53.00 322 LYS A CA 1
ATOM 2660 C C . LYS A 1 322 ? 21.827 -26.091 -12.832 1.00 53.00 322 LYS A C 1
ATOM 2662 O O . LYS A 1 322 ? 22.812 -25.909 -13.542 1.00 53.00 322 LYS A O 1
ATOM 2667 N N . SER A 1 323 ? 20.615 -25.693 -13.219 1.00 55.69 323 SER A N 1
ATOM 2668 C CA . SER A 1 323 ? 20.384 -24.937 -14.458 1.00 55.69 323 SER A CA 1
ATOM 2669 C C . SER A 1 323 ? 20.884 -23.492 -14.386 1.00 55.69 323 SER A C 1
ATOM 2671 O O . SER A 1 323 ? 21.160 -22.899 -15.422 1.00 55.69 323 SER A O 1
ATOM 2673 N N . LEU A 1 324 ? 20.997 -22.919 -13.184 1.00 57.69 324 LEU A N 1
ATOM 2674 C CA . LEU A 1 324 ? 21.473 -21.552 -12.978 1.00 57.69 324 LEU A CA 1
ATOM 2675 C C . LEU A 1 324 ? 22.994 -21.461 -13.137 1.00 57.69 324 LEU A C 1
ATOM 2677 O O . LEU A 1 324 ? 23.480 -20.563 -13.817 1.00 57.69 324 LEU A O 1
ATOM 2681 N N . GLN A 1 325 ? 23.732 -22.426 -12.582 1.00 59.69 325 GLN A N 1
ATOM 2682 C CA . GLN A 1 325 ? 25.180 -22.533 -12.775 1.00 59.69 325 GLN A CA 1
ATOM 2683 C C . GLN A 1 325 ? 25.540 -22.642 -14.264 1.00 59.69 325 GLN A C 1
ATOM 2685 O O . GLN A 1 325 ? 26.368 -21.876 -14.748 1.00 59.69 325 GLN A O 1
ATOM 2690 N N . ARG A 1 326 ? 24.841 -23.509 -15.014 1.00 66.06 326 ARG A N 1
ATOM 2691 C CA . ARG A 1 326 ? 25.029 -23.641 -16.471 1.00 66.06 326 ARG A CA 1
ATOM 2692 C C . ARG A 1 326 ? 24.805 -22.322 -17.208 1.00 66.06 326 ARG A C 1
ATOM 2694 O O . ARG A 1 326 ? 25.645 -21.938 -18.012 1.00 66.06 326 ARG A O 1
ATOM 2701 N N . LYS A 1 327 ? 23.734 -21.594 -16.873 1.00 66.75 327 LYS A N 1
ATOM 2702 C CA . LYS A 1 327 ? 23.460 -20.270 -17.450 1.00 66.75 327 LYS A CA 1
ATOM 2703 C C . LYS A 1 327 ? 24.554 -19.255 -17.120 1.00 66.75 327 LYS A C 1
ATOM 2705 O O . LYS A 1 327 ? 24.967 -18.507 -17.993 1.00 66.75 327 LYS A O 1
ATOM 2710 N N . HIS A 1 328 ? 25.071 -19.238 -15.892 1.00 67.62 328 HIS A N 1
ATOM 2711 C CA . HIS A 1 328 ? 26.193 -18.365 -15.534 1.00 67.62 328 HIS A CA 1
ATOM 2712 C C . HIS A 1 328 ? 27.491 -18.723 -16.264 1.00 67.62 328 HIS A C 1
ATOM 2714 O O . HIS A 1 328 ? 28.209 -17.821 -16.689 1.00 67.62 328 HIS A O 1
ATOM 2720 N N . ASP A 1 329 ? 27.782 -20.007 -16.462 1.00 70.12 329 ASP A N 1
ATOM 2721 C CA . ASP A 1 329 ? 28.946 -20.435 -17.241 1.00 70.12 329 ASP A CA 1
ATOM 2722 C C . ASP A 1 329 ? 28.786 -20.129 -18.738 1.00 70.12 329 ASP A C 1
ATOM 2724 O O . ASP A 1 329 ? 29.772 -19.830 -19.412 1.00 70.12 329 ASP A O 1
ATOM 2728 N N . GLU A 1 330 ? 27.561 -20.175 -19.266 1.00 73.88 330 GLU A N 1
ATOM 2729 C CA . GLU A 1 330 ? 27.218 -19.687 -20.608 1.00 73.88 330 GLU A CA 1
ATOM 2730 C C . GLU A 1 330 ? 27.411 -18.168 -20.716 1.00 73.88 330 GLU A C 1
ATOM 2732 O O . GLU A 1 330 ? 28.036 -17.708 -21.668 1.00 73.88 330 GLU A O 1
ATOM 2737 N N . TYR A 1 331 ? 26.983 -17.386 -19.719 1.00 71.00 331 TYR A N 1
ATOM 2738 C CA . TYR A 1 331 ? 27.206 -15.936 -19.698 1.00 71.00 331 TYR A CA 1
ATOM 2739 C C . TYR A 1 331 ? 28.682 -15.567 -19.572 1.00 71.00 331 TYR A C 1
ATOM 2741 O O . TYR A 1 331 ? 29.149 -14.686 -20.285 1.00 71.00 331 TYR A O 1
ATOM 2749 N N . SER A 1 332 ? 29.436 -16.251 -18.712 1.00 72.81 332 SER A N 1
ATOM 2750 C CA . SER A 1 332 ? 30.874 -16.014 -18.556 1.00 72.81 332 SER A CA 1
ATOM 2751 C C . SER A 1 332 ? 31.633 -16.285 -19.862 1.00 72.81 332 SER A C 1
ATOM 2753 O O . SER A 1 332 ? 32.532 -15.521 -20.213 1.00 72.81 332 SER A O 1
ATOM 2755 N N . ARG A 1 333 ? 31.233 -17.318 -20.618 1.00 79.44 333 ARG A N 1
ATOM 2756 C CA . ARG A 1 333 ? 31.743 -17.575 -21.974 1.00 79.44 333 ARG A CA 1
ATOM 2757 C C . ARG A 1 333 ? 31.305 -16.492 -22.959 1.00 79.44 333 ARG A C 1
ATOM 2759 O O . ARG A 1 333 ? 32.152 -15.895 -23.606 1.00 79.44 333 ARG A O 1
ATOM 2766 N N . SER A 1 334 ? 30.020 -16.145 -22.978 1.00 78.19 334 SER A N 1
ATOM 2767 C CA . SER A 1 334 ? 29.482 -15.121 -23.878 1.00 78.19 334 SER A CA 1
ATOM 2768 C C . SER A 1 334 ? 30.094 -13.730 -23.664 1.00 78.19 334 SER A C 1
ATOM 2770 O O . SER A 1 334 ? 30.255 -12.997 -24.635 1.00 78.19 334 SER A O 1
ATOM 2772 N N . ILE A 1 335 ? 30.439 -13.354 -22.426 1.00 75.12 335 ILE A N 1
ATOM 2773 C CA . ILE A 1 335 ? 31.142 -12.098 -22.108 1.00 75.12 335 ILE A CA 1
ATOM 2774 C C . ILE A 1 335 ? 32.555 -12.112 -22.702 1.00 75.12 335 ILE A C 1
ATOM 2776 O O . ILE A 1 335 ? 32.972 -11.132 -23.324 1.00 75.12 335 ILE A O 1
ATOM 2780 N N . LYS A 1 336 ? 33.289 -13.220 -22.538 1.00 78.25 336 LYS A N 1
ATOM 2781 C CA . LYS A 1 336 ? 34.612 -13.396 -23.151 1.00 78.25 336 LYS A CA 1
ATOM 2782 C C . LYS A 1 336 ? 34.526 -13.346 -24.674 1.00 78.25 336 LYS A C 1
ATOM 2784 O O . LYS A 1 336 ? 35.212 -12.534 -25.275 1.00 78.25 336 LYS A O 1
ATOM 2789 N N . ASP A 1 337 ? 33.633 -14.112 -25.288 1.00 80.75 337 ASP A N 1
ATOM 2790 C CA . ASP A 1 337 ? 33.532 -14.199 -26.749 1.00 80.75 337 ASP A CA 1
ATOM 2791 C C . ASP A 1 337 ? 33.124 -12.859 -27.384 1.00 80.75 337 ASP A C 1
ATOM 2793 O O . ASP A 1 337 ? 33.692 -12.436 -28.391 1.00 80.75 337 ASP A O 1
ATOM 2797 N N . ALA A 1 338 ? 32.187 -12.135 -26.767 1.00 77.62 338 ALA A N 1
ATOM 2798 C CA . ALA A 1 338 ? 31.710 -10.857 -27.288 1.00 77.62 338 ALA A CA 1
ATOM 2799 C C . ALA A 1 338 ? 32.686 -9.691 -27.085 1.00 77.62 338 ALA A C 1
ATOM 2801 O O . ALA A 1 338 ? 32.538 -8.657 -27.737 1.00 77.62 338 ALA A O 1
ATOM 2802 N N . SER A 1 339 ? 33.665 -9.829 -26.188 1.00 77.81 339 SER A N 1
ATOM 2803 C CA . SER A 1 339 ? 34.620 -8.761 -25.882 1.00 77.81 339 SER A CA 1
ATOM 2804 C C . SER A 1 339 ? 35.864 -8.766 -26.766 1.00 77.81 339 SER A C 1
ATOM 2806 O O . SER A 1 339 ? 36.460 -7.705 -26.956 1.00 77.81 339 SER A O 1
ATOM 2808 N N . VAL A 1 340 ? 36.228 -9.910 -27.356 1.00 82.94 340 VAL A N 1
ATOM 2809 C CA . VAL A 1 340 ? 37.432 -10.047 -28.195 1.00 82.94 340 VAL A CA 1
ATOM 2810 C C . VAL A 1 340 ? 37.412 -9.065 -29.367 1.00 82.94 340 VAL A C 1
ATOM 2812 O O . VAL A 1 340 ? 38.343 -8.281 -29.544 1.00 82.94 340 VAL A O 1
ATOM 2815 N N . GLU A 1 341 ? 36.326 -9.076 -30.143 1.00 81.44 341 GLU A N 1
ATOM 2816 C CA . GLU A 1 341 ? 36.180 -8.267 -31.357 1.00 81.44 341 GLU A CA 1
ATOM 2817 C C . GLU A 1 341 ? 36.283 -6.745 -31.094 1.00 81.44 341 GLU A C 1
ATOM 2819 O O . GLU A 1 341 ? 37.114 -6.093 -31.734 1.00 81.44 341 GLU A O 1
ATOM 2824 N N . PRO A 1 342 ? 35.502 -6.141 -30.174 1.00 79.94 342 PRO A N 1
ATOM 2825 C CA . PRO A 1 342 ? 35.584 -4.704 -29.917 1.00 79.94 342 PRO A CA 1
ATOM 2826 C C . PRO A 1 342 ? 36.922 -4.278 -29.308 1.00 79.94 342 PRO A C 1
ATOM 2828 O O . PRO A 1 342 ? 37.442 -3.230 -29.690 1.00 79.94 342 PRO A O 1
ATOM 2831 N N . LEU A 1 343 ? 37.515 -5.071 -28.407 1.00 84.38 343 LEU A N 1
ATOM 2832 C CA . LEU A 1 343 ? 38.815 -4.739 -27.813 1.00 84.38 343 LEU A CA 1
ATOM 2833 C C . LEU A 1 343 ? 39.929 -4.744 -28.864 1.00 84.38 343 LEU A C 1
ATOM 2835 O O . LEU A 1 343 ? 40.695 -3.781 -28.948 1.00 84.38 343 LEU A O 1
ATOM 2839 N N . GLN A 1 344 ? 39.966 -5.777 -29.710 1.00 85.56 344 GLN A N 1
ATOM 2840 C CA . GLN A 1 344 ? 40.949 -5.904 -30.781 1.00 85.56 344 GLN A CA 1
ATOM 2841 C C . GLN A 1 344 ? 40.802 -4.783 -31.819 1.00 85.56 344 GLN A C 1
ATOM 2843 O O . GLN A 1 344 ? 41.782 -4.121 -32.162 1.00 85.56 344 GLN A O 1
ATOM 2848 N N . ARG A 1 345 ? 39.575 -4.526 -32.296 1.00 82.75 345 ARG A N 1
ATOM 2849 C CA . ARG A 1 345 ? 39.302 -3.451 -33.266 1.00 82.75 345 ARG A CA 1
ATOM 2850 C C . ARG A 1 345 ? 39.629 -2.078 -32.692 1.00 82.75 345 ARG A C 1
ATOM 2852 O O . ARG A 1 345 ? 40.232 -1.263 -33.383 1.00 82.75 345 ARG A O 1
ATOM 2859 N N . GLY A 1 346 ? 39.270 -1.828 -31.435 1.00 83.75 346 GLY A N 1
ATOM 2860 C CA . GLY A 1 346 ? 39.580 -0.571 -30.765 1.00 83.75 346 GLY A CA 1
ATOM 2861 C C . GLY A 1 346 ? 41.088 -0.345 -30.626 1.00 83.75 346 GLY A C 1
ATOM 2862 O O . GLY A 1 346 ? 41.566 0.751 -30.903 1.00 83.75 346 GLY A O 1
ATOM 2863 N N . GLN A 1 347 ? 41.857 -1.376 -30.263 1.00 84.19 347 GLN A N 1
ATOM 2864 C CA . GLN A 1 347 ? 43.320 -1.285 -30.185 1.00 84.19 347 GLN A CA 1
ATOM 2865 C C . GLN A 1 347 ? 43.969 -1.039 -31.552 1.00 84.19 347 GLN A C 1
ATOM 2867 O O . GLN A 1 347 ? 44.857 -0.196 -31.653 1.00 84.19 347 GLN A O 1
ATOM 2872 N N . LEU A 1 348 ? 43.501 -1.713 -32.606 1.00 84.31 348 LEU A N 1
ATOM 2873 C CA . LEU A 1 348 ? 43.974 -1.480 -33.975 1.00 84.31 348 LEU A CA 1
ATOM 2874 C C . LEU A 1 348 ? 43.656 -0.059 -34.463 1.00 84.31 348 LEU A C 1
ATOM 2876 O O . LEU A 1 348 ? 44.498 0.579 -35.090 1.00 84.31 348 LEU A O 1
ATOM 2880 N N . LEU A 1 349 ? 42.470 0.464 -34.143 1.00 81.00 349 LEU A N 1
ATOM 2881 C CA . LEU A 1 349 ? 42.088 1.844 -34.455 1.00 81.00 349 LEU A CA 1
ATOM 2882 C C . LEU A 1 349 ? 42.982 2.860 -33.735 1.00 81.00 349 LEU A C 1
ATOM 2884 O O . LEU A 1 349 ? 43.402 3.831 -34.356 1.00 81.00 349 LEU A O 1
ATOM 2888 N N . LEU A 1 350 ? 43.328 2.626 -32.464 1.00 81.38 350 LEU A N 1
ATOM 2889 C CA . LEU A 1 350 ? 44.266 3.490 -31.738 1.00 81.38 350 LEU A CA 1
ATOM 2890 C C . LEU A 1 350 ? 45.667 3.506 -32.356 1.00 81.38 350 LEU A C 1
ATOM 2892 O O . LEU A 1 350 ? 46.319 4.540 -32.312 1.00 81.38 350 LEU A O 1
ATOM 2896 N N . GLN A 1 351 ? 46.126 2.395 -32.938 1.00 81.88 351 GLN A N 1
ATOM 2897 C CA . GLN A 1 351 ? 47.433 2.333 -33.605 1.00 81.88 351 GLN A CA 1
ATOM 2898 C C . GLN A 1 351 ? 47.462 3.066 -34.954 1.00 81.88 351 GLN A C 1
ATOM 2900 O O . GLN A 1 351 ? 48.525 3.497 -35.389 1.00 81.88 351 GLN A O 1
ATOM 2905 N N . LYS A 1 352 ? 46.312 3.190 -35.628 1.00 78.31 352 LYS A N 1
ATOM 2906 C CA . LYS A 1 352 ? 46.197 3.816 -36.957 1.00 78.31 352 LYS A CA 1
ATOM 2907 C C . LYS A 1 352 ? 45.913 5.319 -36.915 1.00 78.31 352 LYS A C 1
ATOM 2909 O O . LYS A 1 352 ? 46.053 5.984 -37.938 1.00 78.31 352 LYS A O 1
ATOM 2914 N N . LEU A 1 353 ? 45.447 5.840 -35.782 1.00 75.94 353 LEU A N 1
ATOM 2915 C CA . LEU A 1 353 ? 45.075 7.245 -35.624 1.00 75.94 353 LEU A CA 1
ATOM 2916 C C . LEU A 1 353 ? 46.257 8.074 -35.111 1.00 75.94 353 LEU A C 1
ATOM 2918 O O . LEU A 1 353 ? 47.054 7.600 -34.307 1.00 75.94 353 LEU A O 1
ATOM 2922 N N . ASP A 1 354 ? 46.330 9.334 -35.544 1.00 73.50 354 ASP A N 1
ATOM 2923 C CA . ASP A 1 354 ? 47.278 10.309 -35.000 1.00 73.50 354 ASP A CA 1
ATOM 2924 C C . ASP A 1 354 ? 46.990 10.531 -33.499 1.00 73.50 354 ASP A C 1
ATOM 2926 O O . ASP A 1 354 ? 45.860 10.911 -33.167 1.00 73.50 354 ASP A O 1
ATOM 2930 N N . PRO A 1 355 ? 47.968 10.324 -32.593 1.00 70.44 355 PRO A N 1
ATOM 2931 C CA . PRO A 1 355 ? 47.805 10.510 -31.151 1.00 70.44 355 PRO A CA 1
ATOM 2932 C C . PRO A 1 355 ? 47.247 11.876 -30.733 1.00 70.44 355 PRO A C 1
ATOM 2934 O O . PRO A 1 355 ? 46.638 11.973 -29.669 1.00 70.44 355 PRO A O 1
ATOM 2937 N N . GLN A 1 356 ? 47.435 12.923 -31.546 1.00 70.00 356 GLN A N 1
ATOM 2938 C CA . GLN A 1 356 ? 46.931 14.274 -31.264 1.00 70.00 356 GLN A CA 1
ATOM 2939 C C . GLN A 1 356 ? 45.509 14.534 -31.791 1.00 70.00 356 GLN A C 1
ATOM 2941 O O . GLN A 1 356 ? 44.938 15.600 -31.555 1.00 70.00 356 GLN A O 1
ATOM 2946 N N . SER A 1 357 ? 44.895 13.571 -32.484 1.00 72.00 357 SER A N 1
ATOM 2947 C CA . SER A 1 357 ? 43.530 13.717 -32.986 1.00 72.00 357 SER A CA 1
ATOM 2948 C C . SER A 1 357 ? 42.502 13.695 -31.851 1.00 72.00 357 SER A C 1
ATOM 2950 O O . SER A 1 357 ? 42.463 12.778 -31.029 1.00 72.00 357 SER A O 1
ATOM 2952 N N . ALA A 1 358 ? 41.556 14.640 -31.880 1.00 67.56 358 ALA A N 1
ATOM 2953 C CA . ALA A 1 358 ? 40.404 14.678 -30.972 1.00 67.56 358 ALA A CA 1
ATOM 2954 C C . ALA A 1 358 ? 39.578 13.369 -30.966 1.00 67.56 358 ALA A C 1
ATOM 2956 O O . ALA A 1 358 ? 38.873 13.069 -30.000 1.00 67.56 358 ALA A O 1
ATOM 2957 N N . GLN A 1 359 ? 39.678 12.561 -32.028 1.00 67.25 359 GLN A N 1
ATOM 2958 C CA . GLN A 1 359 ? 38.992 11.272 -32.160 1.00 67.25 359 GLN A CA 1
ATOM 2959 C C . GLN A 1 359 ? 39.604 10.181 -31.262 1.00 67.25 359 GLN A C 1
ATOM 2961 O O . GLN A 1 359 ? 38.883 9.279 -30.829 1.00 67.25 359 GLN A O 1
ATOM 2966 N N . VAL A 1 360 ? 40.897 10.283 -30.927 1.00 74.69 360 VAL A N 1
ATOM 2967 C CA . VAL A 1 360 ? 41.607 9.330 -30.057 1.00 74.69 360 VAL A CA 1
ATOM 2968 C C . VAL A 1 360 ? 41.044 9.362 -28.639 1.00 74.69 360 VAL A C 1
ATOM 2970 O O . VAL A 1 360 ? 40.794 8.307 -28.057 1.00 74.69 360 VAL A O 1
ATOM 2973 N N . GLY A 1 361 ? 40.737 10.551 -28.111 1.00 72.00 361 GLY A N 1
ATOM 2974 C CA . GLY A 1 361 ? 40.196 10.699 -26.757 1.00 72.00 361 GLY A CA 1
ATOM 2975 C C . GLY A 1 361 ? 38.839 10.011 -26.567 1.00 72.00 361 GLY A C 1
ATOM 2976 O O . GLY A 1 361 ? 38.607 9.361 -25.549 1.00 72.00 361 GLY A O 1
ATOM 2977 N N . GLY A 1 362 ? 37.944 10.097 -27.558 1.00 73.19 362 GLY A N 1
ATOM 2978 C CA . GLY A 1 362 ? 36.656 9.394 -27.521 1.00 73.19 362 GLY A CA 1
ATOM 2979 C C . GLY A 1 362 ? 36.812 7.872 -27.581 1.00 73.19 362 GLY A C 1
ATOM 2980 O O . GLY A 1 362 ? 36.161 7.147 -26.826 1.00 73.19 362 GLY A O 1
ATOM 2981 N N . LEU A 1 363 ? 37.723 7.391 -28.430 1.00 75.25 363 LEU A N 1
ATOM 2982 C CA . LEU A 1 363 ? 37.976 5.964 -28.618 1.00 75.25 363 LEU A CA 1
ATOM 2983 C C . LEU A 1 363 ? 38.638 5.328 -27.384 1.00 75.25 363 LEU A C 1
ATOM 2985 O O . LEU A 1 363 ? 38.244 4.239 -26.971 1.00 75.25 363 LEU A O 1
ATOM 2989 N N . GLN A 1 364 ? 39.583 6.031 -26.748 1.00 78.44 364 GLN A N 1
ATOM 2990 C CA . GLN A 1 364 ? 40.218 5.612 -25.493 1.00 78.44 364 GLN A CA 1
ATOM 2991 C C . GLN A 1 364 ? 39.212 5.513 -24.343 1.00 78.44 364 GLN A C 1
ATOM 2993 O O . GLN A 1 364 ? 39.218 4.514 -23.626 1.00 78.44 364 GLN A O 1
ATOM 2998 N N . ARG A 1 365 ? 38.306 6.494 -24.200 1.00 78.56 365 ARG A N 1
ATOM 2999 C CA . ARG A 1 365 ? 37.237 6.444 -23.187 1.00 78.56 365 ARG A CA 1
ATOM 3000 C C . ARG A 1 365 ? 36.311 5.248 -23.391 1.00 78.56 365 ARG A C 1
ATOM 3002 O O . ARG A 1 365 ? 36.016 4.539 -22.436 1.00 78.56 365 ARG A O 1
ATOM 3009 N N . MET A 1 366 ? 35.893 4.989 -24.631 1.00 76.00 366 MET A N 1
ATOM 3010 C CA . MET A 1 366 ? 35.038 3.840 -24.946 1.00 76.00 366 MET A CA 1
ATOM 3011 C C . MET A 1 366 ? 35.753 2.502 -24.697 1.00 76.00 366 MET A C 1
ATOM 3013 O O . MET A 1 366 ? 35.164 1.580 -24.142 1.00 76.00 366 MET A O 1
ATOM 3017 N N . LEU A 1 367 ? 37.035 2.389 -25.054 1.00 80.69 367 LEU A N 1
ATOM 3018 C CA . LEU A 1 367 ? 37.846 1.203 -24.753 1.00 80.69 367 LEU A CA 1
ATOM 3019 C C . LEU A 1 367 ? 38.027 0.977 -23.252 1.00 80.69 367 LEU A C 1
ATOM 3021 O O . LEU A 1 367 ? 37.913 -0.162 -22.804 1.00 80.69 367 LEU A O 1
ATOM 3025 N N . GLY A 1 368 ? 38.298 2.039 -22.489 1.00 80.50 368 GLY A N 1
ATOM 3026 C CA . GLY A 1 368 ? 38.376 1.986 -21.028 1.00 80.50 368 GLY A CA 1
ATOM 3027 C C . GLY A 1 368 ? 37.063 1.497 -20.425 1.00 80.50 368 GLY A C 1
ATOM 3028 O O . GLY A 1 368 ? 37.056 0.521 -19.683 1.00 80.50 368 GLY A O 1
ATOM 3029 N N . TYR A 1 369 ? 35.945 2.074 -20.869 1.00 78.88 369 TYR A N 1
ATOM 3030 C CA . TYR A 1 369 ? 34.608 1.658 -20.455 1.00 78.88 369 TYR A CA 1
ATOM 3031 C C . TYR A 1 369 ? 34.338 0.173 -20.725 1.00 78.88 369 TYR A C 1
ATOM 3033 O O . TYR A 1 369 ? 33.848 -0.537 -19.848 1.00 78.88 369 TYR A O 1
ATOM 3041 N N . ILE A 1 370 ? 34.649 -0.311 -21.934 1.00 77.19 370 ILE A N 1
ATOM 3042 C CA . ILE A 1 370 ? 34.434 -1.717 -22.298 1.00 77.19 370 ILE A CA 1
ATOM 3043 C C . ILE A 1 370 ? 35.259 -2.624 -21.377 1.00 77.19 370 ILE A C 1
ATOM 3045 O O . ILE A 1 370 ? 34.710 -3.587 -20.847 1.00 77.19 370 ILE A O 1
ATOM 3049 N N . LYS A 1 371 ? 36.537 -2.296 -21.135 1.00 81.88 371 LYS A N 1
ATOM 3050 C CA . LYS A 1 371 ? 37.429 -3.064 -20.248 1.00 81.88 371 LYS A CA 1
ATOM 3051 C C . LYS A 1 371 ? 36.924 -3.105 -18.808 1.00 81.88 371 LYS A C 1
ATOM 3053 O O . LYS A 1 371 ? 36.668 -4.190 -18.300 1.00 81.88 371 LYS A O 1
ATOM 3058 N N . GLU A 1 372 ? 36.675 -1.947 -18.200 1.00 80.19 372 GLU A N 1
ATOM 3059 C CA . GLU A 1 372 ? 36.162 -1.853 -16.826 1.00 80.19 372 GLU A CA 1
ATOM 3060 C C . GLU A 1 372 ? 34.850 -2.626 -16.654 1.00 80.19 372 GLU A C 1
ATOM 3062 O O . GLU A 1 372 ? 34.627 -3.294 -15.642 1.00 80.19 372 GLU A O 1
ATOM 3067 N N . ARG A 1 373 ? 33.974 -2.582 -17.666 1.00 73.19 373 ARG A N 1
ATOM 3068 C CA . ARG A 1 373 ? 32.692 -3.285 -17.623 1.00 73.19 373 ARG A CA 1
ATOM 3069 C C . ARG A 1 373 ? 32.854 -4.799 -17.722 1.00 73.19 373 ARG A C 1
ATOM 3071 O O . ARG A 1 373 ? 32.149 -5.525 -17.022 1.00 73.19 373 ARG A O 1
ATOM 3078 N N . ILE A 1 374 ? 33.756 -5.275 -18.577 1.00 77.50 374 ILE A N 1
ATOM 3079 C CA . ILE A 1 374 ? 34.081 -6.702 -18.690 1.00 77.50 374 ILE A CA 1
ATOM 3080 C C . ILE A 1 374 ? 34.685 -7.211 -17.383 1.00 77.50 374 ILE A C 1
ATOM 3082 O O . ILE A 1 374 ? 34.290 -8.282 -16.920 1.00 77.50 374 ILE A O 1
ATOM 3086 N N . ASP A 1 375 ? 35.590 -6.445 -16.777 1.00 78.56 375 ASP A N 1
ATOM 3087 C CA . ASP A 1 375 ? 36.254 -6.814 -15.527 1.00 78.56 375 ASP A CA 1
ATOM 3088 C C . ASP A 1 375 ? 35.246 -6.904 -14.375 1.00 78.56 375 ASP A C 1
ATOM 3090 O O . ASP A 1 375 ? 35.192 -7.919 -13.676 1.00 78.56 375 ASP A O 1
ATOM 3094 N N . ALA A 1 376 ? 34.358 -5.912 -14.244 1.00 74.06 376 ALA A N 1
ATOM 3095 C CA . ALA A 1 376 ? 33.293 -5.920 -13.242 1.00 74.06 376 ALA A CA 1
ATOM 3096 C C . ALA A 1 376 ? 32.346 -7.125 -13.399 1.00 74.06 376 ALA A C 1
ATOM 3098 O O . ALA A 1 376 ? 32.053 -7.828 -12.431 1.00 74.06 376 ALA A O 1
ATOM 3099 N N . LEU A 1 377 ? 31.898 -7.418 -14.625 1.00 71.19 377 LEU A N 1
ATOM 3100 C CA . LEU A 1 377 ? 31.003 -8.552 -14.893 1.00 71.19 377 LEU A CA 1
ATOM 3101 C C . LEU A 1 377 ? 31.692 -9.906 -14.696 1.00 71.19 377 LEU A C 1
ATOM 3103 O O . LEU A 1 377 ? 31.072 -10.861 -14.221 1.00 71.19 377 LEU A O 1
ATOM 3107 N N . SER A 1 378 ? 32.975 -9.996 -15.044 1.00 76.50 378 SER A N 1
ATOM 3108 C CA . SER A 1 378 ? 33.786 -11.193 -14.821 1.00 76.50 378 SER A CA 1
ATOM 3109 C C . SER A 1 378 ? 33.962 -11.462 -13.328 1.00 76.50 378 SER A C 1
ATOM 3111 O O . SER A 1 378 ? 33.814 -12.607 -12.894 1.00 76.50 378 SER A O 1
ATOM 3113 N N . HIS A 1 379 ? 34.187 -10.411 -12.537 1.00 75.62 379 HIS A N 1
ATOM 3114 C CA . HIS A 1 379 ? 34.263 -10.493 -11.083 1.00 75.62 379 HIS A CA 1
ATOM 3115 C C . HIS A 1 379 ? 32.928 -10.933 -10.463 1.00 75.62 379 HIS A C 1
ATOM 3117 O O . HIS A 1 379 ? 32.907 -11.816 -9.605 1.00 75.62 379 HIS A O 1
ATOM 3123 N N . GLU A 1 380 ? 31.793 -10.390 -10.914 1.00 67.00 380 GLU A N 1
ATOM 3124 C CA . GLU A 1 380 ? 30.471 -10.823 -10.436 1.00 67.00 380 GLU A CA 1
ATOM 3125 C C . GLU A 1 380 ? 30.188 -12.299 -10.760 1.00 67.00 380 GLU A C 1
ATOM 3127 O O . GLU A 1 380 ? 29.704 -13.048 -9.905 1.00 67.00 380 GLU A O 1
ATOM 3132 N N . CYS A 1 381 ? 30.529 -12.752 -11.971 1.00 70.44 381 CYS A N 1
ATOM 3133 C CA . CYS A 1 381 ? 30.383 -14.158 -12.350 1.00 70.44 381 CYS A CA 1
ATOM 3134 C C . CYS A 1 381 ? 31.270 -15.077 -11.496 1.00 70.44 381 CYS A C 1
ATOM 3136 O O . CYS A 1 381 ? 30.836 -16.167 -11.114 1.00 70.44 381 CYS A O 1
ATOM 3138 N N . HIS A 1 382 ? 32.491 -14.639 -11.173 1.00 73.06 382 HIS A N 1
ATOM 3139 C CA . HIS A 1 382 ? 33.407 -15.368 -10.301 1.00 73.06 382 HIS A CA 1
ATOM 3140 C C . HIS A 1 382 ? 32.866 -15.478 -8.870 1.00 73.06 382 HIS A C 1
ATOM 3142 O O . HIS A 1 382 ? 32.764 -16.584 -8.341 1.00 73.06 382 HIS A O 1
ATOM 3148 N N . ALA A 1 383 ? 32.448 -14.361 -8.271 1.00 64.62 383 ALA A N 1
ATOM 3149 C CA . ALA A 1 383 ? 31.920 -14.325 -6.908 1.00 64.62 383 ALA A CA 1
ATOM 3150 C C . ALA A 1 383 ? 30.665 -15.202 -6.745 1.00 64.62 383 ALA A C 1
ATOM 3152 O O . ALA A 1 383 ? 30.543 -15.944 -5.771 1.00 64.62 383 ALA A O 1
ATOM 3153 N N . HIS A 1 384 ? 29.763 -15.203 -7.733 1.00 63.72 384 HIS A N 1
ATOM 3154 C CA . HIS A 1 384 ? 28.609 -16.104 -7.726 1.00 63.72 384 HIS A CA 1
ATOM 3155 C C . HIS A 1 384 ? 29.017 -17.584 -7.852 1.00 63.72 384 HIS A C 1
ATOM 3157 O O . HIS A 1 384 ? 28.451 -18.443 -7.169 1.00 63.72 384 HIS A O 1
ATOM 3163 N N . ARG A 1 385 ? 29.991 -17.909 -8.717 1.00 68.88 385 ARG A N 1
ATOM 3164 C CA . ARG A 1 385 ? 30.516 -19.279 -8.863 1.00 68.88 385 ARG A CA 1
ATOM 3165 C C . ARG A 1 385 ? 31.140 -19.772 -7.556 1.00 68.88 385 ARG A C 1
ATOM 3167 O O . ARG A 1 385 ? 30.872 -20.901 -7.152 1.00 68.88 385 ARG A O 1
ATOM 3174 N N . GLU A 1 386 ? 31.914 -18.926 -6.883 1.00 67.12 386 GLU A N 1
ATOM 3175 C CA . GLU A 1 386 ? 32.547 -19.242 -5.601 1.00 67.12 386 GLU A CA 1
ATOM 3176 C C . GLU A 1 386 ? 31.508 -19.468 -4.494 1.00 67.12 386 GLU A C 1
ATOM 3178 O O . GLU A 1 386 ? 31.532 -20.502 -3.824 1.00 67.12 386 GLU A O 1
ATOM 3183 N N . LEU A 1 387 ? 30.531 -18.563 -4.370 1.00 63.22 387 LEU A N 1
ATOM 3184 C CA . LEU A 1 387 ? 29.390 -18.713 -3.463 1.00 63.22 387 LEU A CA 1
ATOM 3185 C C . LEU A 1 387 ? 28.634 -20.021 -3.691 1.00 63.22 387 LEU A C 1
ATOM 3187 O O . LEU A 1 387 ? 28.252 -20.715 -2.747 1.00 63.22 387 LEU A O 1
ATOM 3191 N N . THR A 1 388 ? 28.453 -20.377 -4.960 1.00 61.75 388 THR A N 1
ATOM 3192 C CA . THR A 1 388 ? 27.770 -21.605 -5.360 1.00 61.75 388 THR A CA 1
ATOM 3193 C C . THR A 1 388 ? 28.553 -22.854 -4.982 1.00 61.75 388 THR A C 1
ATOM 3195 O O . THR A 1 388 ? 27.975 -23.799 -4.442 1.00 61.75 388 THR A O 1
ATOM 3198 N N . GLY A 1 389 ? 29.870 -22.841 -5.195 1.00 65.94 389 GLY A N 1
ATOM 3199 C CA . GLY A 1 389 ? 30.761 -23.920 -4.780 1.00 65.94 389 GLY A CA 1
ATOM 3200 C C . GLY A 1 389 ? 30.741 -24.137 -3.267 1.00 65.94 389 GLY A C 1
ATOM 3201 O O . GLY A 1 389 ? 30.526 -25.262 -2.819 1.00 65.94 389 GLY A O 1
ATOM 3202 N N . LYS A 1 390 ? 30.870 -23.064 -2.476 1.00 64.69 390 LYS A N 1
ATOM 3203 C CA . LYS A 1 390 ? 30.835 -23.158 -1.005 1.00 64.69 390 LYS A CA 1
ATOM 3204 C C . LYS A 1 390 ? 29.482 -23.633 -0.482 1.00 64.69 390 LYS A C 1
ATOM 3206 O O . LYS A 1 390 ? 29.428 -24.392 0.482 1.00 64.69 390 LYS A O 1
ATOM 3211 N N . ARG A 1 391 ? 28.384 -23.253 -1.140 1.00 60.75 391 ARG A N 1
ATOM 3212 C CA . ARG A 1 391 ? 27.049 -23.757 -0.802 1.00 60.75 391 ARG A CA 1
ATOM 3213 C C . ARG A 1 391 ? 26.902 -25.249 -1.058 1.00 60.75 391 ARG A C 1
ATOM 3215 O O . ARG A 1 391 ? 26.384 -25.948 -0.194 1.00 60.75 391 ARG A O 1
ATOM 3222 N N . GLN A 1 392 ? 27.360 -25.738 -2.207 1.00 66.19 392 GLN A N 1
ATOM 3223 C CA . GLN A 1 392 ? 27.316 -27.169 -2.502 1.00 66.19 392 GLN A CA 1
ATOM 3224 C C . GLN A 1 392 ? 28.174 -27.967 -1.510 1.00 66.19 392 GLN A C 1
ATOM 3226 O O . GLN A 1 392 ? 27.734 -29.008 -1.038 1.00 66.19 392 GLN A O 1
ATOM 3231 N N . GLN A 1 393 ? 29.346 -27.443 -1.137 1.00 66.38 393 GLN A N 1
ATOM 3232 C CA . GLN A 1 393 ? 30.194 -28.032 -0.095 1.00 66.38 393 GLN A CA 1
ATOM 3233 C C . GLN A 1 393 ? 29.494 -28.080 1.269 1.00 66.38 393 GLN A C 1
ATOM 3235 O O . GLN A 1 393 ? 29.596 -29.089 1.958 1.00 66.38 393 GLN A O 1
ATOM 3240 N N . LEU A 1 394 ? 28.763 -27.026 1.655 1.00 61.00 394 LEU A N 1
ATOM 3241 C CA . LEU A 1 394 ? 27.998 -27.010 2.905 1.00 61.00 394 LEU A CA 1
ATOM 3242 C C . LEU A 1 394 ? 26.872 -28.054 2.894 1.00 61.00 394 LEU A C 1
ATOM 3244 O O . LEU A 1 394 ? 26.707 -28.763 3.878 1.00 61.00 394 LEU A O 1
ATOM 3248 N N . VAL A 1 395 ? 26.130 -28.170 1.786 1.00 60.31 395 VAL A N 1
ATOM 3249 C CA . VAL A 1 395 ? 25.053 -29.166 1.633 1.00 60.31 395 VAL A CA 1
ATOM 3250 C C . VAL A 1 395 ? 25.607 -30.588 1.726 1.00 60.31 395 VAL A C 1
ATOM 3252 O O . VAL A 1 395 ? 25.080 -31.382 2.494 1.00 60.31 395 VAL A O 1
ATOM 3255 N N . SER A 1 396 ? 26.712 -30.888 1.038 1.00 65.75 396 SER A N 1
ATOM 3256 C CA . SER A 1 396 ? 27.358 -32.202 1.140 1.00 65.75 396 SER A CA 1
ATOM 3257 C C . SER A 1 396 ? 27.903 -32.478 2.548 1.00 65.75 396 SER A C 1
ATOM 3259 O O . SER A 1 396 ? 27.741 -33.581 3.050 1.00 65.75 396 SER A O 1
ATOM 3261 N N . SER A 1 397 ? 28.451 -31.471 3.244 1.00 61.84 397 SER A N 1
ATOM 3262 C CA . SER A 1 397 ? 28.849 -31.616 4.655 1.00 61.84 397 SER A CA 1
ATOM 3263 C C . SER A 1 397 ? 27.662 -31.864 5.606 1.00 61.84 397 SER A C 1
ATOM 3265 O O . SER A 1 397 ? 27.851 -32.502 6.636 1.00 61.84 397 SER A O 1
ATOM 3267 N N . PHE A 1 398 ? 26.455 -31.375 5.295 1.00 56.31 398 PHE A N 1
ATOM 3268 C CA . PHE A 1 398 ? 25.235 -31.689 6.054 1.00 56.31 398 PHE A CA 1
ATOM 3269 C C . PHE A 1 398 ? 24.760 -33.126 5.805 1.00 56.31 398 PHE A C 1
ATOM 3271 O O . PHE A 1 398 ? 24.457 -33.832 6.761 1.00 56.31 398 PHE A O 1
ATOM 3278 N N . GLU A 1 399 ? 24.743 -33.567 4.544 1.00 62.12 399 GLU A N 1
ATOM 3279 C CA . GLU A 1 399 ? 24.370 -34.938 4.160 1.00 62.12 399 GLU A CA 1
ATOM 3280 C C . GLU A 1 399 ? 25.333 -35.983 4.767 1.00 62.12 399 GLU A C 1
ATOM 3282 O O . GLU A 1 399 ? 24.915 -37.069 5.164 1.00 62.12 399 GLU A O 1
ATOM 3287 N N . GLU A 1 400 ? 26.624 -35.656 4.897 1.00 65.00 400 GLU A N 1
ATOM 3288 C CA . GLU A 1 400 ? 27.623 -36.491 5.585 1.00 65.00 400 GLU A CA 1
ATOM 3289 C C . GLU A 1 400 ? 27.378 -36.585 7.103 1.00 65.00 400 GLU A C 1
ATOM 3291 O O . GLU A 1 400 ? 27.561 -37.648 7.690 1.00 65.00 400 GLU A O 1
ATOM 3296 N N . LEU A 1 401 ? 26.935 -35.495 7.742 1.00 60.84 401 LEU A N 1
ATOM 3297 C CA . LEU A 1 401 ? 26.605 -35.472 9.174 1.00 60.84 401 LEU A CA 1
ATOM 3298 C C . LEU A 1 401 ? 25.322 -36.240 9.507 1.00 60.84 401 LEU A C 1
ATOM 3300 O O . LEU A 1 401 ? 25.219 -36.812 10.587 1.00 60.84 401 LEU A O 1
ATOM 3304 N N . GLU A 1 402 ? 24.354 -36.253 8.594 1.00 54.06 402 GLU A N 1
ATOM 3305 C CA . GLU A 1 402 ? 23.077 -36.951 8.770 1.00 54.06 402 GLU A CA 1
ATOM 3306 C C . GLU A 1 402 ? 23.229 -38.481 8.685 1.00 54.06 402 GLU A C 1
ATOM 3308 O O . GLU A 1 402 ? 22.501 -39.216 9.350 1.00 54.06 402 GLU A O 1
ATOM 3313 N N . ASN A 1 403 ? 24.215 -38.971 7.926 1.00 58.81 403 ASN A N 1
ATOM 3314 C CA . ASN A 1 403 ? 24.462 -40.405 7.734 1.00 58.81 403 ASN A CA 1
ATOM 3315 C C . ASN A 1 403 ? 25.289 -41.070 8.855 1.00 58.81 403 ASN A C 1
ATOM 3317 O O . ASN A 1 403 ? 25.308 -42.297 8.952 1.00 58.81 403 ASN A O 1
ATOM 3321 N N . GLU A 1 404 ? 25.955 -40.301 9.720 1.00 57.75 404 GLU A N 1
ATOM 3322 C CA . GLU A 1 404 ? 26.785 -40.815 10.818 1.00 57.75 404 GLU A CA 1
ATOM 3323 C C . GLU A 1 404 ? 26.148 -40.507 12.186 1.00 57.75 404 GLU A C 1
ATOM 3325 O O . GLU A 1 404 ? 26.541 -39.571 12.882 1.00 57.75 404 GLU A O 1
ATOM 3330 N N . GLY A 1 405 ? 25.165 -41.308 12.610 1.00 48.81 405 GLY A N 1
ATOM 3331 C CA . GLY A 1 405 ? 24.522 -41.173 13.922 1.00 48.81 405 GLY A CA 1
ATOM 3332 C C . GLY A 1 405 ? 24.603 -42.434 14.788 1.00 48.81 405 GLY A C 1
ATOM 3333 O O . GLY A 1 405 ? 23.847 -43.366 14.537 1.00 48.81 405 GLY A O 1
ATOM 3334 N N . ALA A 1 406 ? 25.477 -42.430 15.815 1.00 47.00 406 ALA A N 1
ATOM 3335 C CA . ALA A 1 406 ? 25.253 -42.910 17.204 1.00 47.00 406 ALA A CA 1
ATOM 3336 C C . ALA A 1 406 ? 26.533 -43.459 17.896 1.00 47.00 406 ALA A C 1
ATOM 3338 O O . ALA A 1 406 ? 26.970 -44.575 17.629 1.00 47.00 406 ALA A O 1
ATOM 3339 N N . GLY A 1 407 ? 27.089 -42.716 18.868 1.00 50.47 407 GLY A N 1
ATOM 3340 C CA . GLY A 1 407 ? 28.125 -43.199 19.804 1.00 50.47 407 GLY A CA 1
ATOM 3341 C C . GLY A 1 407 ? 28.576 -42.127 20.813 1.00 50.47 407 GLY A C 1
ATOM 3342 O O . GLY A 1 407 ? 28.556 -40.946 20.506 1.00 50.47 407 GLY A O 1
ATOM 3343 N N . ALA A 1 408 ? 28.972 -42.485 22.039 1.00 48.22 408 ALA A N 1
ATOM 3344 C CA . ALA A 1 408 ? 29.267 -41.505 23.105 1.00 48.22 408 ALA A CA 1
ATOM 3345 C C . ALA A 1 408 ? 30.624 -40.773 22.956 1.00 48.22 408 ALA A C 1
ATOM 3347 O O . ALA A 1 408 ? 30.762 -39.646 23.423 1.00 48.22 408 ALA A O 1
ATOM 3348 N N . THR A 1 409 ? 31.593 -41.346 22.232 1.00 53.38 409 THR A N 1
ATOM 3349 C CA . THR A 1 409 ? 32.823 -40.658 21.774 1.00 53.38 409 THR A CA 1
ATOM 3350 C C . THR A 1 409 ? 32.573 -39.711 20.593 1.00 53.38 409 THR A C 1
ATOM 3352 O O . THR A 1 409 ? 33.467 -38.985 20.167 1.00 53.38 409 THR A O 1
ATOM 3355 N N . MET A 1 410 ? 31.344 -39.692 20.069 1.00 54.28 410 MET A N 1
ATOM 3356 C CA . MET A 1 410 ? 30.935 -38.879 18.929 1.00 54.28 410 MET A CA 1
ATOM 3357 C C . MET A 1 410 ? 30.684 -37.422 19.311 1.00 54.28 410 MET A C 1
ATOM 3359 O O . MET A 1 410 ? 30.670 -36.586 18.423 1.00 54.28 410 MET A O 1
ATOM 3363 N N . LYS A 1 411 ? 30.476 -37.091 20.593 1.00 52.72 411 LYS A N 1
ATOM 3364 C CA . LYS A 1 411 ? 30.016 -35.755 21.001 1.00 52.72 411 LYS A CA 1
ATOM 3365 C C . LYS A 1 411 ? 31.041 -34.656 20.707 1.00 52.72 411 LYS A C 1
ATOM 3367 O O . LYS A 1 411 ? 30.705 -33.714 20.005 1.00 52.72 411 LYS A O 1
ATOM 3372 N N . ASP A 1 412 ? 32.290 -34.821 21.139 1.00 55.72 412 ASP A N 1
ATOM 3373 C CA . ASP A 1 412 ? 33.345 -33.823 20.887 1.00 55.72 412 ASP A CA 1
ATOM 3374 C C . ASP A 1 412 ? 33.697 -33.733 19.391 1.00 55.72 412 ASP A C 1
ATOM 3376 O O . ASP A 1 412 ? 33.998 -32.663 18.863 1.00 55.72 412 ASP A O 1
ATOM 3380 N N . MET A 1 413 ? 33.597 -34.859 18.676 1.00 57.44 413 MET A N 1
ATOM 3381 C CA . MET A 1 413 ? 33.771 -34.923 17.224 1.00 57.44 413 MET A CA 1
ATOM 3382 C C . MET A 1 413 ? 32.608 -34.253 16.470 1.00 57.44 413 MET A C 1
ATOM 3384 O O . MET A 1 413 ? 32.847 -33.560 15.483 1.00 57.44 413 MET A O 1
ATOM 3388 N N . LEU A 1 414 ? 31.365 -34.424 16.927 1.00 56.44 414 LEU A N 1
ATOM 3389 C CA . LEU A 1 414 ? 30.171 -33.762 16.396 1.00 56.44 414 LEU A CA 1
ATOM 3390 C C . LEU A 1 414 ? 30.206 -32.267 16.690 1.00 56.44 414 LEU A C 1
ATOM 3392 O O . LEU A 1 414 ? 29.915 -31.491 15.789 1.00 56.44 414 LEU A O 1
ATOM 3396 N N . ASP A 1 415 ? 30.634 -31.858 17.885 1.00 57.78 415 ASP A N 1
ATOM 3397 C CA . ASP A 1 415 ? 30.802 -30.451 18.247 1.00 57.78 415 ASP A CA 1
ATOM 3398 C C . ASP A 1 415 ? 31.892 -29.794 17.386 1.00 57.78 415 ASP A C 1
ATOM 3400 O O . ASP A 1 415 ? 31.668 -28.721 16.825 1.00 57.78 415 ASP A O 1
ATOM 3404 N N . ALA A 1 416 ? 33.037 -30.453 17.165 1.00 65.50 416 ALA A N 1
ATOM 3405 C CA . ALA A 1 416 ? 34.076 -29.957 16.259 1.00 65.50 416 ALA A CA 1
ATOM 3406 C C . ALA A 1 416 ? 33.597 -29.872 14.795 1.00 65.50 416 ALA A C 1
ATOM 3408 O O . ALA A 1 416 ? 33.856 -28.878 14.107 1.00 65.50 416 ALA A O 1
ATOM 3409 N N . LYS A 1 417 ? 32.857 -30.882 14.310 1.00 57.41 417 LYS A N 1
ATOM 3410 C CA . LYS A 1 417 ? 32.251 -30.863 12.968 1.00 57.41 417 LYS A CA 1
ATOM 3411 C C . LYS A 1 417 ? 31.164 -29.780 12.854 1.00 57.41 417 LYS A C 1
ATOM 3413 O O . LYS A 1 417 ? 31.094 -29.109 11.825 1.00 57.41 417 LYS A O 1
ATOM 3418 N N . TRP A 1 418 ? 30.375 -29.546 13.902 1.00 54.97 418 TRP A N 1
ATOM 3419 C CA . TRP A 1 418 ? 29.347 -28.502 13.967 1.00 54.97 418 TRP A CA 1
ATOM 3420 C C . TRP A 1 418 ? 29.955 -27.098 13.961 1.00 54.97 418 TRP A C 1
ATOM 3422 O O . TRP A 1 418 ? 29.515 -26.237 13.202 1.00 54.97 418 TRP A O 1
ATOM 3432 N N . GLN A 1 419 ? 31.030 -26.879 14.719 1.00 60.47 419 GLN A N 1
ATOM 3433 C CA . GLN A 1 419 ? 31.804 -25.635 14.678 1.00 60.47 419 GLN A CA 1
ATOM 3434 C C . GLN A 1 419 ? 32.420 -25.397 13.292 1.00 60.47 419 GLN A C 1
ATOM 3436 O O . GLN A 1 419 ? 32.341 -24.292 12.755 1.00 60.47 419 GLN A O 1
ATOM 3441 N N . SER A 1 420 ? 32.964 -26.441 12.655 1.00 68.81 420 SER A N 1
ATOM 3442 C CA . SER A 1 420 ? 33.442 -26.365 11.267 1.00 68.81 420 SER A CA 1
ATOM 3443 C C . SER A 1 420 ? 32.320 -25.987 10.293 1.00 68.81 420 SER A C 1
ATOM 3445 O O . SER A 1 420 ? 32.520 -25.175 9.386 1.00 68.81 420 SER A O 1
ATOM 3447 N N . LEU A 1 421 ? 31.120 -26.534 10.491 1.00 55.34 421 LEU A N 1
ATOM 3448 C CA . LEU A 1 421 ? 29.949 -26.247 9.672 1.00 55.34 421 LEU A CA 1
ATOM 3449 C C . LEU A 1 421 ? 29.456 -24.805 9.857 1.00 55.34 421 LEU A C 1
ATOM 3451 O O . LEU A 1 421 ? 29.192 -24.123 8.866 1.00 55.34 421 LEU A O 1
ATOM 3455 N N . LEU A 1 422 ? 29.404 -24.309 11.096 1.00 54.88 422 LEU A N 1
ATOM 3456 C CA . LEU A 1 422 ? 29.094 -22.911 11.405 1.00 54.88 422 LEU A CA 1
ATOM 3457 C C . LEU A 1 422 ? 30.108 -21.962 10.762 1.00 54.88 422 LEU A C 1
ATOM 3459 O O . LEU A 1 422 ? 29.718 -20.983 10.130 1.00 54.88 422 LEU A O 1
ATOM 3463 N N . GLN A 1 423 ? 31.400 -22.286 10.820 1.00 65.06 423 GLN A N 1
ATOM 3464 C CA . GLN A 1 423 ? 32.440 -21.494 10.163 1.00 65.06 423 GLN A CA 1
ATOM 3465 C C . GLN A 1 423 ? 32.248 -21.448 8.635 1.00 65.06 423 GLN A C 1
ATOM 3467 O O . GLN A 1 423 ? 32.363 -20.390 8.009 1.00 65.06 423 GLN A O 1
ATOM 3472 N N . LYS A 1 424 ? 31.907 -22.582 8.008 1.00 61.03 424 LYS A N 1
ATOM 3473 C CA . LYS A 1 424 ? 31.572 -22.643 6.572 1.00 61.03 424 LYS A CA 1
ATOM 3474 C C . LYS A 1 424 ? 30.304 -21.842 6.241 1.00 61.03 424 LYS A C 1
ATOM 3476 O O . LYS A 1 424 ? 30.235 -21.217 5.184 1.00 61.03 424 LYS A O 1
ATOM 3481 N N . PHE A 1 425 ? 29.318 -21.825 7.136 1.00 47.34 425 PHE A N 1
ATOM 3482 C CA . PHE A 1 425 ? 28.100 -21.031 6.984 1.00 47.34 425 PHE A CA 1
ATOM 3483 C C . PHE A 1 425 ? 28.382 -19.524 7.068 1.00 47.34 425 PHE A C 1
ATOM 3485 O O . PHE A 1 425 ? 27.999 -18.788 6.159 1.00 47.34 425 PHE A O 1
ATOM 3492 N N . PHE A 1 426 ? 29.112 -19.063 8.087 1.00 50.06 426 PHE A N 1
ATOM 3493 C CA . PHE A 1 426 ? 29.458 -17.646 8.240 1.00 50.06 426 PHE A CA 1
ATOM 3494 C C . PHE A 1 426 ? 30.332 -17.139 7.092 1.00 50.06 426 PHE A C 1
ATOM 3496 O O . PHE A 1 426 ? 30.042 -16.099 6.511 1.00 50.06 426 PHE A O 1
ATOM 3503 N N . THR A 1 427 ? 31.323 -17.920 6.654 1.00 62.84 427 THR A N 1
ATOM 3504 C CA . THR A 1 427 ? 32.134 -17.548 5.480 1.00 62.84 427 THR A CA 1
ATOM 3505 C C . THR A 1 427 ? 31.312 -17.456 4.187 1.00 62.84 427 THR A C 1
ATOM 3507 O O . THR A 1 427 ? 31.613 -16.628 3.326 1.00 62.84 427 THR A O 1
ATOM 3510 N N . MET A 1 428 ? 30.259 -18.266 4.030 1.00 52.50 428 MET A N 1
ATOM 3511 C CA . MET A 1 428 ? 29.310 -18.147 2.917 1.00 52.50 428 MET A CA 1
ATOM 3512 C C . MET A 1 428 ? 28.418 -16.907 3.051 1.00 52.50 428 MET A C 1
ATOM 3514 O O . MET A 1 428 ? 28.152 -16.241 2.052 1.00 52.50 428 MET A O 1
ATOM 3518 N N . GLN A 1 429 ? 27.978 -16.585 4.268 1.00 48.44 429 GLN A N 1
ATOM 3519 C CA . GLN A 1 429 ? 27.201 -15.383 4.562 1.00 48.44 429 GLN A CA 1
ATOM 3520 C C . GLN A 1 429 ? 28.007 -14.111 4.266 1.00 48.44 429 GLN A C 1
ATOM 3522 O O . GLN A 1 429 ? 27.499 -13.213 3.595 1.00 48.44 429 GLN A O 1
ATOM 3527 N N . ASP A 1 430 ? 29.277 -14.065 4.669 1.00 57.50 430 ASP A N 1
ATOM 3528 C CA . ASP A 1 430 ? 30.184 -12.946 4.401 1.00 57.50 430 ASP A CA 1
ATOM 3529 C C . ASP A 1 430 ? 30.456 -12.776 2.907 1.00 57.50 430 ASP A C 1
ATOM 3531 O O . ASP A 1 430 ? 30.385 -11.666 2.380 1.00 57.50 430 ASP A O 1
ATOM 3535 N N . LEU A 1 431 ? 30.686 -13.873 2.179 1.00 54.47 431 LEU A N 1
ATOM 3536 C CA . LEU A 1 431 ? 30.779 -13.833 0.719 1.00 54.47 431 LEU A CA 1
ATOM 3537 C C . LEU A 1 431 ? 29.476 -13.346 0.071 1.00 54.47 431 LEU A C 1
ATOM 3539 O O . LEU A 1 431 ? 29.524 -12.627 -0.926 1.00 54.47 431 LEU A O 1
ATOM 3543 N N . GLY A 1 432 ? 28.320 -13.708 0.635 1.00 47.38 432 GLY A N 1
ATOM 3544 C CA . GLY A 1 432 ? 27.008 -13.269 0.166 1.00 47.38 432 GLY A CA 1
ATOM 3545 C C . GLY A 1 432 ? 26.829 -11.767 0.357 1.00 47.38 432 GLY A C 1
ATOM 3546 O O . GLY A 1 432 ? 26.412 -11.069 -0.565 1.00 47.38 432 GLY A O 1
ATOM 3547 N N . ASN A 1 433 ? 27.231 -11.255 1.519 1.00 49.56 433 ASN A N 1
ATOM 3548 C CA . ASN A 1 433 ? 27.233 -9.830 1.835 1.00 49.56 433 ASN A CA 1
ATOM 3549 C C . ASN A 1 433 ? 28.214 -9.049 0.948 1.00 49.56 433 ASN A C 1
ATOM 3551 O O . ASN A 1 433 ? 27.852 -8.007 0.405 1.00 49.56 433 ASN A O 1
ATOM 3555 N N . ASN A 1 434 ? 29.421 -9.572 0.720 1.00 52.22 434 ASN A N 1
ATOM 3556 C CA . ASN A 1 434 ? 30.407 -8.966 -0.177 1.00 52.22 434 ASN A CA 1
ATOM 3557 C C . ASN A 1 434 ? 29.909 -8.925 -1.628 1.00 52.22 434 ASN A C 1
ATOM 3559 O O . ASN A 1 434 ? 29.996 -7.886 -2.278 1.00 52.22 434 ASN A O 1
ATOM 3563 N N . PHE A 1 435 ? 29.300 -10.011 -2.113 1.00 46.25 435 PHE A N 1
ATOM 3564 C CA . PHE A 1 435 ? 28.659 -10.054 -3.428 1.00 46.25 435 PHE A CA 1
ATOM 3565 C C . PHE A 1 435 ? 27.527 -9.022 -3.554 1.00 46.25 435 PHE A C 1
ATOM 3567 O O . PHE A 1 435 ? 27.438 -8.312 -4.560 1.00 46.25 435 PHE A O 1
ATOM 3574 N N . MET A 1 436 ? 26.691 -8.885 -2.520 1.00 45.59 436 MET A N 1
ATOM 3575 C CA . MET A 1 436 ? 25.623 -7.881 -2.467 1.00 45.59 436 MET A CA 1
ATOM 3576 C C . MET A 1 436 ? 26.173 -6.449 -2.472 1.00 45.59 436 MET A C 1
ATOM 3578 O O . MET A 1 436 ? 25.652 -5.596 -3.193 1.00 45.59 436 MET A O 1
ATOM 3582 N N . ASN A 1 437 ? 27.251 -6.189 -1.733 1.00 47.06 437 ASN A N 1
ATOM 3583 C CA . ASN A 1 437 ? 27.902 -4.881 -1.674 1.00 47.06 437 ASN A CA 1
ATOM 3584 C C . ASN A 1 437 ? 28.552 -4.499 -3.012 1.00 47.06 437 ASN A C 1
ATOM 3586 O O . ASN A 1 437 ? 28.302 -3.401 -3.511 1.00 47.06 437 ASN A O 1
ATOM 3590 N N . SER A 1 438 ? 29.289 -5.412 -3.655 1.00 43.47 438 SER A N 1
ATOM 3591 C CA . SER A 1 438 ? 29.834 -5.195 -5.004 1.00 43.47 438 SER A CA 1
ATOM 3592 C C . SER A 1 438 ? 28.724 -4.951 -6.031 1.00 43.47 438 SER A C 1
ATOM 3594 O O . SER A 1 438 ? 28.818 -4.036 -6.846 1.00 43.47 438 SER A O 1
ATOM 3596 N N . SER A 1 439 ? 27.618 -5.696 -5.945 1.00 41.44 439 SER A N 1
ATOM 3597 C CA . SER A 1 439 ? 26.474 -5.521 -6.843 1.00 41.44 439 SER A CA 1
ATOM 3598 C C . SER A 1 439 ? 25.738 -4.188 -6.642 1.00 41.44 439 SER A C 1
ATOM 3600 O O . SER A 1 439 ? 25.187 -3.650 -7.604 1.00 41.44 439 SER A O 1
ATOM 3602 N N . ASN A 1 440 ? 25.675 -3.665 -5.416 1.00 42.03 440 ASN A N 1
ATOM 3603 C CA . ASN A 1 440 ? 25.073 -2.359 -5.134 1.00 42.03 440 ASN A CA 1
ATOM 3604 C C . ASN A 1 440 ? 25.989 -1.211 -5.584 1.00 42.03 440 ASN A C 1
ATOM 3606 O O . ASN A 1 440 ? 25.503 -0.210 -6.107 1.00 42.03 440 ASN A O 1
ATOM 3610 N N . MET A 1 441 ? 27.308 -1.386 -5.472 1.00 36.56 441 MET A N 1
ATOM 3611 C CA . MET A 1 441 ? 28.301 -0.437 -5.980 1.00 36.56 441 MET A CA 1
ATOM 3612 C C . MET A 1 441 ? 28.213 -0.288 -7.508 1.00 36.56 441 MET A C 1
ATOM 3614 O O . MET A 1 441 ? 28.198 0.830 -8.016 1.00 36.56 441 MET A O 1
ATOM 3618 N N . VAL A 1 442 ? 28.047 -1.393 -8.244 1.00 36.84 442 VAL A N 1
ATOM 3619 C CA . VAL A 1 442 ? 27.863 -1.377 -9.708 1.00 36.84 442 VAL A CA 1
ATOM 3620 C C . VAL A 1 442 ? 26.568 -0.665 -10.119 1.00 36.84 442 VAL A C 1
ATOM 3622 O O . VAL A 1 442 ? 26.573 0.076 -11.100 1.00 36.84 442 VAL A O 1
ATOM 3625 N N . ARG A 1 443 ? 25.473 -0.822 -9.360 1.00 39.56 443 ARG A N 1
ATOM 3626 C CA . ARG A 1 443 ? 24.207 -0.102 -9.598 1.00 39.56 443 ARG A CA 1
ATOM 3627 C C . ARG A 1 443 ? 24.373 1.412 -9.414 1.00 39.56 443 ARG A C 1
ATOM 3629 O O . ARG A 1 443 ? 24.029 2.168 -10.312 1.00 39.56 443 ARG A O 1
ATOM 3636 N N . ASN A 1 444 ? 25.004 1.836 -8.322 1.00 36.88 444 ASN A N 1
ATOM 3637 C CA . ASN A 1 444 ? 25.233 3.257 -8.039 1.00 36.88 444 ASN A CA 1
ATOM 3638 C C . ASN A 1 444 ? 26.190 3.917 -9.050 1.00 36.88 444 ASN A C 1
ATOM 3640 O O . ASN A 1 444 ? 26.017 5.083 -9.397 1.00 36.88 444 ASN A O 1
ATOM 3644 N N . ILE A 1 445 ? 27.179 3.175 -9.563 1.00 37.31 445 ILE A N 1
ATOM 3645 C CA . ILE A 1 445 ? 28.075 3.647 -10.631 1.00 37.31 445 ILE A CA 1
ATOM 3646 C C . ILE A 1 445 ? 27.321 3.772 -11.966 1.00 37.31 445 ILE A C 1
ATOM 3648 O O . ILE A 1 445 ? 27.560 4.716 -12.712 1.00 37.31 445 ILE A O 1
ATOM 3652 N N . VAL A 1 446 ? 26.383 2.867 -12.273 1.00 38.16 446 VAL A N 1
ATOM 3653 C CA . VAL A 1 446 ? 25.499 2.981 -13.452 1.00 38.16 446 VAL A CA 1
ATOM 3654 C C . VAL A 1 446 ? 24.626 4.235 -13.368 1.00 38.16 446 VAL A C 1
ATOM 3656 O O . VAL A 1 446 ? 24.533 4.964 -14.355 1.00 38.16 446 VAL A O 1
ATOM 3659 N N . ASP A 1 447 ? 24.070 4.522 -12.193 1.00 40.38 447 ASP A N 1
ATOM 3660 C CA . ASP A 1 447 ? 23.239 5.707 -11.963 1.00 40.38 447 ASP A CA 1
ATOM 3661 C C . ASP A 1 447 ? 24.060 7.007 -12.068 1.00 40.38 447 ASP A C 1
ATOM 3663 O O . ASP A 1 447 ? 23.637 7.959 -12.723 1.00 40.38 447 ASP A O 1
ATOM 3667 N N . HIS A 1 448 ? 25.286 7.030 -11.532 1.00 34.50 448 HIS A N 1
ATOM 3668 C CA . HIS A 1 448 ? 26.203 8.168 -11.683 1.00 34.50 448 HIS A CA 1
ATOM 3669 C C . HIS A 1 448 ? 26.702 8.376 -13.124 1.00 34.50 448 HIS A C 1
ATOM 3671 O O . HIS A 1 448 ? 26.957 9.509 -13.533 1.00 34.50 448 HIS A O 1
ATOM 3677 N N . LEU A 1 449 ? 26.836 7.312 -13.919 1.00 35.19 449 LEU A N 1
ATOM 3678 C CA . LEU A 1 449 ? 27.299 7.390 -15.309 1.00 35.19 449 LEU A CA 1
ATOM 3679 C C . LEU A 1 449 ? 26.202 7.825 -16.285 1.00 35.19 449 LEU A C 1
ATOM 3681 O O . LEU A 1 449 ? 26.514 8.506 -17.259 1.00 35.19 449 LEU A O 1
ATOM 3685 N N . LEU A 1 450 ? 24.938 7.486 -16.016 1.00 39.69 450 LEU A N 1
ATOM 3686 C CA . LEU A 1 450 ? 23.797 8.054 -16.743 1.00 39.69 450 LEU A CA 1
ATOM 3687 C C . LEU A 1 450 ? 23.776 9.583 -16.604 1.00 39.69 450 LEU A C 1
ATOM 3689 O O . LEU A 1 450 ? 23.589 10.284 -17.591 1.00 39.69 450 LEU A O 1
ATOM 3693 N N . ILE A 1 451 ? 24.097 10.089 -15.410 1.00 40.12 451 ILE A N 1
ATOM 3694 C CA . ILE A 1 451 ? 24.209 11.526 -15.131 1.00 40.12 451 ILE A CA 1
ATOM 3695 C C . ILE A 1 451 ? 25.422 12.150 -15.849 1.00 40.12 451 ILE A C 1
ATOM 3697 O O . ILE A 1 451 ? 25.308 13.226 -16.426 1.00 40.12 451 ILE A O 1
ATOM 3701 N N . LEU A 1 452 ? 26.586 11.488 -15.864 1.00 32.00 452 LEU A N 1
ATOM 3702 C CA . LEU A 1 452 ? 27.790 12.016 -16.531 1.00 32.00 452 LEU A CA 1
ATOM 3703 C C . LEU A 1 452 ? 27.704 11.988 -18.067 1.00 32.00 452 LEU A C 1
ATOM 3705 O O . LEU A 1 452 ? 28.301 12.836 -18.728 1.00 32.00 452 LEU A O 1
ATOM 3709 N N . MET A 1 453 ? 26.960 11.044 -18.647 1.00 35.38 453 MET A N 1
ATOM 3710 C CA . MET A 1 453 ? 26.711 10.998 -20.091 1.00 35.38 453 MET A CA 1
ATOM 3711 C C . MET A 1 453 ? 25.739 12.088 -20.569 1.00 35.38 453 MET A C 1
ATOM 3713 O O . MET A 1 453 ? 25.862 12.517 -21.717 1.00 35.38 453 MET A O 1
ATOM 3717 N N . ASP A 1 454 ? 24.843 12.576 -19.704 1.00 37.91 454 ASP A N 1
ATOM 3718 C CA . ASP A 1 454 ? 23.995 13.749 -19.973 1.00 37.91 454 ASP A CA 1
ATOM 3719 C C . ASP A 1 454 ? 24.795 15.069 -19.981 1.00 37.91 454 ASP A C 1
ATOM 3721 O O . ASP A 1 454 ? 24.391 16.019 -20.646 1.00 37.91 454 ASP A O 1
ATOM 3725 N N . TYR A 1 455 ? 25.955 15.123 -19.311 1.00 31.77 455 TYR A N 1
ATOM 3726 C CA . TYR A 1 455 ? 26.835 16.304 -19.253 1.00 31.77 455 TYR A CA 1
ATOM 3727 C C . TYR A 1 455 ? 27.902 16.374 -20.363 1.00 31.77 455 TYR A C 1
ATOM 3729 O O . TYR A 1 455 ? 28.583 17.389 -20.489 1.00 31.77 455 TYR A O 1
ATOM 3737 N N . ALA A 1 456 ? 28.096 15.303 -21.142 1.00 30.19 456 ALA A N 1
ATOM 3738 C CA . ALA A 1 456 ? 29.147 15.202 -22.166 1.00 30.19 456 ALA A CA 1
ATOM 3739 C C . ALA A 1 456 ? 28.650 15.413 -23.616 1.00 30.19 456 ALA A C 1
ATOM 3741 O O . ALA A 1 456 ? 29.386 15.121 -24.565 1.00 30.19 456 ALA A O 1
ATOM 3742 N N . LYS A 1 457 ? 27.416 15.896 -23.787 1.00 34.16 457 LYS A N 1
ATOM 3743 C CA . LYS A 1 457 ? 26.882 16.470 -25.032 1.00 34.16 457 LYS A CA 1
ATOM 3744 C C . LYS A 1 457 ? 26.800 17.981 -24.883 1.00 34.16 457 LYS A C 1
ATOM 3746 O O . LYS A 1 457 ? 26.951 18.651 -25.927 1.00 34.16 457 LYS A O 1
#

Secondary structure (DSSP, 8-state):
--GGG-SS-TT---SSHHHHHHHHHHHHHHHHHHHHHHHHHHHHHHHHHHHHHHSTTTHHHHHHHHHHHHHHHHHHHHHHHHHHHHHHHHHHHHHHHHHHHHHHHHHHHHHHHHTT---GGGHHHHHHHHHHHHHHHHHHHHHHHHHHHHHHHHHHHHHTSTTTSSSHHHHHHHHHHHHHHHHHHHHHHHHHHHHHHHHHHHHHHHHHHHHHHHHHHHHHHHHHHHHHHHHHHHHHHHHHHHHHHHHHHHHH--STTHHHHHHHHHHHHHHHHHHHHHHHHHHHHHHHHHHHHHHHHHHHHHHHHHHHHHHHHHTS-SS--HHHHHHHHHHHHHHHHHHHHHHHHHHHHHHHS-TTSHHHHHHHHHHHHHHHHHHHHHHHHHHHHHHHHHHHHHHHHHHHHHH----TTHHHHHHHHHHHHHHHHHHHHHHHHHHHHHHHHHHHHHHHHHHHHHS--

Organism: NCBI:txid307959

Sequence (457 aa):
LQLTEAQPNLLEIGNNQDETKKLLEEHEQLLAKLKKNEGGVWALLEEADKTAAQKKGEELVYEAMAVSLSEAWKTLVAHLEKRRSLLILACHFFECALEFAIRIDEAEDFQSVGQKSTTADNMNELLQRHSTIRRGMLEKSMLVLNKSRELLGFLKDFQSQQALKYGRASHGAWSSFGKVEGLMEILQDRRRQVDLCMRQQKHELETIYRIRQWERPEQEVSHSCKEKLIYYRNWMYCVLKLQSVTFFWLKMIQNQYLSKYITSHEKLKATHEHFWSLMMNRLAHLQESNAFYSSANKVRNIVALHIQVKSSLFVRRFSRYKSLQRKHDEYSRSIKDASVEPLQRGQLLLQKLDPQSAQVGGLQRMLGYIKERIDALSHECHAHRELTGKRQQLVSSFEELENEGAGATMKDMLDAKWQSLLQKFFTMQDLGNNFMNSSNMVRNIVDHLLILMDYAK

Radius of gyration: 43.09 Å; chains: 1; bounding box: 92×69×147 Å

pLDDT: mean 70.99, std 17.78, range [30.19, 98.06]